Protein AF-A0A1W1VZW9-F1 (afdb_monomer)

Mean predicted aligned error: 7.14 Å

InterPro domains:
  IPR020958 Domain of unknown function DUF3686 [PF12458] (22-460)

Solvent-accessible surface area (backbone atoms only — not comparable to full-atom values): 26982 Å² total; per-residue (Å²): 112,65,75,61,50,54,54,51,49,53,52,50,51,54,50,48,53,53,51,42,53,55,49,50,57,34,51,55,50,43,50,52,54,49,35,68,32,57,43,72,59,70,74,41,81,76,49,71,33,54,48,71,54,95,55,50,23,34,63,28,24,32,40,64,35,56,64,32,31,43,39,34,27,43,47,78,77,72,88,66,91,69,81,52,71,75,52,36,43,47,31,27,40,60,56,94,77,38,58,44,82,52,70,60,72,71,73,56,49,68,68,56,56,53,52,51,44,49,46,53,72,76,26,86,57,56,39,66,46,39,67,46,77,59,89,57,30,38,30,48,32,25,34,45,53,92,48,72,79,36,60,45,24,42,36,25,43,50,56,70,66,45,58,45,80,73,48,66,80,61,43,86,72,72,69,70,56,78,36,47,76,67,70,78,41,72,70,56,78,87,35,51,43,82,60,84,35,47,31,35,42,50,89,86,59,39,28,42,30,47,43,84,28,28,39,32,38,25,76,60,102,53,28,86,50,83,80,48,70,38,74,48,78,44,88,46,46,84,38,46,67,87,58,36,50,47,30,34,35,79,58,89,49,32,40,38,38,41,38,26,56,41,95,51,95,60,70,48,23,32,44,30,33,64,42,64,66,44,58,47,83,39,58,57,58,74,53,11,36,36,70,36,74,94,72,47,28,38,40,37,86,44,33,39,42,32,63,88,70,54,64,50,78,54,96,65,92,79,66,74,38,34,42,59,52,75,48,70,17,84,76,56,36,45,34,38,38,36,28,38,19,68,84,81,30,37,34,41,42,39,42,34,31,54,45,80,69,44,66,54,86,71,45,75,29,23,29,51,28,70,40,55,84,4,40,37,37,36,29,66,61,58,98,60,62,41,39,70,44,62,28,42,31,26,40,34,51,54,34,37,94,83,55,82,65,73,56,45,76,93,37,76,64,51,75,69,32,60,58,60,52,42,51,56,48,20,56,52,39,50,51,50,53,56,73,72,56,64,88,72,36,61,58,52,69,60,52,49,53,49,52,49,48,51,52,47,69,71,43,64,62,28,60,37,71,93,46,53,30,56,45,66,61,64,61,78,81,59,80,81,82,78,85,77,79,81,90,83,134

Structure (mmCIF, N/CA/C/O backbone):
data_AF-A0A1W1VZW9-F1
#
_entry.id   AF-A0A1W1VZW9-F1
#
loop_
_atom_site.group_PDB
_atom_site.id
_atom_site.type_symbol
_atom_site.label_atom_id
_atom_site.label_alt_id
_atom_site.label_comp_id
_atom_site.label_asym_id
_atom_site.label_entity_id
_atom_site.label_seq_id
_atom_site.pdbx_PDB_ins_code
_atom_site.Cartn_x
_atom_site.Cartn_y
_atom_site.Cartn_z
_atom_site.occupancy
_atom_site.B_iso_or_equiv
_atom_site.auth_seq_id
_atom_site.auth_comp_id
_atom_site.auth_asym_id
_atom_site.auth_atom_id
_atom_site.pdbx_PDB_mo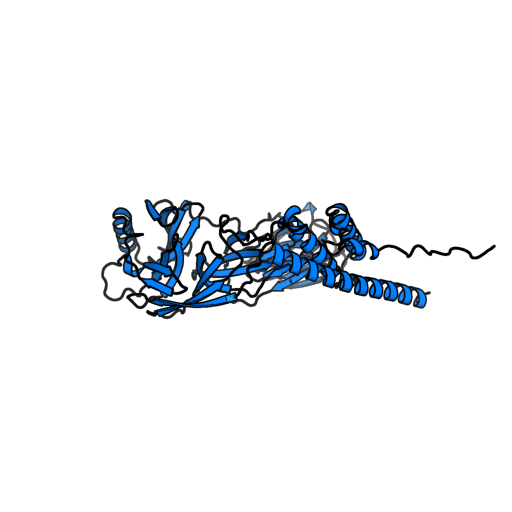del_num
ATOM 1 N N . MET A 1 1 ? 43.759 -1.811 -31.746 1.00 45.62 1 MET A N 1
ATOM 2 C CA . MET A 1 1 ? 42.563 -0.941 -31.722 1.00 45.62 1 MET A CA 1
ATOM 3 C C . MET A 1 1 ? 41.730 -1.220 -30.471 1.00 45.62 1 MET A C 1
ATOM 5 O O . MET A 1 1 ? 41.419 -0.262 -29.784 1.00 45.62 1 MET A O 1
ATOM 9 N N . GLU A 1 2 ? 41.536 -2.487 -30.080 1.00 40.72 2 GLU A N 1
ATOM 10 C CA . GLU A 1 2 ? 40.903 -2.888 -28.801 1.00 40.72 2 GLU A CA 1
ATOM 11 C C . GLU A 1 2 ? 41.492 -2.223 -27.543 1.00 40.72 2 GLU A C 1
ATOM 13 O O . GLU A 1 2 ? 40.742 -1.643 -26.773 1.00 40.72 2 GLU A O 1
ATOM 18 N N . GLN A 1 3 ? 42.821 -2.184 -27.359 1.00 44.22 3 GLN A N 1
ATOM 19 C CA . GLN A 1 3 ? 43.428 -1.548 -26.168 1.00 44.22 3 GLN A CA 1
ATOM 20 C C . GLN A 1 3 ? 43.107 -0.044 -26.009 1.00 44.22 3 GLN A C 1
ATOM 22 O O . GLN A 1 3 ? 43.072 0.465 -24.889 1.00 44.22 3 GLN A O 1
ATOM 27 N N . LEU A 1 4 ? 42.866 0.679 -27.110 1.00 49.75 4 LEU A N 1
ATOM 28 C CA . LEU A 1 4 ? 42.483 2.100 -27.082 1.00 49.75 4 LEU A CA 1
ATOM 29 C C . LEU A 1 4 ? 40.991 2.285 -26.756 1.00 49.75 4 LEU A C 1
ATOM 31 O O . LEU A 1 4 ? 40.619 3.278 -26.122 1.00 49.75 4 LEU A O 1
ATOM 35 N N . GLU A 1 5 ? 40.144 1.333 -27.153 1.00 54.31 5 GLU A N 1
ATOM 36 C CA . GLU A 1 5 ? 38.716 1.330 -26.823 1.00 54.31 5 GLU A CA 1
ATOM 37 C C . GLU A 1 5 ? 38.473 0.939 -25.362 1.00 54.31 5 GLU A C 1
ATOM 39 O O . GLU A 1 5 ? 37.728 1.639 -24.673 1.00 54.31 5 GLU A O 1
ATOM 44 N N . THR A 1 6 ? 39.189 -0.068 -24.845 1.00 58.75 6 THR A N 1
ATOM 45 C CA . THR A 1 6 ? 39.152 -0.449 -23.421 1.00 58.75 6 THR A CA 1
ATOM 46 C C . THR A 1 6 ? 39.551 0.725 -22.521 1.00 58.75 6 THR A C 1
ATOM 48 O O . THR A 1 6 ? 38.825 1.061 -21.587 1.00 58.75 6 THR A O 1
ATOM 51 N N . GLY A 1 7 ? 40.628 1.447 -22.860 1.00 72.19 7 GLY A N 1
ATOM 52 C CA . GLY A 1 7 ? 41.048 2.630 -22.100 1.00 72.19 7 GLY A CA 1
ATOM 53 C C . GLY A 1 7 ? 40.042 3.788 -22.154 1.00 72.19 7 GLY A C 1
ATOM 54 O O . GLY A 1 7 ? 39.858 4.503 -21.171 1.00 72.19 7 GLY A O 1
ATOM 55 N N . THR A 1 8 ? 39.341 3.978 -23.277 1.00 78.00 8 THR A N 1
ATOM 56 C CA . THR A 1 8 ? 38.331 5.044 -23.410 1.00 78.00 8 THR A CA 1
ATOM 57 C C . THR A 1 8 ? 37.072 4.737 -22.597 1.00 78.00 8 THR A C 1
ATOM 59 O O . THR A 1 8 ? 36.526 5.636 -21.947 1.00 78.00 8 THR A O 1
ATOM 62 N N . TYR A 1 9 ? 36.638 3.475 -22.597 1.00 79.56 9 TYR A N 1
ATOM 63 C CA . TYR A 1 9 ? 35.502 3.003 -21.809 1.00 79.56 9 TYR A CA 1
ATOM 64 C C . TYR A 1 9 ? 35.772 3.115 -20.301 1.00 79.56 9 TYR A C 1
ATOM 66 O O . TYR A 1 9 ? 34.968 3.696 -19.571 1.00 79.56 9 TYR A O 1
ATOM 74 N N . GLU A 1 10 ? 36.941 2.673 -19.830 1.00 80.38 10 GLU A N 1
ATOM 75 C CA . GLU A 1 10 ? 37.324 2.788 -18.416 1.00 80.38 10 GLU A CA 1
ATOM 76 C C . GLU A 1 10 ? 37.393 4.246 -17.945 1.00 80.38 10 GLU A C 1
ATOM 78 O O . GLU A 1 10 ? 36.924 4.580 -16.854 1.00 80.38 10 GLU A O 1
ATOM 83 N N . ILE A 1 11 ? 37.910 5.155 -18.781 1.00 85.38 11 ILE A N 1
ATOM 84 C CA . ILE A 1 11 ? 37.924 6.595 -18.480 1.00 85.38 11 ILE A CA 1
ATOM 85 C C . ILE A 1 11 ? 36.497 7.145 -18.358 1.00 85.38 11 ILE A C 1
ATOM 87 O O . ILE A 1 11 ? 36.228 7.954 -17.464 1.00 85.38 11 ILE A O 1
ATOM 91 N N . LEU A 1 12 ? 35.582 6.740 -19.245 1.00 83.19 12 LEU A N 1
ATOM 92 C CA . LEU A 1 12 ? 34.179 7.150 -19.173 1.00 83.19 12 LEU A CA 1
ATOM 93 C C . LEU A 1 12 ? 33.529 6.625 -17.887 1.00 83.19 12 LEU A C 1
ATOM 95 O O . LEU A 1 12 ? 32.944 7.414 -17.145 1.00 83.19 12 LEU A O 1
ATOM 99 N N . ARG A 1 13 ? 33.697 5.337 -17.575 1.00 83.25 13 ARG A N 1
ATOM 100 C CA . ARG A 1 13 ? 33.155 4.713 -16.361 1.00 83.25 13 ARG A CA 1
ATOM 101 C C . ARG A 1 13 ? 33.678 5.393 -15.097 1.00 83.25 13 ARG A C 1
ATOM 103 O O . ARG A 1 13 ? 32.884 5.802 -14.258 1.00 83.25 13 ARG A O 1
ATOM 110 N N . ASN A 1 14 ? 34.983 5.646 -15.007 1.00 86.44 14 ASN A N 1
ATOM 111 C CA . ASN A 1 14 ? 35.584 6.365 -13.877 1.00 86.44 14 ASN A CA 1
ATOM 112 C C . ASN A 1 14 ? 35.021 7.786 -13.711 1.00 86.44 14 ASN A C 1
ATOM 114 O O . ASN A 1 14 ? 34.788 8.247 -12.588 1.00 86.44 14 ASN A O 1
ATOM 118 N N . ARG A 1 15 ? 34.756 8.489 -14.820 1.00 86.75 15 ARG A N 1
ATOM 119 C CA . ARG A 1 15 ? 34.114 9.813 -14.791 1.00 86.75 15 ARG A CA 1
ATOM 120 C C . ARG A 1 15 ? 32.676 9.741 -14.298 1.00 86.75 15 ARG A C 1
ATOM 122 O O . ARG A 1 15 ? 32.300 10.562 -13.462 1.00 86.75 15 ARG A O 1
ATOM 129 N N . LEU A 1 16 ? 31.899 8.777 -14.787 1.00 87.69 16 LEU A N 1
ATOM 130 C CA . LEU A 1 16 ? 30.519 8.554 -14.355 1.00 87.69 16 LEU A CA 1
ATOM 131 C C . LEU A 1 16 ? 30.462 8.234 -12.860 1.00 87.69 16 LEU A C 1
ATOM 133 O O . LEU A 1 16 ? 29.707 8.882 -12.141 1.00 87.69 16 LEU A O 1
ATOM 137 N N . THR A 1 17 ? 31.331 7.347 -12.370 1.00 88.06 17 THR A N 1
ATOM 138 C CA . THR A 1 17 ? 31.449 7.029 -10.939 1.00 88.06 17 THR A CA 1
ATOM 139 C C . THR A 1 17 ? 31.781 8.270 -10.112 1.00 88.06 17 THR A C 1
ATOM 141 O O . THR A 1 17 ? 31.107 8.559 -9.127 1.00 88.06 17 THR A O 1
ATOM 144 N N . THR A 1 18 ? 32.772 9.061 -10.537 1.00 89.75 18 THR A N 1
ATOM 145 C CA . THR A 1 18 ? 33.172 10.293 -9.831 1.00 89.75 18 THR A CA 1
ATOM 146 C C . THR A 1 18 ? 32.029 11.308 -9.772 1.00 89.75 18 THR A C 1
ATOM 148 O O . THR A 1 18 ? 31.750 11.882 -8.720 1.00 89.75 18 THR A O 1
ATOM 151 N N . SER A 1 19 ? 31.345 11.537 -10.895 1.00 89.12 19 SER A N 1
ATOM 152 C CA . SER A 1 19 ? 30.209 12.461 -10.954 1.00 89.12 19 SER A CA 1
ATOM 153 C C . SER A 1 19 ? 28.978 11.928 -10.209 1.00 89.12 19 SER A C 1
ATOM 155 O O . SER A 1 19 ? 28.247 12.723 -9.625 1.00 89.12 19 SER A O 1
ATOM 157 N N . GLY A 1 20 ? 28.780 10.608 -10.146 1.00 92.06 20 GLY A N 1
ATOM 158 C CA . GLY A 1 20 ? 27.762 9.974 -9.306 1.00 92.06 20 GLY A CA 1
ATOM 159 C C . GLY A 1 20 ? 28.020 10.206 -7.816 1.00 92.06 20 GLY A C 1
ATOM 160 O O . GLY A 1 20 ? 27.109 10.588 -7.088 1.00 92.06 20 GLY A O 1
ATOM 161 N N . SER A 1 21 ? 29.268 10.072 -7.364 1.00 92.25 21 SER A N 1
ATOM 162 C CA . SER A 1 21 ? 29.646 10.363 -5.973 1.00 92.25 21 SER A CA 1
ATOM 163 C C . SER A 1 21 ? 29.436 11.837 -5.595 1.00 92.25 21 SER A C 1
ATOM 165 O O . SER A 1 21 ? 28.898 12.118 -4.526 1.00 92.25 21 SER A O 1
ATOM 167 N N . ASP A 1 22 ? 29.798 12.785 -6.472 1.00 92.62 22 ASP A N 1
ATOM 168 C CA . ASP A 1 22 ? 29.531 14.224 -6.263 1.00 92.62 22 ASP A CA 1
ATOM 169 C C . ASP A 1 22 ? 28.023 14.524 -6.215 1.00 92.62 22 ASP A C 1
ATOM 171 O O . ASP A 1 22 ? 27.570 15.278 -5.353 1.00 92.62 22 ASP A O 1
ATOM 175 N N . LEU A 1 23 ? 27.234 13.907 -7.103 1.00 93.38 23 LEU A N 1
ATOM 176 C CA . LEU A 1 23 ? 25.776 14.043 -7.117 1.00 93.38 23 LEU A CA 1
ATOM 177 C C . LEU A 1 23 ? 25.148 13.518 -5.819 1.00 93.38 23 LEU A C 1
ATOM 179 O O . LEU A 1 23 ? 24.335 14.219 -5.221 1.00 93.38 23 LEU A O 1
ATOM 183 N N . ARG A 1 24 ? 25.564 12.335 -5.348 1.00 94.94 24 ARG A N 1
ATOM 184 C CA . ARG A 1 24 ? 25.082 11.743 -4.091 1.00 94.94 24 ARG A CA 1
ATOM 185 C C . ARG A 1 24 ? 25.331 12.664 -2.900 1.00 94.94 24 ARG A C 1
ATOM 187 O O . ARG A 1 24 ? 24.398 12.968 -2.167 1.00 94.94 24 ARG A O 1
ATOM 194 N N . LEU A 1 25 ? 26.553 13.175 -2.758 1.00 94.88 25 LEU A N 1
ATOM 195 C CA . LEU A 1 25 ? 26.920 14.054 -1.644 1.00 94.88 25 LEU A CA 1
ATOM 196 C C . LEU A 1 25 ? 26.100 15.353 -1.627 1.00 94.88 25 LEU A C 1
ATOM 198 O O . LEU A 1 25 ? 25.732 15.852 -0.566 1.00 94.88 25 LEU A O 1
ATOM 202 N N . ARG A 1 26 ? 25.795 15.924 -2.796 1.00 94.81 26 ARG A N 1
ATOM 203 C CA . ARG A 1 26 ? 24.948 17.125 -2.892 1.00 94.81 26 ARG A CA 1
ATOM 204 C C . ARG A 1 26 ? 23.486 16.827 -2.613 1.00 94.81 26 ARG A C 1
ATOM 206 O O . ARG A 1 26 ? 22.827 17.643 -1.978 1.00 94.81 26 ARG A O 1
ATOM 213 N N . LEU A 1 27 ? 22.997 15.679 -3.076 1.00 95.31 27 LEU A N 1
ATOM 214 C CA . LEU A 1 27 ? 21.637 15.225 -2.815 1.00 95.31 27 LEU A CA 1
ATOM 215 C C . LEU A 1 27 ? 21.413 15.008 -1.313 1.00 95.31 27 LEU A C 1
ATOM 217 O O . LEU A 1 27 ? 20.412 15.467 -0.774 1.00 95.31 27 LEU A O 1
ATOM 221 N N . GLU A 1 28 ? 22.375 14.393 -0.622 1.00 95.25 28 GLU A N 1
ATOM 222 C CA . GLU A 1 28 ? 22.356 14.219 0.837 1.00 95.25 28 GLU A CA 1
ATOM 223 C C . GLU A 1 28 ? 22.335 15.565 1.575 1.00 95.25 28 GLU A C 1
ATOM 225 O O . GLU A 1 28 ? 21.513 15.758 2.472 1.00 95.25 28 GLU A O 1
ATOM 230 N N . LYS A 1 29 ? 23.176 16.525 1.161 1.00 95.88 29 LYS A N 1
ATOM 231 C CA . LYS A 1 29 ? 23.178 17.887 1.725 1.00 95.88 29 LYS A CA 1
ATOM 232 C C . LYS A 1 29 ? 21.851 18.606 1.510 1.00 95.88 29 LYS A C 1
ATOM 234 O O . LYS A 1 29 ? 21.306 19.153 2.465 1.00 95.88 29 LYS A O 1
ATOM 239 N N . LEU A 1 30 ? 21.309 18.562 0.290 1.00 95.31 30 LEU A N 1
ATOM 240 C CA . LEU A 1 30 ? 20.009 19.161 -0.005 1.00 95.31 30 LEU A CA 1
ATOM 241 C C . LEU A 1 30 ? 18.908 18.512 0.840 1.00 95.31 30 LEU A C 1
ATOM 243 O O . LEU A 1 30 ? 18.045 19.218 1.351 1.00 95.31 30 LEU A O 1
ATOM 247 N N . ASN A 1 31 ? 18.947 17.189 1.033 1.00 94.81 31 ASN A N 1
ATOM 248 C CA . ASN A 1 31 ? 17.965 16.509 1.874 1.00 94.81 31 ASN A CA 1
ATOM 249 C C . ASN A 1 31 ? 18.029 16.992 3.325 1.00 94.81 31 ASN A C 1
ATOM 251 O O . ASN A 1 31 ? 16.993 17.239 3.933 1.00 94.81 31 ASN A O 1
ATOM 255 N N . ALA A 1 32 ? 19.237 17.139 3.874 1.00 93.94 32 ALA A N 1
ATOM 256 C CA . ALA A 1 32 ? 19.431 17.626 5.235 1.00 93.94 32 ALA A CA 1
ATOM 257 C C . ALA A 1 32 ? 18.901 19.061 5.407 1.00 93.94 32 ALA A C 1
ATOM 259 O O . ALA A 1 32 ? 18.161 19.334 6.350 1.00 93.94 32 ALA A O 1
ATOM 260 N N . GLU A 1 33 ? 19.208 19.957 4.466 1.00 93.81 33 GLU A N 1
ATOM 261 C CA . GLU A 1 33 ? 18.708 21.339 4.467 1.00 93.81 33 GLU A CA 1
ATOM 262 C C . GLU A 1 33 ? 17.184 21.396 4.305 1.00 93.81 33 GLU A C 1
ATOM 264 O O . GLU A 1 33 ? 16.506 22.116 5.037 1.00 93.81 33 GLU A O 1
ATOM 269 N N . ARG A 1 34 ? 16.621 20.586 3.401 1.00 93.38 34 ARG A N 1
ATOM 270 C CA . ARG A 1 34 ? 15.170 20.456 3.208 1.00 93.38 34 ARG A CA 1
ATOM 271 C C . ARG A 1 34 ? 14.482 20.006 4.496 1.00 93.38 34 ARG A C 1
ATOM 273 O O . ARG A 1 34 ? 13.512 20.636 4.909 1.00 93.38 34 ARG A O 1
ATOM 280 N N . LYS A 1 35 ? 14.996 18.961 5.153 1.00 91.62 35 LYS A N 1
ATOM 281 C CA . LYS A 1 35 ? 14.471 18.466 6.436 1.00 91.62 35 LYS A CA 1
ATOM 282 C C . LYS A 1 35 ? 14.527 19.533 7.534 1.00 91.62 35 LYS A C 1
ATOM 284 O O . LYS A 1 35 ? 13.584 19.644 8.309 1.00 91.62 35 LYS A O 1
ATOM 289 N N . ALA A 1 36 ? 15.585 20.344 7.575 1.00 91.00 36 ALA A N 1
ATOM 290 C CA . ALA A 1 36 ? 15.693 21.455 8.523 1.00 91.00 36 ALA A CA 1
ATOM 291 C C . ALA A 1 36 ? 14.663 22.572 8.255 1.00 91.00 36 ALA A C 1
ATOM 293 O O . ALA A 1 36 ? 14.148 23.173 9.193 1.00 91.00 36 ALA A O 1
ATOM 294 N N . VAL A 1 37 ? 14.343 22.841 6.986 1.00 90.94 37 VAL A N 1
ATOM 295 C CA . VAL A 1 37 ? 13.393 23.895 6.590 1.00 90.94 37 VAL A CA 1
ATOM 296 C C . VAL A 1 37 ? 11.938 23.477 6.792 1.00 90.94 37 VAL A C 1
ATOM 298 O O . VAL A 1 37 ? 11.145 24.275 7.289 1.00 90.94 37 VAL A O 1
ATOM 301 N N . PHE A 1 38 ? 11.575 22.257 6.395 1.00 88.81 38 PHE A N 1
ATOM 302 C CA . PHE A 1 38 ? 10.180 21.795 6.378 1.00 88.81 38 PHE A CA 1
ATOM 303 C C . PHE A 1 38 ? 9.774 20.964 7.599 1.00 88.81 38 PHE A C 1
ATOM 305 O O . PHE A 1 38 ? 8.612 20.578 7.712 1.00 88.81 38 PHE A O 1
ATOM 312 N N . GLY A 1 39 ? 10.721 20.689 8.497 1.00 84.31 39 GLY A N 1
ATOM 313 C CA . GLY A 1 39 ? 10.547 19.715 9.560 1.00 84.31 39 GLY A CA 1
ATOM 314 C C . GLY A 1 39 ? 10.645 18.286 9.021 1.00 84.31 39 GLY A C 1
ATOM 315 O O . GLY A 1 39 ? 10.224 17.972 7.906 1.00 84.31 39 GLY A O 1
ATOM 316 N N . ALA A 1 40 ? 11.217 17.398 9.826 1.00 83.56 40 ALA A N 1
ATOM 317 C CA . ALA A 1 40 ? 11.257 15.974 9.539 1.00 83.56 40 ALA A CA 1
ATOM 318 C C . ALA A 1 40 ? 10.732 15.210 10.746 1.00 83.56 40 ALA A C 1
ATOM 320 O O . ALA A 1 40 ? 11.173 15.436 11.872 1.00 83.56 40 ALA A O 1
ATOM 321 N N . ILE A 1 41 ? 9.806 14.291 10.491 1.00 88.06 41 ILE A N 1
ATOM 322 C CA . ILE A 1 41 ? 9.406 13.295 11.471 1.00 88.06 41 ILE A CA 1
ATOM 323 C C . ILE A 1 41 ? 10.000 11.966 11.028 1.00 88.06 41 ILE A C 1
ATOM 325 O O . ILE A 1 41 ? 9.528 11.348 10.075 1.00 88.06 41 ILE A O 1
ATOM 329 N N . ASP A 1 42 ? 11.041 11.526 11.724 1.00 88.38 42 ASP A N 1
ATOM 330 C CA . ASP A 1 42 ? 11.601 10.203 11.491 1.00 88.38 42 ASP A CA 1
ATOM 331 C C . ASP A 1 42 ? 10.741 9.132 12.172 1.00 88.38 42 ASP A C 1
ATOM 333 O O . ASP A 1 42 ? 10.218 9.327 13.274 1.00 88.38 42 ASP A O 1
ATOM 337 N N . THR A 1 43 ? 10.627 7.975 11.518 1.00 93.06 43 THR A N 1
ATOM 338 C CA . THR A 1 43 ? 9.920 6.831 12.096 1.00 93.06 43 THR A CA 1
ATOM 339 C C . THR A 1 43 ? 10.750 6.215 13.217 1.00 93.06 43 THR A C 1
ATOM 341 O O . THR A 1 43 ? 11.846 5.714 12.963 1.00 93.06 43 THR A O 1
ATOM 344 N N . LYS A 1 44 ? 10.241 6.225 14.452 1.00 95.31 44 LYS A N 1
ATOM 345 C CA . LYS A 1 44 ? 10.942 5.654 15.613 1.00 95.31 44 LYS A CA 1
ATOM 346 C C . LYS A 1 44 ? 9.976 5.156 16.683 1.00 95.31 44 LYS A C 1
ATOM 348 O O . LYS A 1 44 ? 8.920 5.750 16.887 1.00 95.31 44 LYS A O 1
ATOM 353 N N . LEU A 1 45 ? 10.365 4.095 17.387 1.00 96.56 45 LEU A N 1
ATOM 354 C CA . LEU A 1 45 ? 9.661 3.633 18.581 1.00 96.56 45 LEU A CA 1
ATOM 355 C C . LEU A 1 45 ? 9.832 4.693 19.675 1.00 96.56 45 LEU A C 1
ATOM 357 O O . LEU A 1 45 ? 10.963 5.014 20.041 1.00 96.56 45 LEU A O 1
ATOM 361 N N . ILE A 1 46 ? 8.724 5.242 20.164 1.00 97.06 46 ILE A N 1
ATOM 362 C CA . ILE A 1 46 ? 8.724 6.255 21.229 1.00 97.06 46 ILE A CA 1
ATOM 363 C C . ILE A 1 46 ? 8.223 5.702 22.560 1.00 97.06 46 ILE A C 1
ATOM 365 O O . ILE A 1 46 ? 8.549 6.261 23.601 1.00 97.06 46 ILE A O 1
ATOM 369 N N . GLY A 1 47 ? 7.504 4.578 22.545 1.00 95.81 47 GLY A N 1
ATOM 370 C CA . GLY A 1 47 ? 7.025 3.954 23.767 1.00 95.81 47 GLY A CA 1
ATOM 371 C C . GLY A 1 47 ? 6.380 2.595 23.549 1.00 95.81 47 GLY A C 1
ATOM 372 O O . GLY A 1 47 ? 6.172 2.127 22.426 1.00 95.81 47 GLY A O 1
ATOM 373 N N . THR A 1 48 ? 6.051 1.962 24.665 1.00 95.25 48 THR A N 1
ATOM 374 C CA . THR A 1 48 ? 5.231 0.756 24.718 1.00 95.25 48 THR A CA 1
ATOM 375 C C . THR A 1 48 ? 4.170 0.959 25.780 1.00 95.25 48 THR A C 1
ATOM 377 O O . THR A 1 48 ? 4.508 1.231 26.930 1.00 95.25 48 THR A O 1
ATOM 380 N N . GLY A 1 49 ? 2.911 0.804 25.399 1.00 92.75 49 GLY A N 1
ATOM 381 C CA . GLY A 1 49 ? 1.784 0.844 26.316 1.00 92.75 49 GLY A CA 1
ATOM 382 C C . GLY A 1 49 ? 1.178 -0.539 26.516 1.00 92.75 49 GLY A C 1
ATOM 383 O O . GLY A 1 49 ? 1.608 -1.543 25.934 1.00 92.75 49 GLY A O 1
ATOM 384 N N . ARG A 1 50 ? 0.147 -0.592 27.354 1.00 94.00 50 ARG A N 1
ATOM 385 C CA . ARG A 1 50 ? -0.591 -1.819 27.637 1.00 94.00 50 ARG A CA 1
ATOM 386 C C . ARG A 1 50 ? -2.078 -1.530 27.714 1.00 94.00 50 ARG A C 1
ATOM 388 O O . ARG A 1 50 ? -2.505 -0.765 28.571 1.00 94.00 50 ARG A O 1
ATOM 395 N N . ILE A 1 51 ? -2.851 -2.208 26.879 1.00 94.31 51 ILE A N 1
ATOM 396 C CA . ILE A 1 51 ? -4.309 -2.225 26.973 1.00 94.31 51 ILE A CA 1
ATOM 397 C C . ILE A 1 51 ? -4.700 -3.365 27.907 1.00 94.31 51 ILE A C 1
ATOM 399 O O . ILE A 1 51 ? -4.182 -4.478 27.793 1.00 94.31 51 ILE A O 1
ATOM 403 N N . THR A 1 52 ? -5.580 -3.079 28.862 1.00 93.06 52 THR A N 1
ATOM 404 C CA . THR A 1 52 ? -6.124 -4.086 29.778 1.00 93.06 52 THR A CA 1
ATOM 405 C C . THR A 1 52 ? -7.623 -4.189 29.563 1.00 93.06 52 THR A C 1
ATOM 407 O O . THR A 1 52 ? -8.330 -3.192 29.703 1.00 93.06 52 THR A O 1
ATOM 410 N N . THR A 1 53 ? -8.091 -5.378 29.208 1.00 92.25 53 THR A N 1
ATOM 411 C CA . THR A 1 53 ? -9.515 -5.706 29.078 1.00 92.25 53 THR A CA 1
ATOM 412 C C . THR A 1 53 ? -10.046 -6.265 30.395 1.00 92.25 53 THR A C 1
ATOM 414 O O . THR A 1 53 ? -9.276 -6.563 31.309 1.00 92.25 53 THR A O 1
ATOM 417 N N . GLU A 1 54 ? -11.364 -6.388 30.548 1.00 87.56 54 GLU A N 1
ATOM 418 C CA . GLU A 1 54 ? -11.960 -6.972 31.758 1.00 87.56 54 GLU A CA 1
ATOM 419 C C . GLU A 1 54 ? -11.723 -8.491 31.828 1.00 87.56 54 GLU A C 1
ATOM 421 O O . GLU A 1 54 ? -11.285 -9.020 32.861 1.00 87.56 54 GLU A O 1
ATOM 426 N N . ASN A 1 55 ? -11.939 -9.156 30.691 1.00 88.31 55 ASN A N 1
ATOM 427 C CA . ASN A 1 55 ? -11.877 -10.601 30.502 1.00 88.31 55 ASN A CA 1
ATOM 428 C C . ASN A 1 55 ? -10.709 -11.000 29.595 1.00 88.31 55 ASN A C 1
ATOM 430 O O . ASN A 1 55 ? -10.250 -10.215 28.768 1.00 88.31 55 ASN A O 1
ATOM 434 N N . ASN A 1 56 ? -10.265 -12.255 29.701 1.00 90.94 56 ASN A N 1
ATOM 435 C CA . ASN A 1 56 ? -9.320 -12.806 28.732 1.00 90.94 56 ASN A CA 1
ATOM 436 C C . ASN A 1 56 ? -9.953 -12.809 27.337 1.00 90.94 56 ASN A C 1
ATOM 438 O O . ASN A 1 56 ? -11.014 -13.404 27.129 1.00 90.94 56 ASN A O 1
ATOM 442 N N . CYS A 1 57 ? -9.281 -12.181 26.380 1.00 92.38 57 CYS A N 1
ATOM 443 C CA . CYS A 1 57 ? -9.767 -12.058 25.016 1.00 92.38 57 CYS A CA 1
ATOM 444 C C . CYS A 1 57 ? -8.638 -12.177 23.998 1.00 92.38 57 CYS A C 1
ATOM 446 O O . CYS A 1 57 ? -7.457 -12.040 24.327 1.00 92.38 57 CYS A O 1
ATOM 448 N N . VAL A 1 58 ? -9.028 -12.411 22.749 1.00 92.75 58 VAL A N 1
ATOM 449 C CA . VAL A 1 58 ? -8.144 -12.315 21.589 1.00 92.75 58 VAL A CA 1
ATOM 450 C C . VAL A 1 58 ? -8.440 -10.985 20.893 1.00 92.75 58 VAL A C 1
ATOM 452 O O . VAL A 1 58 ? -9.574 -10.791 20.442 1.00 92.75 58 VAL A O 1
ATOM 455 N N . PRO A 1 59 ? -7.476 -10.051 20.826 1.00 93.88 59 PRO A N 1
ATOM 456 C CA . PRO A 1 59 ? -7.686 -8.759 20.193 1.00 93.88 59 PRO A CA 1
ATOM 457 C C . PRO A 1 59 ? -7.645 -8.883 18.671 1.00 93.88 59 PRO A C 1
ATOM 459 O O . PRO A 1 59 ? -6.840 -9.636 18.127 1.00 93.88 59 PRO A O 1
ATOM 462 N N . TRP A 1 60 ? -8.522 -8.144 17.996 1.00 93.94 60 TRP A N 1
ATOM 463 C CA . TRP A 1 60 ? -8.724 -8.248 16.549 1.00 93.94 60 TRP A CA 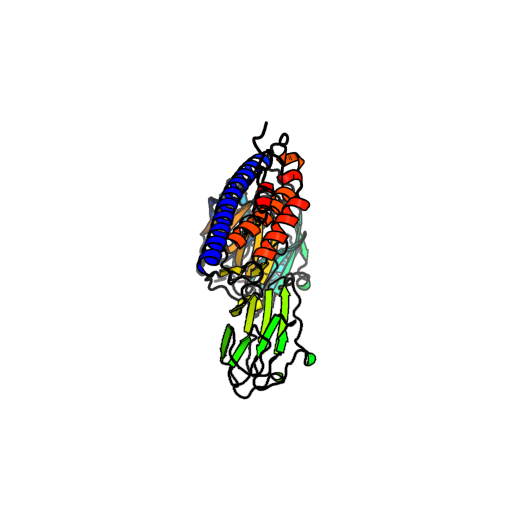1
ATOM 464 C C . TRP A 1 60 ? -8.519 -6.946 15.805 1.00 93.94 60 TRP A C 1
ATOM 466 O O . TRP A 1 60 ? -8.093 -6.997 14.664 1.00 93.94 60 TRP A O 1
ATOM 476 N N . ASP A 1 61 ? -8.828 -5.795 16.402 1.00 96.50 61 ASP A N 1
ATOM 477 C CA . ASP A 1 61 ? -8.546 -4.523 15.746 1.00 96.50 61 ASP A CA 1
ATOM 478 C C . ASP A 1 61 ? -8.582 -3.345 16.721 1.00 96.50 61 ASP A C 1
ATOM 480 O O . ASP A 1 61 ? -9.029 -3.469 17.865 1.00 96.50 61 ASP A O 1
ATOM 484 N N . MET A 1 62 ? -8.142 -2.179 16.259 1.00 96.12 62 MET A N 1
ATOM 485 C CA . MET A 1 62 ? -8.338 -0.917 16.963 1.00 96.12 62 MET A CA 1
ATOM 486 C C . MET A 1 62 ? -8.575 0.235 15.985 1.00 96.12 62 MET A C 1
ATOM 488 O O . MET A 1 62 ? -8.133 0.180 14.842 1.00 96.12 62 MET A O 1
ATOM 492 N N . VAL A 1 63 ? -9.240 1.299 16.430 1.00 95.81 63 VAL A N 1
ATOM 493 C CA . VAL A 1 63 ? -9.450 2.496 15.603 1.00 95.81 63 VAL A CA 1
ATOM 494 C C . VAL A 1 63 ? -9.504 3.762 16.460 1.00 95.81 63 VAL A C 1
ATOM 496 O O . VAL A 1 63 ? -10.196 3.762 17.479 1.00 95.81 63 VAL A O 1
ATOM 499 N N . PRO A 1 64 ? -8.804 4.846 16.080 1.00 94.38 64 PRO A N 1
ATOM 500 C CA . PRO A 1 64 ? -8.902 6.117 16.785 1.00 94.38 64 PRO A CA 1
ATOM 501 C C . PRO A 1 64 ? -10.248 6.800 16.506 1.00 94.38 64 PRO A C 1
ATOM 503 O O . PRO A 1 64 ? -10.785 6.730 15.400 1.00 94.38 64 PRO A O 1
ATOM 506 N N . VAL A 1 65 ? -10.765 7.492 17.517 1.00 93.38 65 VAL A N 1
ATOM 507 C CA . VAL A 1 65 ? -11.974 8.323 17.490 1.00 93.38 65 VAL A CA 1
ATOM 508 C C . VAL A 1 65 ? -11.634 9.620 18.227 1.00 93.38 65 VAL A C 1
ATOM 510 O O . VAL A 1 65 ? -11.813 9.742 19.440 1.00 93.38 65 VAL A O 1
ATOM 513 N N . GLY A 1 66 ? -11.056 10.579 17.504 1.00 86.69 66 GLY A N 1
ATOM 514 C CA . GLY A 1 66 ? -10.483 11.782 18.108 1.00 86.69 66 GLY A CA 1
ATOM 515 C C . GLY A 1 66 ? -9.323 11.441 19.052 1.00 86.69 66 GLY A C 1
ATOM 516 O O . GLY A 1 66 ? -8.359 10.806 18.629 1.00 86.69 66 GLY A O 1
ATOM 517 N N . GLY A 1 67 ? -9.413 11.882 20.312 1.00 82.19 67 GLY A N 1
ATOM 518 C CA . GLY A 1 67 ? -8.449 11.539 21.373 1.00 82.19 67 GLY A CA 1
ATOM 519 C C . GLY A 1 67 ? -8.678 10.163 22.012 1.00 82.19 67 GLY A C 1
ATOM 520 O O . GLY A 1 67 ? -7.763 9.593 22.600 1.00 82.19 67 GLY A O 1
ATOM 521 N N . ASN A 1 68 ? -9.872 9.594 21.836 1.00 90.81 68 ASN A N 1
ATOM 522 C CA . ASN A 1 68 ? -10.184 8.243 22.281 1.00 90.81 68 ASN A CA 1
ATOM 523 C C . ASN A 1 68 ? -9.807 7.232 21.197 1.00 90.81 68 ASN A C 1
ATOM 525 O O . ASN A 1 68 ? -9.557 7.575 20.038 1.00 90.81 68 ASN A O 1
ATOM 529 N N . PHE A 1 69 ? -9.846 5.951 21.532 1.00 92.50 69 PHE A N 1
ATOM 530 C CA . PHE A 1 69 ? -9.865 4.897 20.529 1.00 92.50 69 PHE A CA 1
ATOM 531 C C . PHE A 1 69 ? -10.714 3.712 20.991 1.00 92.50 69 PHE A C 1
ATOM 533 O O . PHE A 1 69 ? -10.924 3.477 22.186 1.00 92.50 69 PHE A O 1
ATOM 540 N N . LEU A 1 70 ? -11.223 2.971 20.012 1.00 96.38 70 LEU A N 1
ATOM 541 C CA . LEU A 1 70 ? -11.934 1.720 20.219 1.00 96.38 70 LEU A CA 1
ATOM 542 C C . LEU A 1 70 ? -10.970 0.554 20.058 1.00 96.38 70 LEU A C 1
ATOM 544 O O . LEU A 1 70 ? -10.195 0.498 19.101 1.00 96.38 70 LEU A O 1
ATOM 548 N N . PHE A 1 71 ? -11.069 -0.400 20.971 1.00 97.06 71 PHE A N 1
ATOM 549 C CA . PHE A 1 71 ? -10.359 -1.666 20.936 1.00 97.06 71 PHE A CA 1
ATOM 550 C C . PHE A 1 71 ? -11.371 -2.791 20.764 1.00 97.06 71 PHE A C 1
ATOM 552 O O . PHE A 1 71 ? -12.302 -2.913 21.558 1.00 97.06 71 PHE A O 1
ATOM 559 N N . GLY A 1 72 ? -11.207 -3.588 19.716 1.00 96.06 72 GLY A N 1
ATOM 560 C CA . GLY A 1 72 ? -12.119 -4.663 19.360 1.00 96.06 72 GLY A CA 1
ATOM 561 C C . GLY A 1 72 ? -11.459 -6.014 19.573 1.00 96.06 72 GLY A C 1
ATOM 562 O O . GLY A 1 72 ? -10.320 -6.247 19.158 1.00 96.06 72 GLY A O 1
ATOM 563 N N . TYR A 1 73 ? -12.169 -6.910 20.238 1.00 94.50 73 TYR A N 1
ATOM 564 C CA . TYR A 1 73 ? -11.668 -8.210 20.650 1.00 94.50 73 TYR A CA 1
ATOM 565 C C . TYR A 1 73 ? -12.795 -9.235 20.686 1.00 94.50 73 TYR A C 1
ATOM 567 O O . TYR A 1 73 ? -13.970 -8.911 20.563 1.00 94.50 73 TYR A O 1
ATOM 575 N N . ASN A 1 74 ? -12.429 -10.503 20.836 1.00 91.75 74 ASN A N 1
ATOM 576 C CA . ASN A 1 74 ? -13.382 -11.584 21.030 1.00 91.75 74 ASN A CA 1
ATOM 577 C C . ASN A 1 74 ? -13.030 -12.329 22.319 1.00 91.75 74 ASN A C 1
ATOM 579 O O . ASN A 1 74 ? -11.898 -12.796 22.487 1.00 91.75 74 ASN A O 1
ATOM 583 N N . VAL A 1 75 ? -13.988 -12.441 23.237 1.00 87.94 75 VAL A N 1
ATOM 584 C CA . VAL A 1 75 ? -13.863 -13.298 24.423 1.00 87.94 75 VAL A CA 1
ATOM 585 C C . VAL A 1 75 ? -14.256 -14.735 24.088 1.00 87.94 75 VAL A C 1
ATOM 587 O O . VAL A 1 75 ? -15.148 -14.985 23.276 1.00 87.94 75 VAL A O 1
ATOM 590 N N . LEU A 1 76 ? -13.626 -15.701 24.754 1.00 73.81 76 LEU A N 1
ATOM 591 C CA . LEU A 1 76 ? -14.144 -17.067 24.787 1.00 73.81 76 LEU A CA 1
ATOM 592 C C . LEU A 1 76 ? -15.410 -17.061 25.649 1.00 73.81 76 LEU A C 1
ATOM 594 O O . LEU A 1 76 ? -15.336 -17.021 26.878 1.00 73.81 76 LEU A O 1
ATOM 598 N N . ILE A 1 77 ? -16.572 -17.051 24.997 1.00 65.62 77 ILE A N 1
ATOM 599 C CA . ILE A 1 77 ? -17.876 -17.062 25.664 1.00 65.62 77 ILE A CA 1
ATOM 600 C C . ILE A 1 77 ? -18.031 -18.424 26.353 1.00 65.62 77 ILE A C 1
ATOM 602 O O . ILE A 1 77 ? -18.371 -19.419 25.722 1.00 65.62 77 ILE A O 1
ATOM 606 N N . GLY A 1 78 ? -17.694 -18.477 27.643 1.00 66.19 78 GLY A N 1
ATOM 607 C CA . GLY A 1 78 ? -17.874 -19.657 28.485 1.00 66.19 78 GLY A CA 1
ATOM 608 C C . GLY A 1 78 ? -19.347 -19.862 28.850 1.00 66.19 78 GLY A C 1
ATOM 609 O O . GLY A 1 78 ? -20.133 -20.368 28.061 1.00 66.19 78 GLY A O 1
ATOM 610 N N . LEU A 1 79 ? -19.727 -19.476 30.071 1.00 55.72 79 LEU A N 1
ATOM 611 C CA . LEU A 1 79 ? -21.067 -19.711 30.638 1.00 55.72 79 LEU A CA 1
ATOM 612 C C . LEU A 1 79 ? -22.074 -18.560 30.414 1.00 55.72 79 LEU A C 1
ATOM 614 O O . LEU A 1 79 ? -23.211 -18.666 30.875 1.00 55.72 79 LEU A O 1
ATOM 618 N N . LYS A 1 80 ? -21.690 -17.451 29.760 1.00 61.62 80 LYS A N 1
ATOM 619 C CA . LYS A 1 80 ? -22.623 -16.341 29.476 1.00 61.62 80 LYS A CA 1
ATOM 620 C C . LYS A 1 80 ? -23.646 -16.770 28.414 1.00 61.62 80 LYS A C 1
ATOM 622 O O . LYS A 1 80 ? -23.274 -17.318 27.381 1.00 61.62 80 LYS A O 1
ATOM 627 N N . ALA A 1 81 ? -24.926 -16.495 28.673 1.00 65.56 81 ALA A N 1
ATOM 628 C CA . ALA A 1 81 ? -26.027 -16.851 27.777 1.00 65.56 81 ALA A CA 1
ATOM 629 C C . ALA A 1 81 ? -26.137 -15.927 26.548 1.00 65.56 81 ALA A C 1
ATOM 631 O O . ALA A 1 81 ? -26.500 -16.394 25.472 1.00 65.56 81 ALA A O 1
ATOM 632 N N . GLU A 1 82 ? -25.810 -14.638 26.696 1.00 74.00 82 GLU A N 1
ATOM 633 C CA . GLU A 1 82 ? -25.803 -13.648 25.611 1.00 74.00 82 GLU A CA 1
ATOM 634 C C . GLU A 1 82 ? -24.570 -12.725 25.756 1.00 74.00 82 GLU A C 1
ATOM 636 O O . GLU A 1 82 ? -24.301 -12.272 26.871 1.00 74.00 82 GLU A O 1
ATOM 641 N N . PRO A 1 83 ? -23.810 -12.449 24.676 1.00 82.75 83 PRO A N 1
ATOM 642 C CA . PRO A 1 83 ? -22.690 -11.504 24.702 1.00 82.75 83 PRO A CA 1
ATOM 643 C C . PRO A 1 83 ? -23.149 -10.058 24.879 1.00 82.75 83 PRO A C 1
ATOM 645 O O . PRO A 1 83 ? -24.124 -9.616 24.266 1.00 82.75 83 PRO A O 1
ATOM 648 N N . GLU A 1 84 ? -22.411 -9.302 25.682 1.00 89.50 84 GLU A N 1
ATOM 649 C CA . GLU A 1 84 ? -22.608 -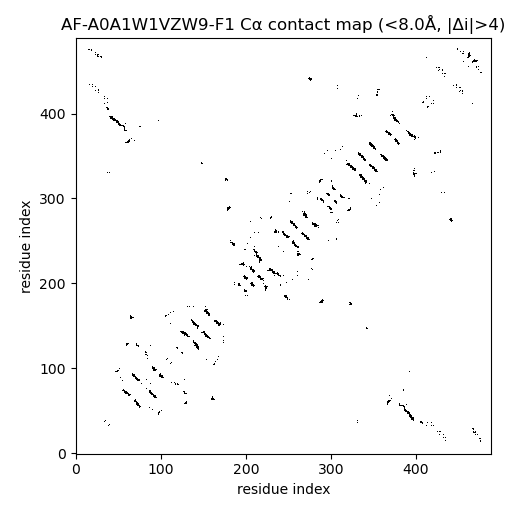7.868 25.872 1.00 89.50 84 GLU A CA 1
ATOM 650 C C . GLU A 1 84 ? -21.643 -7.065 24.993 1.00 89.50 84 GLU A C 1
ATOM 652 O O . GLU A 1 84 ? -20.625 -7.571 24.527 1.00 89.50 84 GLU A O 1
ATOM 657 N N . VAL A 1 85 ? -21.928 -5.778 24.776 1.00 93.81 85 VAL A N 1
ATOM 658 C CA . VAL A 1 85 ? -21.036 -4.894 23.998 1.00 93.81 85 VAL A CA 1
ATOM 659 C C . VAL A 1 85 ? -19.629 -4.851 24.619 1.00 93.81 85 VAL A C 1
ATOM 661 O O . VAL A 1 85 ? -18.638 -4.879 23.894 1.00 93.81 85 VAL A O 1
ATOM 664 N N . ALA A 1 86 ? -19.543 -4.877 25.953 1.00 92.50 86 ALA A N 1
ATOM 665 C CA . ALA A 1 86 ? -18.290 -4.935 26.712 1.00 92.50 86 ALA A CA 1
ATOM 666 C C . ALA A 1 86 ? -17.502 -6.243 26.527 1.00 92.50 86 ALA A C 1
ATOM 668 O O . ALA A 1 86 ? -16.323 -6.294 26.847 1.00 92.50 86 ALA A O 1
ATOM 669 N N . ASP A 1 87 ? -18.125 -7.305 26.007 1.00 90.94 87 ASP A N 1
ATOM 670 C CA . ASP A 1 87 ? -17.435 -8.565 25.712 1.00 90.94 87 ASP A CA 1
ATOM 671 C C . ASP A 1 87 ? -16.703 -8.523 24.355 1.00 90.94 87 ASP A C 1
ATOM 673 O O . ASP A 1 87 ? -15.944 -9.438 24.028 1.00 90.94 87 ASP A O 1
ATOM 677 N N . VAL A 1 88 ? -16.935 -7.476 23.557 1.00 95.12 88 VAL A N 1
ATOM 678 C CA . VAL A 1 88 ? -16.401 -7.328 22.193 1.00 95.12 88 VAL A CA 1
ATOM 679 C C . VAL A 1 88 ? -15.617 -6.031 22.016 1.00 95.12 88 VAL A C 1
ATOM 681 O O . VAL A 1 88 ? -14.694 -5.961 21.205 1.00 95.12 88 VAL A O 1
ATOM 684 N N . PHE A 1 89 ? -15.967 -4.997 22.777 1.00 96.69 89 PHE A N 1
ATOM 685 C CA . PHE A 1 89 ? -15.389 -3.671 22.643 1.00 96.69 89 PHE A CA 1
ATOM 686 C C . PHE A 1 89 ? -14.908 -3.118 23.977 1.00 96.69 89 PHE A C 1
ATOM 688 O O . PHE A 1 89 ? -15.504 -3.333 25.030 1.00 96.69 89 PHE A O 1
ATOM 695 N N . GLY A 1 90 ? -13.827 -2.351 23.915 1.00 96.38 90 GLY A N 1
ATOM 696 C CA . GLY A 1 90 ? -13.381 -1.460 24.975 1.00 96.38 90 GLY A CA 1
ATOM 697 C C . GLY A 1 90 ? -13.140 -0.072 24.398 1.00 96.38 90 GLY A C 1
ATOM 698 O O . GLY A 1 90 ? -12.710 0.061 23.250 1.00 96.38 90 GLY A O 1
ATOM 699 N N . VAL A 1 91 ? -13.427 0.957 25.188 1.00 96.69 91 VAL A N 1
ATOM 700 C CA . VAL A 1 91 ? -13.131 2.350 24.844 1.00 96.69 91 VAL A CA 1
ATOM 701 C C . VAL A 1 91 ? -12.043 2.833 25.782 1.00 96.69 91 VAL A C 1
ATOM 703 O O . VAL A 1 91 ? -12.078 2.554 26.981 1.00 96.69 91 VAL A O 1
ATOM 706 N N . TYR A 1 92 ? -11.069 3.538 25.230 1.00 95.62 92 TYR A N 1
ATOM 707 C CA . TYR A 1 92 ? -9.914 3.996 25.979 1.00 95.62 92 TYR A CA 1
ATOM 708 C C . TYR A 1 92 ? -9.556 5.424 25.570 1.00 95.62 92 TYR A C 1
ATOM 710 O O . TYR A 1 92 ? -9.622 5.765 24.388 1.00 95.62 92 TYR A O 1
ATOM 718 N N . ASP A 1 93 ? -9.143 6.227 26.543 1.00 94.44 93 ASP A N 1
ATOM 719 C CA . ASP A 1 93 ? -8.433 7.480 26.302 1.00 94.44 93 ASP A CA 1
ATOM 720 C C . ASP A 1 93 ? -6.957 7.176 26.027 1.00 94.44 93 ASP A C 1
ATOM 722 O O . ASP A 1 93 ? -6.365 6.289 26.661 1.00 94.44 93 ASP A O 1
ATOM 726 N N . TYR A 1 94 ? -6.367 7.904 25.082 1.00 92.62 94 TYR A N 1
ATOM 727 C CA . TYR A 1 94 ? -4.954 7.796 24.754 1.00 92.62 94 TYR A CA 1
ATOM 728 C C . TYR A 1 94 ? -4.246 9.127 25.002 1.00 92.62 94 TYR A C 1
ATOM 730 O O . TYR A 1 94 ? -4.259 10.034 24.170 1.00 92.62 94 TYR A O 1
ATOM 738 N N . THR A 1 95 ? -3.577 9.210 26.152 1.00 90.62 95 THR A N 1
ATOM 739 C CA . THR A 1 95 ? -2.895 10.422 26.612 1.00 90.62 95 THR A CA 1
ATOM 740 C C . THR A 1 95 ? -1.529 10.056 27.185 1.00 90.62 95 THR A C 1
ATOM 742 O O . THR A 1 95 ? -1.401 9.086 27.926 1.00 90.62 95 THR A O 1
ATOM 745 N N . ASN A 1 96 ? -0.491 10.834 26.855 1.00 88.56 96 ASN A N 1
ATOM 746 C CA . ASN A 1 96 ? 0.886 10.630 27.336 1.00 88.56 96 ASN A CA 1
ATOM 747 C C . ASN A 1 96 ? 1.424 9.205 27.115 1.00 88.56 96 ASN A C 1
ATOM 749 O O . ASN A 1 96 ? 2.114 8.661 27.973 1.00 88.56 96 ASN A O 1
ATOM 753 N N . HIS A 1 97 ? 1.109 8.606 25.962 1.00 91.38 97 HIS A N 1
ATOM 754 C CA . HIS A 1 97 ? 1.540 7.249 25.594 1.00 91.38 97 HIS A CA 1
ATOM 755 C C . HIS A 1 97 ? 0.979 6.138 26.503 1.00 91.38 97 HIS A C 1
ATOM 757 O O . HIS A 1 97 ? 1.473 5.009 26.487 1.00 91.38 97 HIS A O 1
ATOM 763 N N . GLU A 1 98 ? -0.081 6.435 27.257 1.00 91.75 98 GLU A N 1
ATOM 764 C CA . GLU A 1 98 ? -0.798 5.499 28.121 1.00 91.75 98 GLU A CA 1
ATOM 765 C C . GLU A 1 98 ? -2.248 5.315 27.659 1.00 91.75 98 GLU A C 1
ATOM 767 O O . GLU A 1 98 ? -2.830 6.181 27.006 1.00 91.75 98 GLU A O 1
ATOM 772 N N . PHE A 1 99 ? -2.825 4.157 27.995 1.00 92.50 99 PHE A N 1
ATOM 773 C CA . PHE A 1 99 ? -4.177 3.767 27.599 1.00 92.50 99 PHE A CA 1
ATOM 774 C C . PHE A 1 99 ? -5.065 3.627 28.836 1.00 92.50 99 PHE A C 1
ATOM 776 O O . PHE A 1 99 ? -4.906 2.684 29.618 1.00 92.50 99 PHE A O 1
ATOM 783 N N . TRP A 1 100 ? -6.011 4.547 29.004 1.00 94.19 100 TRP A N 1
ATOM 784 C CA . TRP A 1 100 ? -6.897 4.602 30.166 1.00 94.19 100 TRP A CA 1
ATOM 785 C C . TRP A 1 100 ? -8.288 4.107 29.798 1.00 94.19 100 TRP A C 1
ATOM 787 O O . TRP A 1 100 ? -8.916 4.653 28.900 1.00 94.19 100 TRP A O 1
ATOM 797 N N . SER A 1 101 ? -8.776 3.064 30.474 1.00 94.75 101 SER A N 1
ATOM 798 C CA . SER A 1 101 ? -10.109 2.519 30.195 1.00 94.75 101 SER A CA 1
ATOM 799 C C . SER A 1 101 ? -11.188 3.549 30.510 1.00 94.75 101 SER A C 1
ATOM 801 O O . SER A 1 101 ? -11.219 4.105 31.608 1.00 94.75 101 SER A O 1
ATOM 803 N N . LEU A 1 102 ? -12.096 3.740 29.563 1.00 95.06 102 LEU A N 1
ATOM 804 C CA . LEU A 1 102 ? -13.316 4.522 29.710 1.00 95.06 102 LEU A CA 1
ATOM 805 C C . LEU A 1 102 ? -14.534 3.590 29.737 1.00 95.06 102 LEU A C 1
ATOM 807 O O . LEU A 1 102 ? -14.417 2.380 29.518 1.00 95.06 102 LEU A O 1
ATOM 811 N N . GLY A 1 103 ? -15.706 4.157 30.023 1.00 94.69 103 GLY A N 1
ATOM 812 C CA . GLY A 1 103 ? -16.975 3.470 29.814 1.00 94.69 103 GLY A CA 1
ATOM 813 C C . GLY A 1 103 ? -17.338 3.379 28.326 1.00 94.69 103 GLY A C 1
ATOM 814 O O . GLY A 1 103 ? -16.658 3.909 27.446 1.00 94.69 103 GLY A O 1
ATOM 815 N N . LEU A 1 104 ? -18.426 2.669 28.030 1.00 95.38 104 LEU A N 1
ATOM 816 C CA . LEU A 1 104 ? -18.882 2.430 26.657 1.00 95.38 104 LEU A CA 1
ATOM 817 C C . LEU A 1 104 ? -19.799 3.532 26.117 1.00 95.38 104 LEU A C 1
ATOM 819 O O . LEU A 1 104 ? -20.460 3.322 25.100 1.00 95.38 104 LEU A O 1
ATOM 823 N N . GLU A 1 105 ? -19.866 4.696 26.768 1.00 95.06 105 GLU A N 1
ATOM 824 C CA . GLU A 1 105 ? -20.812 5.766 26.434 1.00 95.06 105 GLU A CA 1
ATOM 825 C C . GLU A 1 105 ? -20.716 6.160 24.954 1.00 95.06 105 GLU A C 1
ATOM 827 O O . GLU A 1 105 ? -21.748 6.304 24.295 1.00 95.06 105 GLU A O 1
ATOM 832 N N . LEU A 1 106 ? -19.491 6.203 24.414 1.00 95.12 106 LEU A N 1
ATOM 833 C CA . LEU A 1 106 ? -19.181 6.514 23.013 1.00 95.12 106 LEU A CA 1
ATOM 834 C C . LEU A 1 106 ? -19.913 5.613 22.000 1.00 95.12 106 LEU A C 1
ATOM 836 O O . LEU A 1 106 ? -20.184 6.040 20.881 1.00 95.12 106 LEU A O 1
ATOM 840 N N . ILE A 1 107 ? -20.232 4.374 22.381 1.00 96.44 107 ILE A N 1
ATOM 841 C CA . ILE A 1 107 ? -20.875 3.369 21.521 1.00 96.44 107 ILE A CA 1
ATOM 842 C C . ILE A 1 107 ? -22.141 2.785 22.166 1.00 96.44 107 ILE A C 1
ATOM 844 O O . ILE A 1 107 ? -22.578 1.691 21.825 1.00 96.44 107 ILE A O 1
ATOM 848 N N . SER A 1 108 ? -22.758 3.514 23.099 1.00 95.38 108 SER A N 1
ATOM 849 C CA . SER A 1 108 ? -23.902 3.046 23.900 1.00 95.38 108 SER A CA 1
ATOM 850 C C . SER A 1 108 ? -25.279 3.351 23.291 1.00 95.38 108 SER A C 1
ATOM 852 O O . SER A 1 108 ? -26.297 3.247 23.978 1.00 95.38 108 SER A O 1
ATOM 854 N N . ALA A 1 109 ? -25.336 3.726 22.006 1.00 96.88 109 ALA A N 1
ATOM 855 C CA . ALA A 1 109 ? -26.586 4.069 21.329 1.00 96.88 109 ALA A CA 1
ATOM 856 C C . ALA A 1 109 ? -27.635 2.943 21.506 1.00 96.88 109 ALA A C 1
ATOM 858 O O . ALA A 1 109 ? -27.353 1.800 21.138 1.00 96.88 109 ALA A O 1
ATOM 859 N N . PRO A 1 110 ? -28.849 3.222 22.031 1.00 97.06 110 PRO A N 1
ATOM 860 C CA . PRO A 1 110 ? -29.803 2.169 22.400 1.00 97.06 110 PRO A CA 1
ATOM 861 C C . PRO A 1 110 ? -30.157 1.223 21.249 1.00 97.06 110 PRO A C 1
ATOM 863 O O . PRO A 1 110 ? -30.210 0.009 21.436 1.00 97.06 110 PRO A O 1
ATOM 866 N N . GLN A 1 111 ? -30.328 1.782 20.048 1.00 97.50 111 GLN A N 1
ATOM 867 C CA . GLN A 1 111 ? -30.616 1.008 18.844 1.00 97.50 111 GLN A CA 1
ATOM 868 C C . GLN A 1 111 ? -29.459 0.067 18.478 1.00 97.50 111 GLN A C 1
ATOM 870 O O . GLN A 1 111 ? -29.694 -1.095 18.160 1.00 97.50 111 GLN A O 1
ATOM 875 N N . PHE A 1 112 ? -28.210 0.530 18.582 1.00 98.00 112 PHE A N 1
ATOM 876 C CA . PHE A 1 112 ? -27.042 -0.321 18.362 1.00 98.00 112 PHE A CA 1
ATOM 877 C C . PHE A 1 112 ? -26.999 -1.475 19.364 1.00 98.00 112 PHE A C 1
ATOM 879 O O . PHE A 1 112 ? -26.800 -2.616 18.965 1.00 98.00 112 PHE A O 1
ATOM 886 N N . VAL A 1 113 ? -27.227 -1.205 20.652 1.00 97.06 113 VAL A N 1
ATOM 887 C CA . VAL A 1 113 ? -27.200 -2.241 21.697 1.00 97.06 113 VAL A CA 1
ATOM 888 C C . VAL A 1 113 ? -28.254 -3.323 21.436 1.00 97.06 113 VAL A C 1
ATOM 890 O O . VAL A 1 113 ? -27.976 -4.513 21.596 1.00 97.06 113 VAL A O 1
ATOM 893 N N . GLU A 1 114 ? -29.460 -2.936 21.016 1.00 96.62 114 GLU A N 1
ATOM 894 C CA . GLU A 1 114 ? -30.514 -3.883 20.645 1.00 96.62 114 GLU A CA 1
ATOM 895 C C . GLU A 1 114 ? -30.128 -4.715 19.413 1.00 96.62 114 GLU A C 1
ATOM 897 O O . GLU A 1 114 ? -30.205 -5.947 19.431 1.00 96.62 114 GLU A O 1
ATOM 902 N N . GLU A 1 115 ? -29.671 -4.058 18.349 1.00 96.88 115 GLU A N 1
ATOM 903 C CA . GLU A 1 115 ? -29.301 -4.719 17.098 1.00 96.88 115 GLU A CA 1
ATOM 904 C C . GLU A 1 115 ? -28.051 -5.605 17.246 1.00 96.88 115 GLU A C 1
ATOM 906 O O . GLU A 1 115 ? -27.979 -6.670 16.630 1.00 96.88 115 GLU A O 1
ATOM 911 N N . PHE A 1 116 ? -27.115 -5.234 18.121 1.00 96.81 116 PHE A N 1
ATOM 912 C CA . PHE A 1 116 ? -25.961 -6.039 18.520 1.00 96.81 116 PHE A CA 1
ATOM 913 C C . PHE A 1 116 ? -26.391 -7.340 19.204 1.00 96.81 116 PHE A C 1
ATOM 915 O O . PHE A 1 116 ? -25.956 -8.422 18.804 1.00 96.81 116 PHE A O 1
ATOM 922 N N . ARG A 1 117 ? -27.307 -7.274 20.182 1.00 94.50 117 ARG A N 1
ATOM 923 C CA . ARG A 1 117 ? -27.849 -8.485 20.829 1.00 94.50 117 ARG A CA 1
ATOM 924 C C . ARG A 1 117 ? -28.571 -9.376 19.824 1.00 94.50 117 ARG A C 1
ATOM 926 O O . ARG A 1 117 ? -28.399 -10.594 19.839 1.00 94.50 117 ARG A O 1
ATOM 933 N N . ASN A 1 118 ? -29.345 -8.774 18.922 1.00 94.81 118 ASN A N 1
ATOM 934 C CA . ASN A 1 118 ? -30.023 -9.509 17.858 1.00 94.81 118 ASN A CA 1
ATOM 935 C C . ASN A 1 118 ? -29.020 -10.235 16.946 1.00 94.81 118 ASN A C 1
ATOM 937 O O . ASN A 1 118 ? -29.247 -11.399 16.620 1.00 94.81 118 ASN A O 1
ATOM 941 N N . LEU A 1 119 ? -27.896 -9.607 16.582 1.00 95.00 119 LEU A N 1
ATOM 942 C CA . LEU A 1 119 ? -26.853 -10.244 15.770 1.00 95.00 119 LEU A CA 1
ATOM 943 C C . LEU A 1 119 ? -26.354 -11.546 16.417 1.00 95.00 119 LEU A C 1
ATOM 945 O O . LEU A 1 119 ? -26.422 -12.604 15.794 1.00 95.00 119 LEU A O 1
ATOM 949 N N . TYR A 1 120 ? -25.945 -11.497 17.686 1.00 92.38 120 TYR A N 1
ATOM 950 C CA . TYR A 1 120 ? -25.470 -12.685 18.404 1.00 92.38 120 TYR A CA 1
ATOM 951 C C . TYR A 1 120 ? -26.567 -13.731 18.649 1.00 92.38 120 TYR A C 1
ATOM 953 O O . TYR A 1 120 ? -26.283 -14.930 18.654 1.00 92.38 120 TYR A O 1
ATOM 961 N N . ARG A 1 121 ? -27.829 -13.309 18.794 1.00 91.81 121 ARG A N 1
ATOM 962 C CA . ARG A 1 121 ? -28.973 -14.223 18.936 1.00 91.81 121 ARG A CA 1
ATOM 963 C C . ARG A 1 121 ? -29.252 -15.014 17.658 1.00 91.81 121 ARG A C 1
ATOM 965 O O . ARG A 1 121 ? -29.545 -16.206 17.730 1.00 91.81 121 ARG A O 1
ATOM 972 N N . TYR A 1 122 ? -29.188 -14.363 16.497 1.00 92.06 122 TYR A N 1
ATOM 973 C CA . TYR A 1 122 ? -29.524 -14.993 15.216 1.00 92.06 122 TYR A CA 1
ATOM 974 C C . TYR A 1 122 ? -28.338 -15.719 14.569 1.00 92.06 122 TYR A C 1
ATOM 976 O O . TYR A 1 122 ? -28.548 -16.707 13.862 1.00 92.06 122 TYR A O 1
ATOM 984 N N . TYR A 1 123 ? -27.102 -15.287 14.830 1.00 91.50 123 TYR A N 1
ATOM 985 C CA . TYR A 1 123 ? -25.899 -15.834 14.203 1.00 91.50 123 TYR A CA 1
ATOM 986 C C . TYR A 1 123 ? -24.933 -16.397 15.253 1.00 91.50 123 TYR A C 1
ATOM 988 O O . TYR A 1 123 ? -24.190 -15.671 15.910 1.00 91.50 123 TYR A O 1
ATOM 996 N N . LYS A 1 124 ? -24.902 -17.729 15.380 1.00 84.88 124 LYS A N 1
ATOM 997 C CA . LYS A 1 124 ? -24.114 -18.428 16.416 1.00 84.88 124 LYS A CA 1
ATOM 998 C C . LYS A 1 124 ? -22.597 -18.258 16.295 1.00 84.88 124 LYS A C 1
ATOM 1000 O O . LYS A 1 124 ? -21.907 -18.337 17.300 1.00 84.88 124 LYS A O 1
ATOM 1005 N N . ASN A 1 125 ? -22.090 -18.036 15.084 1.00 86.12 125 ASN A N 1
ATOM 1006 C CA . ASN A 1 125 ? -20.657 -17.887 14.812 1.00 86.12 125 ASN A CA 1
ATOM 1007 C C . ASN A 1 125 ? -20.267 -16.413 14.625 1.00 86.12 125 ASN A C 1
ATOM 1009 O O . ASN A 1 125 ? -19.387 -16.107 13.825 1.00 86.12 125 ASN A O 1
ATOM 1013 N N . THR A 1 126 ? -20.968 -15.500 15.304 1.00 92.44 126 THR A N 1
ATOM 1014 C CA . THR A 1 126 ? -20.679 -14.066 15.222 1.00 92.44 126 THR A CA 1
ATOM 1015 C C . THR A 1 126 ? -19.332 -13.762 15.859 1.00 92.44 126 THR A C 1
ATOM 1017 O O . THR A 1 126 ? -19.105 -14.068 17.029 1.00 92.44 126 THR A O 1
ATOM 1020 N N . GLN A 1 127 ? -18.459 -13.119 15.094 1.00 93.25 127 GLN A N 1
ATOM 1021 C CA . GLN A 1 127 ? -17.134 -12.707 15.530 1.00 93.25 127 GLN A CA 1
ATOM 1022 C C . GLN A 1 127 ? -16.856 -11.288 15.045 1.00 93.25 127 GLN A C 1
ATOM 1024 O O . GLN A 1 127 ? -17.057 -10.993 13.866 1.00 93.25 127 GLN A O 1
ATOM 1029 N N . PHE A 1 128 ? -16.369 -10.413 15.924 1.00 95.75 128 PHE A N 1
ATOM 1030 C CA . PHE A 1 128 ? -15.847 -9.117 15.496 1.00 95.75 128 PHE A CA 1
ATOM 1031 C C . PHE A 1 128 ? -14.533 -9.315 14.738 1.00 95.75 128 PHE A C 1
ATOM 1033 O O . PHE A 1 128 ? -13.674 -10.068 15.200 1.00 95.75 128 PHE A O 1
ATOM 1040 N N . VAL A 1 129 ? -14.369 -8.642 13.595 1.00 95.25 129 VAL A N 1
ATOM 1041 C CA . VAL A 1 129 ? -13.183 -8.834 12.743 1.00 95.25 129 VAL A CA 1
ATOM 1042 C C . VAL A 1 129 ? -12.426 -7.564 12.379 1.00 95.25 129 VAL A C 1
ATOM 1044 O O . VAL A 1 129 ? -11.230 -7.656 12.110 1.00 95.25 129 VAL A O 1
ATOM 1047 N N . LYS A 1 130 ? -13.081 -6.399 12.304 1.00 96.38 130 LYS A N 1
ATOM 1048 C CA . LYS A 1 130 ? -12.420 -5.179 11.819 1.00 96.38 130 LYS A CA 1
ATOM 1049 C C . LYS A 1 130 ? -13.192 -3.908 12.143 1.00 96.38 130 LYS A C 1
ATOM 1051 O O . LYS A 1 130 ? -14.420 -3.871 12.047 1.00 96.38 130 LYS A O 1
ATOM 1056 N N . PHE A 1 131 ? -12.451 -2.837 12.397 1.00 97.62 131 PHE A N 1
ATOM 1057 C CA . PHE A 1 131 ? -12.928 -1.469 12.238 1.00 97.62 131 PHE A CA 1
ATOM 1058 C C . PHE A 1 131 ? -12.510 -0.936 10.864 1.00 97.62 131 PHE A C 1
ATOM 1060 O O . PHE A 1 131 ? -11.330 -0.915 10.515 1.00 97.62 131 PHE A O 1
ATOM 1067 N N . ALA A 1 132 ? -13.469 -0.496 10.051 1.00 96.75 132 ALA A N 1
ATOM 1068 C CA . ALA A 1 132 ? -13.192 0.059 8.729 1.00 96.75 132 ALA A CA 1
ATOM 1069 C C . ALA A 1 132 ? -13.673 1.507 8.639 1.00 96.75 132 ALA A C 1
ATOM 1071 O O . ALA A 1 132 ? -14.868 1.773 8.720 1.00 96.75 132 ALA A O 1
ATOM 1072 N N . VAL A 1 133 ? -12.740 2.441 8.452 1.00 95.31 133 VAL A N 1
ATOM 1073 C CA . VAL A 1 133 ? -13.058 3.861 8.245 1.00 95.31 133 VAL A CA 1
ATOM 1074 C C . VAL A 1 133 ? -13.072 4.157 6.750 1.00 95.31 133 VAL A C 1
ATOM 1076 O O . VAL A 1 133 ? -12.031 4.088 6.095 1.00 95.31 133 VAL A O 1
ATOM 1079 N N . LEU A 1 134 ? -14.248 4.490 6.217 1.00 95.19 134 LEU A N 1
ATOM 1080 C CA . LEU A 1 134 ? -14.473 4.843 4.815 1.00 95.19 134 LEU A CA 1
ATOM 1081 C C . LEU A 1 134 ? -15.116 6.234 4.745 1.00 95.19 134 LEU A C 1
ATOM 1083 O O . LEU A 1 134 ? -16.299 6.418 5.042 1.00 95.19 134 LEU A O 1
ATOM 1087 N N . GLY A 1 135 ? -14.322 7.238 4.366 1.00 92.62 135 GLY A N 1
ATOM 1088 C CA . GLY A 1 135 ? -14.751 8.636 4.413 1.00 92.62 135 GLY A CA 1
ATOM 1089 C C . GLY A 1 135 ? -15.077 9.067 5.846 1.00 92.62 135 GLY A C 1
ATOM 1090 O O . GLY A 1 135 ? -14.247 8.916 6.735 1.00 92.62 135 GLY A O 1
ATOM 1091 N N . ALA A 1 136 ? -16.286 9.587 6.063 1.00 94.94 136 ALA A N 1
ATOM 1092 C CA . ALA A 1 136 ? -16.778 9.997 7.382 1.00 94.94 136 ALA A CA 1
ATOM 1093 C C . ALA A 1 136 ? -17.468 8.862 8.164 1.00 94.94 136 ALA A C 1
ATOM 1095 O O . ALA A 1 136 ? -18.078 9.120 9.197 1.00 94.94 136 ALA A O 1
ATOM 1096 N N . HIS A 1 137 ? -17.431 7.621 7.672 1.00 97.62 137 HIS A N 1
ATOM 1097 C CA . HIS A 1 137 ? -18.126 6.504 8.304 1.00 97.62 137 HIS A CA 1
ATOM 1098 C C . HIS A 1 137 ? -17.150 5.502 8.902 1.00 97.62 137 HIS A C 1
ATOM 1100 O O . HIS A 1 137 ? -16.161 5.126 8.271 1.00 97.62 137 HIS A O 1
ATOM 1106 N N . LEU A 1 138 ? -17.477 5.033 10.101 1.00 97.88 138 LEU A N 1
ATOM 1107 C CA . LEU A 1 138 ? -16.851 3.890 10.743 1.00 97.88 138 LEU A CA 1
ATOM 1108 C C . LEU A 1 138 ? -17.795 2.689 10.642 1.00 97.88 138 LEU A C 1
ATOM 1110 O O . LEU A 1 138 ? -18.936 2.739 11.097 1.00 97.88 138 LEU A O 1
ATOM 1114 N N . PHE A 1 139 ? -17.301 1.590 10.089 1.00 98.31 139 PHE A N 1
ATOM 1115 C CA . PHE A 1 139 ? -17.979 0.303 10.073 1.00 98.31 139 PHE A CA 1
ATOM 1116 C C . PHE A 1 139 ? -17.345 -0.613 11.116 1.00 98.31 139 PHE A C 1
ATOM 1118 O O . PHE A 1 139 ? -16.138 -0.859 11.081 1.00 98.31 139 PHE A O 1
ATOM 1125 N N . MET A 1 140 ? -18.161 -1.147 12.021 1.00 98.38 140 MET A N 1
ATOM 1126 C CA . MET A 1 140 ? -17.777 -2.275 12.869 1.00 98.38 140 MET A CA 1
ATOM 1127 C C . MET A 1 140 ? -18.188 -3.554 12.149 1.00 98.38 140 MET A C 1
ATOM 1129 O O . MET A 1 140 ? -19.382 -3.819 11.990 1.00 98.38 140 MET A O 1
ATOM 1133 N N . VAL A 1 141 ? -17.207 -4.307 11.662 1.00 98.00 141 VAL A N 1
ATOM 1134 C CA . VAL A 1 141 ? -17.419 -5.466 10.792 1.00 98.00 141 VAL A CA 1
ATOM 1135 C C . VAL A 1 141 ? -17.409 -6.742 11.623 1.00 98.00 141 VAL A C 1
ATOM 1137 O O . VAL A 1 141 ? -16.484 -6.995 12.397 1.00 98.00 141 VAL A O 1
ATOM 1140 N N . PHE A 1 142 ? -18.435 -7.561 11.420 1.00 97.38 142 PHE A N 1
ATOM 1141 C CA . PHE A 1 142 ? -18.619 -8.858 12.050 1.00 97.38 142 PHE A CA 1
ATOM 1142 C C . PHE A 1 142 ? -18.685 -9.946 10.990 1.00 97.38 142 PHE A C 1
ATOM 1144 O O . PHE A 1 142 ? -19.422 -9.816 10.014 1.00 97.38 142 PHE A O 1
ATOM 1151 N N . ARG A 1 143 ? -17.968 -11.048 11.200 1.00 96.06 143 ARG A N 1
ATOM 1152 C CA . ARG A 1 143 ? -18.164 -12.287 10.445 1.00 96.06 143 ARG A CA 1
ATOM 1153 C C . ARG A 1 143 ? -19.291 -13.077 11.102 1.00 96.06 143 ARG A C 1
ATOM 1155 O O . ARG A 1 143 ? -19.286 -13.243 12.316 1.00 96.06 143 ARG A O 1
ATOM 1162 N N . VAL A 1 144 ? -20.246 -13.554 10.309 1.00 95.06 144 VAL A N 1
ATOM 1163 C CA . VAL A 1 144 ? -21.415 -14.321 10.792 1.00 95.06 144 VAL A CA 1
ATOM 1164 C C . VAL A 1 144 ? -21.508 -15.729 10.200 1.00 95.06 144 VAL A C 1
ATOM 1166 O O . VAL A 1 144 ? -22.281 -16.559 10.685 1.00 95.06 144 VAL A O 1
ATOM 1169 N N . GLY A 1 145 ? -20.731 -16.006 9.151 1.00 91.31 145 GLY A N 1
ATOM 1170 C CA . GLY A 1 145 ? -20.694 -17.288 8.452 1.00 91.31 145 GLY A CA 1
ATOM 1171 C C . GLY A 1 145 ? -19.320 -17.954 8.476 1.00 91.31 145 GLY A C 1
ATOM 1172 O O . GLY A 1 145 ? -18.445 -17.612 9.270 1.00 91.31 145 GLY A O 1
ATOM 1173 N N . LYS A 1 146 ? -19.144 -18.952 7.603 1.00 88.38 146 LYS A N 1
ATOM 1174 C CA . LYS A 1 146 ? -17.871 -19.682 7.470 1.00 88.38 146 LYS A CA 1
ATOM 1175 C C . LYS A 1 146 ? -16.887 -18.944 6.569 1.00 88.38 146 LYS A C 1
ATOM 1177 O O . LYS A 1 146 ? -15.684 -19.065 6.773 1.00 88.38 146 LYS A O 1
ATOM 1182 N N . SER A 1 147 ? -17.391 -18.224 5.566 1.00 91.81 147 SER A N 1
ATOM 1183 C CA . SER A 1 147 ? -16.558 -17.441 4.659 1.00 91.81 147 SER A CA 1
ATOM 1184 C C . SER A 1 147 ? -16.186 -16.113 5.304 1.00 91.81 147 SER A C 1
ATOM 1186 O O . SER A 1 147 ? -17.014 -15.474 5.952 1.00 91.81 147 SER A O 1
ATOM 1188 N N . ALA A 1 148 ? -14.969 -15.632 5.049 1.00 89.94 148 ALA A N 1
ATOM 1189 C CA . ALA A 1 148 ? -14.561 -14.286 5.444 1.00 89.94 148 ALA A CA 1
ATOM 1190 C C . ALA A 1 148 ? -15.349 -13.171 4.725 1.00 89.94 148 ALA A C 1
ATOM 1192 O O . ALA A 1 148 ? -15.248 -12.005 5.099 1.00 89.94 148 ALA A O 1
ATOM 1193 N N . SER A 1 149 ? -16.140 -13.522 3.704 1.00 90.06 149 SER A N 1
ATOM 1194 C CA . SER A 1 149 ? -17.064 -12.602 3.026 1.00 90.06 149 SER A CA 1
ATOM 1195 C C . SER A 1 149 ? -18.478 -12.608 3.621 1.00 90.06 149 SER A C 1
ATOM 1197 O O . SER A 1 149 ? -19.261 -11.718 3.301 1.00 90.06 149 SER A O 1
ATOM 1199 N N . ASP A 1 150 ? -18.811 -13.569 4.490 1.00 94.06 150 ASP A N 1
ATOM 1200 C CA . ASP A 1 150 ? -20.115 -13.640 5.159 1.00 94.06 150 ASP A CA 1
ATOM 1201 C C . ASP A 1 150 ? -20.131 -12.660 6.337 1.00 94.06 150 ASP A C 1
ATOM 1203 O O . ASP A 1 150 ? -19.874 -13.037 7.488 1.00 94.06 150 ASP A O 1
ATOM 1207 N N . ILE A 1 151 ? -20.391 -11.388 6.039 1.00 96.19 151 ILE A N 1
ATOM 1208 C CA . ILE A 1 151 ? -20.269 -10.301 7.009 1.00 96.19 151 ILE A CA 1
ATOM 1209 C C . ILE A 1 151 ? -21.590 -9.590 7.306 1.00 96.19 151 ILE A C 1
ATOM 1211 O O . ILE A 1 151 ? -22.530 -9.575 6.509 1.00 96.19 151 ILE A O 1
ATOM 1215 N N . LYS A 1 152 ? -21.621 -8.944 8.469 1.00 97.62 152 LYS A N 1
ATOM 1216 C CA . LYS A 1 152 ? -22.564 -7.890 8.836 1.00 97.62 152 LYS A CA 1
ATOM 1217 C C . LYS A 1 152 ? -21.800 -6.698 9.382 1.00 97.62 152 LYS A C 1
ATOM 1219 O O . LYS A 1 152 ? -20.718 -6.853 9.942 1.00 97.62 152 LYS A O 1
ATOM 1224 N N . THR A 1 153 ? -22.351 -5.505 9.206 1.00 98.06 153 THR A N 1
ATOM 1225 C CA . THR A 1 153 ? -21.684 -4.270 9.621 1.00 98.06 153 THR A CA 1
ATOM 1226 C C . THR A 1 153 ? -22.623 -3.387 10.411 1.00 98.06 153 THR A C 1
ATOM 1228 O O . THR A 1 153 ? -23.763 -3.203 9.997 1.00 98.06 153 THR A O 1
ATOM 1231 N N . PHE A 1 154 ? -22.115 -2.773 11.472 1.00 98.56 154 PHE A N 1
ATOM 1232 C CA . PHE A 1 154 ? -22.752 -1.629 12.119 1.00 98.56 154 PHE A CA 1
ATOM 1233 C C . PHE A 1 154 ? -22.091 -0.354 11.614 1.00 98.56 154 PHE A C 1
ATOM 1235 O O . PHE A 1 154 ? -20.872 -0.206 11.738 1.00 98.56 154 PHE A O 1
ATOM 1242 N N . LYS A 1 155 ? -22.876 0.543 11.024 1.00 98.44 155 LYS A N 1
ATOM 1243 C CA . LYS A 1 155 ? -22.400 1.793 10.437 1.00 98.44 155 LYS A CA 1
ATOM 1244 C C . LYS A 1 155 ? -22.590 2.941 11.422 1.00 98.44 155 LYS A C 1
ATOM 1246 O O . LYS A 1 155 ? -23.675 3.151 11.962 1.00 98.44 155 LYS A O 1
ATOM 1251 N N . TRP A 1 156 ? -21.525 3.705 11.606 1.00 98.56 156 TRP A N 1
ATOM 1252 C CA . TRP A 1 156 ? -21.463 4.874 12.471 1.00 98.56 156 TRP A CA 1
ATOM 1253 C C . TRP A 1 156 ? -20.968 6.072 11.672 1.00 98.56 156 TRP A C 1
ATOM 1255 O O . TRP A 1 156 ? -20.083 5.942 10.826 1.00 98.56 156 TRP A O 1
ATOM 1265 N N . LEU A 1 157 ? -21.511 7.249 11.954 1.00 98.06 157 LEU A N 1
ATOM 1266 C CA . LEU A 1 157 ? -20.949 8.517 11.513 1.00 98.06 157 LEU A CA 1
ATOM 1267 C C . LEU A 1 157 ? -19.836 8.924 12.485 1.00 98.06 157 LEU A C 1
ATOM 1269 O O . LEU A 1 157 ? -20.086 9.040 13.684 1.00 98.06 157 LEU A O 1
ATOM 1273 N N . LEU A 1 158 ? -18.631 9.139 11.961 1.00 96.12 158 LEU A N 1
ATOM 1274 C CA . LEU A 1 158 ? -17.450 9.584 12.695 1.00 96.12 158 LEU A CA 1
ATOM 1275 C C . LEU A 1 158 ? -17.244 11.087 12.478 1.00 96.12 158 LEU A C 1
ATOM 1277 O O . LEU A 1 158 ? -16.963 11.530 11.362 1.00 96.12 158 LEU A O 1
ATOM 1281 N N . GLN A 1 159 ? -17.374 11.870 13.549 1.00 92.88 159 GLN A N 1
ATOM 1282 C CA . GLN A 1 159 ? -17.203 13.325 13.538 1.00 92.88 159 GLN A CA 1
ATOM 1283 C C . GLN A 1 159 ? -16.293 13.751 14.688 1.00 92.88 159 GLN A C 1
ATOM 1285 O O . GLN A 1 159 ? -16.738 13.904 15.825 1.00 92.88 159 GLN A O 1
ATOM 1290 N N . GLY A 1 160 ? -15.008 13.938 14.380 1.00 87.62 160 GLY A N 1
ATOM 1291 C CA . GLY A 1 160 ? -13.999 14.273 15.382 1.00 87.62 160 GLY A CA 1
ATOM 1292 C C . GLY A 1 160 ? -13.861 13.159 16.419 1.00 87.62 160 GLY A C 1
ATOM 1293 O O . GLY A 1 160 ? -13.403 12.064 16.100 1.00 87.62 160 GLY A O 1
ATOM 1294 N N . ASP A 1 161 ? -14.267 13.456 17.647 1.00 89.69 161 ASP A N 1
ATOM 1295 C CA . ASP A 1 161 ? -14.256 12.586 18.824 1.00 89.69 161 ASP A CA 1
ATOM 1296 C C . ASP A 1 161 ? -15.606 11.902 19.106 1.00 89.69 161 ASP A C 1
ATOM 1298 O O . ASP A 1 161 ? -15.735 11.167 20.085 1.00 89.69 161 ASP A O 1
ATOM 1302 N N . THR A 1 162 ? -16.609 12.103 18.245 1.00 94.19 162 THR A N 1
ATOM 1303 C CA . THR A 1 162 ? -17.957 11.549 18.427 1.00 94.19 162 THR A CA 1
ATOM 1304 C C . THR A 1 162 ? -18.303 10.472 17.401 1.00 94.19 162 THR A C 1
ATOM 1306 O O . THR A 1 162 ? -17.892 10.523 16.236 1.00 94.19 162 THR A O 1
ATOM 1309 N N . LEU A 1 163 ? -19.109 9.502 17.846 1.00 97.31 163 LEU A N 1
ATOM 1310 C CA . LEU A 1 163 ? -19.725 8.477 17.009 1.00 97.31 163 LEU A CA 1
ATOM 1311 C C . LEU A 1 163 ? -21.246 8.553 17.123 1.00 97.31 163 LEU A C 1
ATOM 1313 O O . LEU A 1 163 ? -21.802 8.49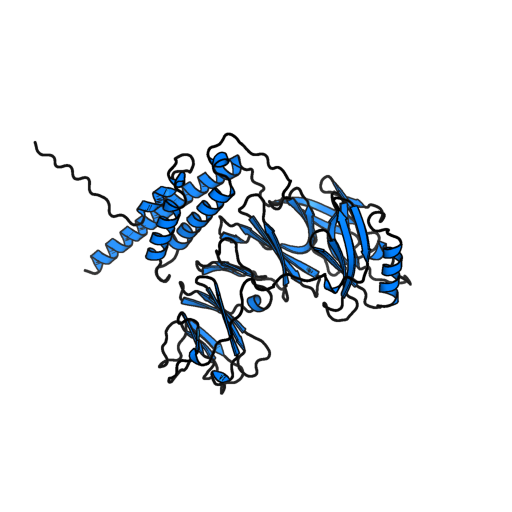1 18.217 1.00 97.31 163 LEU A O 1
ATOM 1317 N N . THR A 1 164 ? -21.926 8.641 15.982 1.00 97.94 164 THR A N 1
ATOM 1318 C CA . THR A 1 164 ? -23.393 8.554 15.913 1.00 97.94 164 THR A CA 1
ATOM 1319 C C . THR A 1 164 ? -23.793 7.286 15.180 1.00 97.94 164 THR A C 1
ATOM 1321 O O . THR A 1 164 ? -23.390 7.081 14.035 1.00 97.94 164 THR A O 1
ATOM 1324 N N . TYR A 1 165 ? -24.575 6.425 15.830 1.00 98.50 165 TYR A N 1
ATOM 1325 C CA . TYR A 1 165 ? -25.061 5.198 15.206 1.00 98.50 165 TYR A CA 1
ATOM 1326 C C . TYR A 1 165 ? -26.034 5.508 14.065 1.00 98.50 165 TYR A C 1
ATOM 1328 O O . TYR A 1 165 ? -26.908 6.360 14.228 1.00 98.50 165 TYR A O 1
ATOM 1336 N N . LEU A 1 166 ? -25.887 4.819 12.931 1.00 98.25 166 LEU A N 1
ATOM 1337 C CA . LEU A 1 166 ? -26.760 4.986 11.769 1.00 98.25 166 LEU A CA 1
ATOM 1338 C C . LEU A 1 166 ? -27.655 3.758 11.553 1.00 98.25 166 LEU A C 1
ATOM 1340 O O . LEU A 1 166 ? -28.872 3.865 11.684 1.00 98.25 166 LEU A O 1
ATOM 1344 N N . ASP A 1 167 ? -27.071 2.603 11.218 1.00 97.75 167 ASP A N 1
ATOM 1345 C CA . ASP A 1 167 ? -27.809 1.374 10.893 1.00 97.75 167 ASP A CA 1
ATOM 1346 C C . ASP A 1 167 ? -26.905 0.123 10.846 1.00 97.75 167 ASP A C 1
ATOM 1348 O O . ASP A 1 167 ? -25.678 0.216 10.936 1.00 97.75 167 ASP A O 1
ATOM 1352 N N . ASN A 1 168 ? -27.518 -1.053 10.649 1.00 96.94 168 ASN A N 1
ATOM 1353 C CA . ASN A 1 168 ? -26.842 -2.339 10.442 1.00 96.94 168 ASN A CA 1
ATOM 1354 C C . ASN A 1 168 ? -27.099 -2.993 9.064 1.00 96.94 168 ASN A C 1
ATOM 1356 O O . ASN A 1 168 ? -26.976 -4.214 8.914 1.00 96.94 168 ASN A O 1
ATOM 1360 N N . ARG A 1 169 ? -27.519 -2.209 8.063 1.00 95.25 169 ARG A N 1
ATOM 1361 C CA . ARG A 1 169 ? -27.967 -2.691 6.734 1.00 95.25 169 ARG A CA 1
ATOM 1362 C C . ARG A 1 169 ? -27.065 -2.231 5.589 1.00 95.25 169 ARG A C 1
ATOM 1364 O O . ARG A 1 169 ? -27.331 -2.524 4.424 1.00 95.25 169 ARG A O 1
ATOM 1371 N N . SER A 1 170 ? -25.996 -1.522 5.926 1.00 96.25 170 SER A N 1
ATOM 1372 C CA . SER A 1 170 ? -25.048 -0.934 4.984 1.00 96.25 170 SER A CA 1
ATOM 1373 C C . SER A 1 170 ? -23.840 -1.835 4.687 1.00 96.25 170 SER A C 1
ATOM 1375 O O . SER A 1 170 ? -22.775 -1.335 4.335 1.00 96.25 170 SER A O 1
ATOM 1377 N N . ASP A 1 171 ? -23.975 -3.162 4.805 1.00 94.12 171 ASP A N 1
ATOM 1378 C CA . ASP A 1 171 ? -22.853 -4.094 4.593 1.00 94.12 171 ASP A CA 1
ATOM 1379 C C . ASP A 1 171 ? -22.276 -4.042 3.168 1.00 94.12 171 ASP A C 1
ATOM 1381 O O . ASP A 1 171 ? -21.069 -4.175 2.984 1.00 94.12 171 ASP A O 1
ATOM 1385 N N . HIS A 1 172 ? -23.112 -3.732 2.176 1.00 95.19 172 HIS A N 1
ATOM 1386 C CA . HIS A 1 172 ? -22.706 -3.531 0.784 1.00 95.19 172 HIS A CA 1
ATOM 1387 C C . HIS A 1 172 ? -21.820 -2.290 0.554 1.00 95.19 172 HIS A C 1
ATOM 1389 O O . HIS A 1 172 ? -21.160 -2.206 -0.481 1.00 95.19 172 HIS A O 1
ATOM 1395 N N . GLU A 1 173 ? -21.798 -1.324 1.481 1.00 96.25 173 GLU A N 1
ATOM 1396 C CA . GLU A 1 173 ? -20.917 -0.151 1.392 1.00 96.25 173 GLU A CA 1
ATOM 1397 C C . GLU A 1 173 ? -19.483 -0.467 1.839 1.00 96.25 173 GLU A C 1
ATOM 1399 O O . GLU A 1 173 ? -18.534 0.190 1.399 1.00 96.25 173 GLU A O 1
ATOM 1404 N N . TYR A 1 174 ? -19.302 -1.490 2.682 1.00 95.50 174 TYR A N 1
ATOM 1405 C CA . TYR A 1 174 ? -17.980 -1.950 3.086 1.00 95.50 174 TYR A CA 1
ATOM 1406 C C . TYR A 1 174 ? -17.315 -2.708 1.934 1.00 95.50 174 TYR A C 1
ATOM 1408 O O . TYR A 1 174 ? -17.518 -3.901 1.703 1.00 95.50 174 TYR A O 1
ATOM 1416 N N . THR A 1 175 ? -16.489 -1.977 1.196 1.00 94.56 175 THR A N 1
ATOM 1417 C CA . THR A 1 175 ? -15.776 -2.472 0.021 1.00 94.56 175 THR A CA 1
ATOM 1418 C C . THR A 1 175 ? -14.292 -2.148 0.125 1.00 94.56 175 THR A C 1
ATOM 1420 O O . THR A 1 175 ? -13.879 -1.209 0.805 1.00 94.56 175 THR A O 1
ATOM 1423 N N . PHE A 1 176 ? -13.472 -2.961 -0.537 1.00 94.56 176 PHE A N 1
ATOM 1424 C CA . PHE A 1 176 ? -12.044 -2.693 -0.687 1.00 94.56 176 PHE A CA 1
ATOM 1425 C C . PHE A 1 176 ? -11.814 -1.924 -1.991 1.00 94.56 176 PHE A C 1
ATOM 1427 O O . PHE A 1 176 ? -12.581 -2.108 -2.943 1.00 94.56 176 PHE A O 1
ATOM 1434 N N . PRO A 1 177 ? -10.761 -1.093 -2.075 1.00 96.00 177 PRO A N 1
ATOM 1435 C CA . PRO A 1 177 ? -10.384 -0.464 -3.334 1.00 96.00 177 PRO A CA 1
ATOM 1436 C C . PRO A 1 177 ? -9.995 -1.509 -4.391 1.00 96.00 177 PRO A C 1
ATOM 1438 O O . PRO A 1 177 ? -9.880 -2.708 -4.118 1.00 96.00 177 PRO A O 1
ATOM 1441 N N . ALA A 1 178 ? -9.746 -1.045 -5.617 1.00 96.44 178 ALA A N 1
ATOM 1442 C CA . ALA A 1 178 ? -9.178 -1.894 -6.656 1.00 96.44 178 ALA A CA 1
ATOM 1443 C C . ALA A 1 178 ? -7.856 -2.514 -6.170 1.00 96.44 178 ALA A C 1
ATOM 1445 O O . ALA A 1 178 ? -6.956 -1.809 -5.716 1.00 96.44 178 ALA A O 1
ATOM 1446 N N . GLN A 1 179 ? -7.752 -3.840 -6.264 1.00 97.25 179 GLN A N 1
ATOM 1447 C CA . GLN A 1 179 ? -6.568 -4.586 -5.821 1.00 97.25 179 GLN A CA 1
ATOM 1448 C C . GLN A 1 179 ? -5.395 -4.452 -6.797 1.00 97.25 179 GLN A C 1
ATOM 1450 O O . GLN A 1 179 ? -4.241 -4.658 -6.427 1.00 97.25 179 GLN A O 1
ATOM 1455 N N . HIS A 1 180 ? -5.690 -4.035 -8.029 1.00 97.69 180 HIS A N 1
ATOM 1456 C CA . HIS A 1 180 ? -4.716 -3.719 -9.059 1.00 97.69 180 HIS A CA 1
ATOM 1457 C C . HIS A 1 180 ? -4.974 -2.310 -9.582 1.00 97.69 180 HIS A C 1
ATOM 1459 O O . HIS A 1 180 ? -6.075 -2.008 -10.038 1.00 97.69 180 HIS A O 1
ATOM 1465 N N . GLU A 1 181 ? -3.954 -1.452 -9.559 1.00 96.75 181 GLU A N 1
ATOM 1466 C CA . GLU A 1 181 ? -4.011 -0.103 -10.160 1.00 96.75 181 GLU A CA 1
ATOM 1467 C C . GLU A 1 181 ? -3.670 -0.128 -11.674 1.00 96.75 181 GLU A C 1
ATOM 1469 O O . GLU A 1 181 ? -3.325 0.886 -12.277 1.00 96.75 181 GLU A O 1
ATOM 1474 N N . PHE A 1 182 ? -3.769 -1.300 -12.308 1.00 95.75 182 PHE A N 1
ATOM 1475 C CA . PHE A 1 182 ? -3.596 -1.525 -13.744 1.00 95.75 182 PHE A CA 1
ATOM 1476 C C . PHE A 1 182 ? -4.602 -2.569 -14.242 1.00 95.75 182 PHE A C 1
ATOM 1478 O O . PHE A 1 182 ? -5.162 -3.344 -13.468 1.00 95.75 182 PHE A O 1
ATOM 1485 N N . THR A 1 183 ? -4.831 -2.609 -15.554 1.00 95.50 183 THR A N 1
ATOM 1486 C CA . THR A 1 183 ? -5.817 -3.509 -16.167 1.00 95.50 183 THR A CA 1
ATOM 1487 C C . THR A 1 183 ? -5.141 -4.660 -16.898 1.00 95.50 183 THR A C 1
ATOM 1489 O O . THR A 1 183 ? -4.296 -4.442 -17.766 1.00 95.50 183 THR A O 1
ATOM 1492 N N . TRP A 1 184 ? -5.561 -5.885 -16.583 1.00 97.00 184 TRP A N 1
ATOM 1493 C CA . TRP A 1 184 ? -5.158 -7.088 -17.304 1.00 97.00 184 TRP A CA 1
ATOM 1494 C C . TRP A 1 184 ? -5.802 -7.134 -18.692 1.00 97.00 184 TRP A C 1
ATOM 1496 O O . TRP A 1 184 ? -7.026 -7.145 -18.823 1.00 97.00 184 TRP A O 1
ATOM 1506 N N . LYS A 1 185 ? -4.974 -7.204 -19.732 1.00 97.88 185 LYS A N 1
ATOM 1507 C CA . LYS A 1 185 ? -5.382 -7.415 -21.123 1.00 97.88 185 LYS A CA 1
ATOM 1508 C C . LYS A 1 185 ? -5.198 -8.881 -21.483 1.00 97.88 185 LYS A C 1
ATOM 1510 O O . LYS A 1 185 ? -4.158 -9.453 -21.179 1.00 97.88 185 LYS A O 1
ATOM 1515 N N . ARG A 1 186 ? -6.192 -9.497 -22.120 1.00 97.62 186 ARG A N 1
ATOM 1516 C CA . ARG A 1 186 ? -6.064 -10.872 -22.620 1.00 97.62 186 ARG A CA 1
ATOM 1517 C C . ARG A 1 186 ? -5.213 -10.872 -23.889 1.00 97.62 186 ARG A C 1
ATOM 1519 O O . ARG A 1 186 ? -5.450 -10.043 -24.764 1.00 97.62 186 ARG A O 1
ATOM 1526 N N . ALA A 1 187 ? -4.264 -11.796 -23.990 1.00 97.00 187 ALA A N 1
ATOM 1527 C CA . ALA A 1 187 ? -3.536 -12.028 -25.226 1.00 97.00 187 ALA A CA 1
ATOM 1528 C C . ALA A 1 187 ? -4.468 -12.610 -26.297 1.00 97.00 187 ALA A C 1
ATOM 1530 O O . ALA A 1 187 ? -5.339 -13.437 -26.011 1.00 97.00 187 ALA A O 1
ATOM 1531 N N . THR A 1 188 ? -4.288 -12.162 -27.531 1.00 94.75 188 THR A N 1
ATOM 1532 C CA . THR A 1 188 ? -5.144 -12.500 -28.668 1.00 94.75 188 THR A CA 1
ATOM 1533 C C . THR A 1 188 ? -4.377 -13.306 -29.714 1.00 94.75 188 THR A C 1
ATOM 1535 O O . THR A 1 188 ? -3.151 -13.413 -29.688 1.00 94.75 188 THR A O 1
ATOM 1538 N N . ARG A 1 189 ? -5.102 -13.927 -30.648 1.00 92.38 189 ARG A N 1
ATOM 1539 C CA . ARG A 1 189 ? -4.514 -14.854 -31.627 1.00 92.38 189 ARG A CA 1
ATOM 1540 C C . ARG A 1 189 ? -3.551 -14.176 -32.609 1.00 92.38 189 ARG A C 1
ATOM 1542 O O . ARG A 1 189 ? -2.585 -14.792 -33.036 1.00 92.38 189 ARG A O 1
ATOM 1549 N N . ASP A 1 190 ? -3.771 -12.908 -32.937 1.00 94.50 190 ASP A N 1
ATOM 1550 C CA . ASP A 1 190 ? -2.890 -12.078 -33.776 1.00 94.50 190 ASP A CA 1
ATOM 1551 C C . ASP A 1 190 ? -1.514 -11.804 -33.140 1.00 94.50 190 ASP A C 1
ATOM 1553 O O . ASP A 1 190 ? -0.541 -11.492 -33.834 1.00 94.50 190 ASP A O 1
ATOM 1557 N N . MET A 1 191 ? -1.398 -11.990 -31.825 1.00 96.19 191 MET A N 1
ATOM 1558 C CA . MET A 1 191 ? -0.129 -11.895 -31.105 1.00 96.19 191 MET A CA 1
ATOM 1559 C C . MET A 1 191 ? 0.727 -13.159 -31.270 1.00 96.19 191 MET A C 1
ATOM 1561 O O . MET A 1 191 ? 1.912 -13.137 -30.944 1.00 96.19 191 MET A O 1
ATOM 1565 N N . GLN A 1 192 ? 0.176 -14.259 -31.793 1.00 95.50 192 GLN A N 1
ATOM 1566 C CA . GLN A 1 192 ? 0.934 -15.490 -32.005 1.00 95.50 192 GLN A CA 1
ATOM 1567 C C . GLN A 1 192 ? 1.944 -15.344 -33.148 1.00 95.50 192 GLN A C 1
ATOM 1569 O O . GLN A 1 192 ? 1.713 -14.675 -34.161 1.00 95.50 192 GLN A O 1
ATOM 1574 N N . ARG A 1 193 ? 3.087 -16.003 -32.983 1.00 95.56 193 ARG A N 1
ATOM 1575 C CA . ARG A 1 193 ? 4.126 -16.163 -33.998 1.00 95.56 193 ARG A CA 1
ATOM 1576 C C . ARG A 1 193 ? 4.280 -17.651 -34.274 1.00 95.56 193 ARG A C 1
ATOM 1578 O O . ARG A 1 193 ? 4.569 -18.429 -33.369 1.00 95.56 193 ARG A O 1
ATOM 1585 N N . ALA A 1 194 ? 4.043 -18.043 -35.522 1.00 92.19 194 ALA A N 1
ATOM 1586 C CA . ALA A 1 194 ? 4.166 -19.427 -35.957 1.00 92.19 194 ALA A CA 1
ATOM 1587 C C . ALA A 1 194 ? 5.639 -19.817 -36.174 1.00 92.19 194 ALA A C 1
ATOM 1589 O O . ALA A 1 194 ? 6.483 -18.977 -36.488 1.00 92.19 194 ALA A O 1
ATOM 1590 N N . GLY A 1 195 ? 5.943 -21.106 -36.044 1.00 90.50 195 GLY A N 1
ATOM 1591 C CA . GLY A 1 195 ? 7.269 -21.665 -36.294 1.00 90.50 195 GLY A CA 1
ATOM 1592 C C . GLY A 1 195 ? 7.446 -23.003 -35.588 1.00 90.50 195 GLY A C 1
ATOM 1593 O O . GLY A 1 195 ? 6.458 -23.645 -35.239 1.00 90.50 195 GLY A O 1
ATOM 1594 N N . LYS A 1 196 ? 8.698 -23.423 -35.379 1.00 88.81 196 LYS A N 1
ATOM 1595 C CA . LYS A 1 196 ? 9.020 -24.677 -34.677 1.00 88.81 196 LYS A CA 1
ATOM 1596 C C . LYS A 1 196 ? 8.729 -24.577 -33.177 1.00 88.81 196 LYS A C 1
ATOM 1598 O O . LYS A 1 196 ? 8.229 -25.530 -32.597 1.00 88.81 196 LYS A O 1
ATOM 1603 N N . TYR A 1 197 ? 9.015 -23.416 -32.596 1.00 89.81 197 TYR A N 1
ATOM 1604 C CA . TYR A 1 197 ? 8.709 -23.039 -31.219 1.00 89.81 197 TYR A CA 1
ATOM 1605 C C . TYR A 1 197 ? 7.786 -21.814 -31.246 1.00 89.81 197 TYR A C 1
ATOM 1607 O O . TYR A 1 197 ? 8.261 -20.676 -31.108 1.00 89.81 197 TYR A O 1
ATOM 1615 N N . PRO A 1 198 ? 6.494 -22.011 -31.580 1.00 93.94 198 PRO A N 1
ATOM 1616 C CA . PRO A 1 198 ? 5.550 -20.912 -31.654 1.00 93.94 198 PRO A CA 1
ATOM 1617 C C . PRO A 1 198 ? 5.367 -20.278 -30.273 1.00 93.94 198 PRO A C 1
ATOM 1619 O O . PRO A 1 198 ? 5.362 -20.962 -29.255 1.00 93.94 198 PRO A O 1
ATOM 1622 N N . HIS A 1 199 ? 5.160 -18.965 -30.241 1.00 95.75 199 HIS A N 1
ATOM 1623 C CA . HIS A 1 199 ? 4.987 -18.216 -28.997 1.00 95.75 199 HIS A CA 1
ATOM 1624 C C . HIS A 1 199 ? 4.016 -17.043 -29.179 1.00 95.75 199 HIS A C 1
ATOM 1626 O O . HIS A 1 199 ? 3.712 -16.634 -30.301 1.00 95.75 199 HIS A O 1
ATOM 1632 N N . ILE A 1 200 ? 3.547 -16.472 -28.072 1.00 96.56 200 ILE A N 1
ATOM 1633 C CA . ILE A 1 200 ? 2.751 -15.243 -28.036 1.00 96.56 200 ILE A CA 1
ATOM 1634 C C . ILE A 1 200 ? 3.683 -14.044 -27.830 1.00 96.56 200 ILE A C 1
ATOM 1636 O O . ILE A 1 200 ? 4.403 -13.992 -26.836 1.00 96.56 200 ILE A O 1
ATOM 1640 N N . SER A 1 201 ? 3.656 -13.077 -28.750 1.00 97.12 201 SER A N 1
ATOM 1641 C CA . SER A 1 201 ? 4.360 -11.793 -28.643 1.00 97.12 201 SER A CA 1
ATOM 1642 C C . SER A 1 201 ? 3.547 -10.798 -27.820 1.00 97.12 201 SER A C 1
ATOM 1644 O O . SER A 1 201 ? 2.527 -10.291 -28.281 1.00 97.12 201 SER A O 1
ATOM 1646 N N . ILE A 1 202 ? 3.997 -10.487 -26.608 1.00 97.44 202 ILE A N 1
ATOM 1647 C CA . ILE A 1 202 ? 3.383 -9.469 -25.757 1.00 97.44 202 ILE A CA 1
ATOM 1648 C C . ILE A 1 202 ? 4.017 -8.114 -26.075 1.00 97.44 202 ILE A C 1
ATOM 1650 O O . ILE A 1 202 ? 5.140 -7.827 -25.652 1.00 97.44 202 ILE A O 1
ATOM 1654 N N . GLU A 1 203 ? 3.279 -7.288 -26.823 1.00 95.19 203 GLU A N 1
ATOM 1655 C CA . GLU A 1 203 ? 3.661 -5.915 -27.210 1.00 95.19 203 GLU A CA 1
ATOM 1656 C C . GLU A 1 203 ? 5.030 -5.838 -27.917 1.00 95.19 203 GLU A C 1
ATOM 1658 O O . GLU A 1 203 ? 5.717 -4.824 -27.834 1.00 95.19 203 GLU A O 1
ATOM 1663 N N . ASP A 1 204 ? 5.459 -6.935 -28.557 1.00 93.69 204 ASP A N 1
ATOM 1664 C CA . ASP A 1 204 ? 6.793 -7.118 -29.151 1.00 93.69 204 ASP A CA 1
ATOM 1665 C C . ASP A 1 204 ? 7.966 -6.869 -28.174 1.00 93.69 204 ASP A C 1
ATOM 1667 O O . ASP A 1 204 ? 9.101 -6.626 -28.586 1.00 93.69 204 ASP A O 1
ATOM 1671 N N . LYS A 1 205 ? 7.699 -6.975 -26.863 1.00 94.00 205 LYS A N 1
ATOM 1672 C CA . LYS A 1 205 ? 8.675 -6.795 -25.774 1.00 94.00 205 LYS A CA 1
ATOM 1673 C C . LYS A 1 205 ? 9.125 -8.108 -25.148 1.00 94.00 205 LYS A C 1
ATOM 1675 O O . LYS A 1 205 ? 10.292 -8.258 -24.794 1.00 94.00 205 LYS A O 1
ATOM 1680 N N . VAL A 1 206 ? 8.187 -9.031 -24.951 1.00 96.81 206 VAL A N 1
ATOM 1681 C CA . VAL A 1 206 ? 8.420 -10.327 -24.305 1.00 96.81 206 VAL A CA 1
ATOM 1682 C C . VAL A 1 206 ? 7.589 -11.395 -24.990 1.00 96.81 206 VAL A C 1
ATOM 1684 O O . VAL A 1 206 ? 6.459 -11.145 -25.404 1.00 96.81 206 VAL A O 1
ATOM 1687 N N . PHE A 1 207 ? 8.152 -12.590 -25.110 1.00 97.00 207 PHE A N 1
ATOM 1688 C CA . PHE A 1 207 ? 7.546 -13.690 -25.845 1.00 97.00 207 PHE A CA 1
ATOM 1689 C C . PHE A 1 207 ? 7.302 -14.853 -24.895 1.00 97.00 207 PHE A C 1
ATOM 1691 O O . PHE A 1 207 ? 8.195 -15.231 -24.139 1.00 97.00 207 PHE A O 1
ATOM 1698 N N . VAL A 1 208 ? 6.091 -15.400 -24.905 1.00 97.06 208 VAL A N 1
ATOM 1699 C CA . VAL A 1 208 ? 5.671 -16.451 -23.972 1.00 97.06 208 VAL A CA 1
ATOM 1700 C C . VAL A 1 208 ? 5.250 -17.678 -24.756 1.00 97.06 208 VAL A C 1
ATOM 1702 O O . VAL A 1 208 ? 4.415 -17.583 -25.654 1.00 97.06 208 VAL A O 1
ATOM 1705 N N . GLU A 1 209 ? 5.793 -18.832 -24.399 1.00 94.69 209 GLU A N 1
ATOM 1706 C CA . GLU A 1 209 ? 5.322 -20.121 -24.892 1.00 94.69 209 GLU A CA 1
ATOM 1707 C C . GLU A 1 209 ? 4.986 -21.054 -23.733 1.00 94.69 209 GLU A C 1
ATOM 1709 O O . GLU A 1 209 ? 5.535 -20.944 -22.640 1.00 94.69 209 GLU A O 1
ATOM 1714 N N . THR A 1 210 ? 4.049 -21.955 -23.986 1.00 94.00 210 THR A N 1
ATOM 1715 C CA . THR A 1 210 ? 3.522 -22.939 -23.036 1.00 94.00 210 THR A CA 1
ATOM 1716 C C . THR A 1 210 ? 3.516 -24.317 -23.695 1.00 94.00 210 THR A C 1
ATOM 1718 O O . THR A 1 210 ? 2.599 -25.095 -23.517 1.00 94.00 210 THR A O 1
ATOM 1721 N N . ILE A 1 211 ? 4.503 -24.625 -24.530 1.00 92.88 211 ILE A N 1
ATOM 1722 C CA . ILE A 1 211 ? 4.522 -25.828 -25.374 1.00 92.88 211 ILE A CA 1
ATOM 1723 C C . ILE A 1 211 ? 5.646 -26.774 -24.953 1.00 92.88 211 ILE A C 1
ATOM 1725 O O . ILE A 1 211 ? 6.551 -26.398 -24.215 1.00 92.88 211 ILE A O 1
ATOM 1729 N N . HIS A 1 212 ? 5.625 -28.005 -25.466 1.00 89.56 212 HIS A N 1
ATOM 1730 C CA . HIS A 1 212 ? 6.693 -28.993 -25.251 1.00 89.56 212 HIS A CA 1
ATOM 1731 C C . HIS A 1 212 ? 6.976 -29.324 -23.772 1.00 89.56 212 HIS A C 1
ATOM 1733 O O . HIS A 1 212 ? 8.074 -29.765 -23.435 1.00 89.56 212 HIS A O 1
ATOM 1739 N N . GLY A 1 213 ? 5.979 -29.168 -22.898 1.00 91.75 213 GLY A N 1
ATOM 1740 C CA . GLY A 1 213 ? 6.091 -29.503 -21.478 1.00 91.75 213 GLY A CA 1
ATOM 1741 C C . GLY A 1 213 ? 6.563 -28.388 -20.557 1.00 91.75 213 GLY A C 1
ATOM 1742 O O . GLY A 1 213 ? 6.508 -28.595 -19.345 1.00 91.75 213 GLY A O 1
ATOM 1743 N N . ASP A 1 214 ? 6.906 -27.214 -21.091 1.00 94.75 214 ASP A N 1
ATOM 1744 C CA . ASP A 1 214 ? 7.364 -26.070 -20.305 1.00 94.75 214 ASP A CA 1
ATOM 1745 C C . ASP A 1 214 ? 6.556 -24.794 -20.601 1.00 94.75 214 ASP A C 1
ATOM 1747 O O . ASP A 1 214 ? 5.990 -24.600 -21.677 1.00 94.75 214 ASP A O 1
ATOM 1751 N N . LEU A 1 215 ? 6.526 -23.897 -19.616 1.00 96.25 215 LEU A N 1
ATOM 1752 C CA . LEU A 1 215 ? 6.231 -22.481 -19.779 1.00 96.25 215 LEU A CA 1
ATOM 1753 C C . LEU A 1 215 ? 7.569 -21.758 -19.876 1.00 96.25 215 LEU A C 1
ATOM 1755 O O . LEU A 1 215 ? 8.329 -21.729 -18.907 1.00 96.25 215 LEU A O 1
ATOM 1759 N N . THR A 1 216 ? 7.838 -21.134 -21.018 1.00 96.56 216 THR A N 1
ATOM 1760 C CA . THR A 1 216 ? 9.096 -20.438 -21.289 1.00 96.56 216 THR A CA 1
ATOM 1761 C C . THR A 1 216 ? 8.844 -18.972 -21.636 1.00 96.56 216 THR A C 1
ATOM 1763 O O . THR A 1 216 ? 7.965 -18.635 -22.431 1.00 96.56 216 THR A O 1
ATOM 1766 N N . ILE A 1 217 ? 9.643 -18.079 -21.044 1.00 97.12 217 ILE A N 1
ATOM 1767 C CA . ILE A 1 217 ? 9.633 -16.637 -21.324 1.00 97.12 217 ILE A CA 1
ATOM 1768 C C . ILE A 1 217 ? 10.919 -16.276 -22.069 1.00 97.12 217 ILE A C 1
ATOM 1770 O O . ILE A 1 217 ? 12.021 -16.559 -21.594 1.00 97.12 217 ILE A O 1
ATOM 1774 N N . LYS A 1 218 ? 10.790 -15.621 -23.224 1.00 95.38 218 LYS A N 1
ATOM 1775 C CA . LYS A 1 218 ? 11.890 -15.222 -24.114 1.00 95.38 218 LYS A CA 1
ATOM 1776 C C . LYS A 1 218 ? 11.910 -13.709 -24.324 1.00 95.38 218 LYS A C 1
ATOM 1778 O O . LYS A 1 218 ? 10.910 -13.018 -24.138 1.00 95.38 218 LYS A O 1
ATOM 1783 N N . VAL A 1 219 ? 13.064 -13.208 -24.759 1.00 93.31 219 VAL A N 1
ATOM 1784 C CA . VAL A 1 219 ? 13.306 -11.778 -25.045 1.00 93.31 219 VAL A CA 1
ATOM 1785 C C . VAL A 1 219 ? 13.576 -11.492 -26.517 1.00 93.31 219 VAL A C 1
ATOM 1787 O O . VAL A 1 219 ? 13.754 -10.340 -26.900 1.00 93.31 219 VAL A O 1
ATOM 1790 N N . GLU A 1 220 ? 13.612 -12.536 -27.338 1.00 90.06 220 GLU A N 1
ATOM 1791 C CA . GLU A 1 220 ? 13.815 -12.449 -28.777 1.00 90.06 220 GLU A CA 1
ATOM 1792 C C . GLU A 1 220 ? 12.661 -13.144 -29.489 1.00 90.06 220 GLU A C 1
ATOM 1794 O O . GLU A 1 220 ? 12.201 -14.206 -29.059 1.00 90.06 220 GLU A O 1
ATOM 1799 N N . ASN A 1 221 ? 12.227 -12.556 -30.602 1.00 90.62 221 ASN A N 1
ATOM 1800 C CA . ASN A 1 221 ? 11.261 -13.166 -31.505 1.00 90.62 221 ASN A CA 1
ATOM 1801 C C . ASN A 1 221 ? 11.964 -14.244 -32.343 1.00 90.62 221 ASN A C 1
ATOM 1803 O O . ASN A 1 221 ? 12.238 -14.052 -33.527 1.00 90.62 221 ASN A O 1
ATOM 1807 N N . ASN A 1 222 ? 12.325 -15.350 -31.697 1.00 88.31 222 ASN A N 1
ATOM 1808 C CA . ASN A 1 222 ? 12.944 -16.498 -32.339 1.00 88.31 222 ASN A CA 1
ATOM 1809 C C . ASN A 1 222 ? 12.027 -17.716 -32.190 1.00 88.31 222 ASN A C 1
ATOM 1811 O O . ASN A 1 222 ? 11.773 -18.190 -31.082 1.00 88.31 222 ASN A O 1
ATOM 1815 N N . THR A 1 223 ? 11.514 -18.208 -33.318 1.00 88.69 223 THR A N 1
ATOM 1816 C CA . THR A 1 223 ? 10.664 -19.406 -33.383 1.00 88.69 223 THR A CA 1
ATOM 1817 C C . THR A 1 223 ? 11.435 -20.657 -33.823 1.00 88.69 223 THR A C 1
ATOM 1819 O O . THR A 1 223 ? 10.835 -21.721 -33.984 1.00 88.69 223 THR A O 1
ATOM 1822 N N . GLU A 1 224 ? 12.756 -20.568 -34.004 1.00 85.19 224 GLU A N 1
ATOM 1823 C CA . GLU A 1 224 ? 13.638 -21.692 -34.348 1.00 85.19 224 GLU A CA 1
ATOM 1824 C C . GLU A 1 224 ? 14.152 -22.438 -33.110 1.00 85.19 224 GLU A C 1
ATOM 1826 O O . GLU A 1 224 ? 14.430 -23.639 -33.196 1.00 85.19 224 GLU A O 1
ATOM 1831 N N . THR A 1 225 ? 14.244 -21.757 -31.959 1.00 82.25 225 THR A N 1
ATOM 1832 C CA . THR A 1 225 ? 14.705 -22.326 -30.682 1.00 82.25 225 THR A CA 1
ATOM 1833 C C . THR A 1 225 ? 13.709 -22.098 -29.535 1.00 82.25 225 THR A C 1
ATOM 1835 O O . THR A 1 225 ? 12.973 -21.110 -29.485 1.00 82.25 225 THR A O 1
ATOM 1838 N N . GLY A 1 226 ? 13.694 -23.037 -28.586 1.00 74.00 226 GLY A N 1
ATOM 1839 C CA . GLY A 1 226 ? 12.889 -22.977 -27.357 1.00 74.00 226 GLY A CA 1
ATOM 1840 C C . GLY A 1 226 ? 13.619 -22.361 -26.160 1.00 74.00 226 GLY A C 1
ATOM 1841 O O . GLY A 1 226 ? 13.156 -22.476 -25.036 1.00 74.00 226 GLY A O 1
ATOM 1842 N N . GLN A 1 227 ? 14.804 -21.771 -26.349 1.00 81.75 227 GLN A N 1
ATOM 1843 C CA . GLN A 1 227 ? 15.559 -21.216 -25.223 1.00 81.75 227 GLN A CA 1
ATOM 1844 C C . GLN A 1 227 ? 14.996 -19.853 -24.817 1.00 81.75 227 GLN A C 1
ATOM 1846 O O . GLN A 1 227 ? 14.763 -18.982 -25.655 1.00 81.75 227 GLN A O 1
ATOM 1851 N N . GLY A 1 228 ? 14.792 -19.676 -23.515 1.00 89.00 228 GLY A N 1
ATOM 1852 C CA . GLY A 1 228 ? 14.307 -18.440 -22.918 1.00 89.00 228 GLY A CA 1
ATOM 1853 C C . GLY A 1 228 ? 15.161 -17.996 -21.738 1.00 89.00 228 GLY A C 1
ATOM 1854 O O . GLY A 1 228 ? 16.110 -18.664 -21.334 1.00 89.00 228 GLY A O 1
ATOM 1855 N N . ILE A 1 229 ? 14.795 -16.852 -21.171 1.00 93.81 229 ILE A N 1
ATOM 1856 C CA . ILE A 1 229 ? 15.397 -16.301 -19.948 1.00 93.81 229 ILE A CA 1
ATOM 1857 C C . ILE A 1 229 ? 14.795 -16.911 -18.675 1.00 93.81 229 ILE A C 1
ATOM 1859 O O . ILE A 1 229 ? 15.314 -16.704 -17.581 1.00 93.81 229 ILE A O 1
ATOM 1863 N N . TYR A 1 230 ? 13.685 -17.636 -18.814 1.00 96.50 230 TYR A N 1
ATOM 1864 C CA . TYR A 1 230 ? 12.995 -18.335 -17.742 1.00 96.50 230 TYR A CA 1
ATOM 1865 C C . TYR A 1 230 ? 12.258 -19.543 -18.326 1.00 96.50 230 TYR A C 1
ATOM 1867 O O . TYR A 1 230 ? 11.660 -19.419 -19.396 1.00 96.50 230 TYR A O 1
ATOM 1875 N N . SER A 1 231 ? 12.291 -20.680 -17.629 1.00 95.62 231 SER A N 1
ATOM 1876 C CA . SER A 1 231 ? 11.509 -21.869 -17.974 1.00 95.62 231 SER A CA 1
ATOM 1877 C C . SER A 1 231 ? 11.093 -22.619 -16.712 1.00 95.62 231 SER A C 1
ATOM 1879 O O . SER A 1 231 ? 11.901 -22.767 -15.792 1.00 95.62 231 SER A O 1
ATOM 1881 N N . GLU A 1 232 ? 9.857 -23.106 -16.670 1.00 95.81 232 GLU A N 1
ATOM 1882 C CA . GLU A 1 232 ? 9.378 -24.033 -15.642 1.00 95.81 232 GLU A CA 1
ATOM 1883 C C . GLU A 1 232 ? 8.364 -25.027 -16.238 1.00 95.81 232 GLU A C 1
ATOM 1885 O O . GLU A 1 232 ? 7.659 -24.677 -17.186 1.00 95.81 232 GLU A O 1
ATOM 1890 N N . PRO A 1 233 ? 8.243 -26.250 -15.693 1.00 96.31 233 PRO A N 1
ATOM 1891 C CA . PRO A 1 233 ? 7.367 -27.266 -16.266 1.00 96.31 233 PRO A CA 1
ATOM 1892 C C . PRO A 1 233 ? 5.880 -26.904 -16.145 1.00 96.31 233 PRO A C 1
ATOM 1894 O O . PRO A 1 233 ? 5.445 -26.227 -15.202 1.00 96.31 233 PRO A O 1
ATOM 1897 N N . VAL A 1 234 ? 5.082 -27.417 -17.078 1.00 96.56 234 VAL A N 1
ATOM 1898 C CA . VAL A 1 234 ? 3.610 -27.352 -17.064 1.00 96.56 234 VAL A CA 1
ATOM 1899 C C . VAL A 1 234 ? 2.997 -28.716 -16.751 1.00 96.56 234 VAL A C 1
ATOM 1901 O O . VAL A 1 234 ? 3.641 -29.754 -16.918 1.00 96.56 234 VAL A O 1
ATOM 1904 N N . ALA A 1 235 ? 1.755 -28.721 -16.266 1.00 94.25 235 ALA A N 1
ATOM 1905 C CA . ALA A 1 235 ? 1.067 -29.959 -15.899 1.00 94.25 235 ALA A CA 1
ATOM 1906 C C . ALA A 1 235 ? 0.787 -30.875 -17.105 1.00 94.25 235 ALA A C 1
ATOM 1908 O O . ALA A 1 235 ? 1.032 -32.081 -17.029 1.00 94.25 235 ALA A O 1
ATOM 1909 N N . ASP A 1 236 ? 0.286 -30.316 -18.210 1.00 93.69 236 ASP A N 1
ATOM 1910 C CA . ASP A 1 236 ? 0.002 -31.055 -19.442 1.00 93.69 236 ASP A CA 1
ATOM 1911 C C . ASP A 1 236 ? 1.082 -30.773 -20.494 1.00 93.69 236 ASP A C 1
ATOM 1913 O O . ASP A 1 236 ? 1.238 -29.646 -20.964 1.00 93.69 236 ASP A O 1
ATOM 1917 N N . LYS A 1 237 ? 1.849 -31.806 -20.854 1.00 93.94 237 LYS A N 1
ATOM 1918 C CA . LYS A 1 237 ? 2.992 -31.667 -21.765 1.00 93.94 237 LYS A CA 1
ATOM 1919 C C . LYS A 1 237 ? 2.602 -31.550 -23.232 1.00 93.94 237 LYS A C 1
ATOM 1921 O O . LYS A 1 237 ? 3.413 -31.070 -24.025 1.00 93.94 237 LYS A O 1
ATOM 1926 N N . ASP A 1 238 ? 1.385 -31.966 -23.561 1.00 92.31 238 ASP A N 1
ATOM 1927 C CA . ASP A 1 238 ? 0.870 -31.993 -24.926 1.00 92.31 238 ASP A CA 1
ATOM 1928 C C . ASP A 1 238 ? 0.039 -30.740 -25.248 1.00 92.31 238 ASP A C 1
ATOM 1930 O O . ASP A 1 238 ? -0.514 -30.630 -26.343 1.00 92.31 238 ASP A O 1
ATOM 1934 N N . GLN A 1 239 ? -0.039 -29.781 -24.313 1.00 94.44 239 GLN A N 1
ATOM 1935 C CA . GLN A 1 239 ? -0.763 -28.531 -24.516 1.00 94.44 239 GLN A CA 1
ATOM 1936 C C . GLN A 1 239 ? -0.158 -27.701 -25.662 1.00 94.44 239 GLN A C 1
ATOM 1938 O O . GLN A 1 239 ? 1.057 -27.658 -25.889 1.00 94.44 239 GLN A O 1
ATOM 1943 N N . THR A 1 240 ? -1.032 -26.993 -26.363 1.00 92.19 240 THR A N 1
ATOM 1944 C CA . THR A 1 240 ? -0.703 -26.015 -27.397 1.00 92.19 240 THR A CA 1
ATOM 1945 C C . THR A 1 240 ? -0.863 -24.591 -26.859 1.00 92.19 240 THR A C 1
ATOM 1947 O O . THR A 1 240 ? -1.397 -24.372 -25.772 1.00 92.19 240 THR A O 1
ATOM 1950 N N . LEU A 1 241 ? -0.428 -23.585 -27.626 1.00 91.19 241 LEU A N 1
ATOM 1951 C CA . LEU A 1 241 ? -0.580 -22.182 -27.215 1.00 91.19 241 LEU A CA 1
ATOM 1952 C C . LEU A 1 241 ? -2.040 -21.785 -26.964 1.00 91.19 241 LEU A C 1
ATOM 1954 O O . LEU A 1 241 ? -2.306 -21.011 -26.044 1.00 91.19 241 LEU A O 1
ATOM 1958 N N . ASP A 1 242 ? -2.964 -22.316 -27.770 1.00 92.00 242 ASP A N 1
ATOM 1959 C CA . ASP A 1 242 ? -4.394 -21.999 -27.702 1.00 92.00 242 ASP A CA 1
ATOM 1960 C C . ASP A 1 242 ? -5.066 -22.578 -26.442 1.00 92.00 242 ASP A C 1
ATOM 1962 O O . ASP A 1 242 ? -6.124 -22.093 -26.038 1.00 92.00 242 ASP A O 1
ATOM 1966 N N . ASP A 1 243 ? -4.442 -23.569 -25.796 1.00 93.81 243 ASP A N 1
ATOM 1967 C CA . ASP A 1 243 ? -4.958 -24.203 -24.577 1.00 93.81 243 ASP A CA 1
ATOM 1968 C C . ASP A 1 243 ? -4.662 -23.387 -23.308 1.00 93.81 243 ASP A C 1
ATOM 1970 O O . ASP A 1 243 ? -5.300 -23.589 -22.272 1.00 93.81 243 ASP A O 1
ATOM 1974 N N . SER A 1 244 ? -3.693 -22.467 -23.375 1.00 93.69 244 SER A N 1
ATOM 1975 C CA . SER A 1 244 ? -3.283 -21.632 -22.244 1.00 93.69 244 SER A CA 1
ATOM 1976 C C . SER A 1 244 ? -3.978 -20.271 -22.239 1.00 93.69 244 SER A C 1
ATOM 1978 O O . SER A 1 244 ? -4.170 -19.632 -23.274 1.00 93.69 244 SER A O 1
ATOM 1980 N N . GLU A 1 245 ? -4.322 -19.776 -21.052 1.00 96.38 245 GLU A N 1
ATOM 1981 C CA . GLU A 1 245 ? -4.863 -18.427 -20.899 1.00 96.38 245 GLU A CA 1
ATOM 1982 C C . GLU A 1 245 ? -3.765 -17.460 -20.475 1.00 96.38 245 GLU A C 1
ATOM 1984 O O . GLU A 1 245 ? -3.213 -17.571 -19.379 1.00 96.38 245 GLU A O 1
ATOM 1989 N N . ILE A 1 246 ? -3.471 -16.480 -21.328 1.00 97.62 246 ILE A N 1
ATOM 1990 C CA . ILE A 1 246 ? -2.432 -15.482 -21.075 1.00 97.62 246 ILE A CA 1
ATOM 1991 C C . ILE A 1 246 ? -3.067 -14.096 -20.999 1.00 97.62 246 ILE A C 1
ATOM 1993 O O . ILE A 1 246 ? -3.764 -13.649 -21.911 1.00 97.62 246 ILE A O 1
ATOM 1997 N N . TYR A 1 247 ? -2.800 -13.410 -19.895 1.00 98.31 247 TYR A N 1
ATOM 1998 C CA . TYR A 1 247 ? -3.126 -12.013 -19.661 1.00 98.31 247 TYR A CA 1
ATOM 1999 C C . TYR A 1 247 ? -1.848 -11.235 -19.366 1.00 98.31 247 TYR A C 1
ATOM 2001 O O . TYR A 1 247 ? -0.890 -11.778 -18.813 1.00 98.31 247 TYR A O 1
ATOM 2009 N N . TYR A 1 248 ? -1.835 -9.951 -19.698 1.00 98.31 248 TYR A N 1
ATOM 2010 C CA . TYR A 1 248 ? -0.688 -9.088 -19.467 1.00 98.31 248 TYR A CA 1
ATOM 2011 C C . TYR A 1 248 ? -1.091 -7.663 -19.085 1.00 98.31 248 TYR A C 1
ATOM 2013 O O . TYR A 1 248 ? -2.203 -7.215 -19.367 1.00 98.31 248 TYR A O 1
ATOM 2021 N N . ALA A 1 249 ? -0.176 -6.938 -18.452 1.00 98.00 249 ALA A N 1
ATOM 2022 C CA . ALA A 1 249 ? -0.285 -5.504 -18.214 1.00 98.00 249 ALA A CA 1
ATOM 2023 C C . ALA A 1 249 ? 1.092 -4.851 -18.375 1.00 98.00 249 ALA A C 1
ATOM 2025 O O . ALA A 1 249 ? 2.096 -5.393 -17.918 1.00 98.00 249 ALA A O 1
ATOM 2026 N N . VAL A 1 250 ? 1.147 -3.685 -19.021 1.00 97.56 250 VAL A N 1
ATOM 2027 C CA . VAL A 1 250 ? 2.393 -2.925 -19.205 1.00 97.56 250 VAL A CA 1
ATOM 2028 C C . VAL A 1 250 ? 2.389 -1.724 -18.272 1.00 97.56 250 VAL A C 1
ATOM 2030 O O . VAL A 1 250 ? 1.501 -0.877 -18.352 1.00 97.56 250 VAL A O 1
ATOM 2033 N N . VAL A 1 251 ? 3.398 -1.642 -17.409 1.00 96.25 251 VAL A N 1
ATOM 2034 C CA . VAL A 1 251 ? 3.613 -0.547 -16.459 1.00 96.25 251 VAL A CA 1
ATOM 2035 C C . VAL A 1 251 ? 5.025 -0.011 -16.672 1.00 96.25 251 VAL A C 1
ATOM 2037 O O . VAL A 1 251 ? 5.990 -0.507 -16.092 1.00 96.25 251 VAL A O 1
ATOM 2040 N N . GLY A 1 252 ? 5.167 0.995 -17.536 1.00 94.75 252 GLY A N 1
ATOM 2041 C CA . GLY A 1 252 ? 6.477 1.520 -17.933 1.00 94.75 252 GLY A CA 1
ATOM 2042 C C . GLY A 1 252 ? 7.333 0.455 -18.633 1.00 94.75 252 GLY A C 1
ATOM 2043 O O . GLY A 1 252 ? 6.934 -0.087 -19.664 1.00 94.75 252 GLY A O 1
ATOM 2044 N N . ASN A 1 253 ? 8.498 0.157 -18.059 1.00 94.75 253 ASN A N 1
ATOM 2045 C CA . ASN A 1 253 ? 9.433 -0.887 -18.492 1.00 94.75 253 ASN A CA 1
ATOM 2046 C C . ASN A 1 253 ? 9.072 -2.285 -17.952 1.00 94.75 253 ASN A C 1
ATOM 2048 O O . ASN A 1 253 ? 9.774 -3.256 -18.243 1.00 94.75 253 ASN A O 1
ATOM 2052 N N . LEU A 1 254 ? 8.040 -2.394 -17.111 1.00 97.31 254 LEU A N 1
ATOM 2053 C CA . LEU A 1 254 ? 7.606 -3.655 -16.519 1.00 97.31 254 LEU A CA 1
ATOM 2054 C C . LEU A 1 254 ? 6.462 -4.243 -17.342 1.00 97.31 254 LEU A C 1
ATOM 2056 O O . LEU A 1 254 ? 5.478 -3.559 -17.627 1.00 97.31 254 LEU A O 1
ATOM 2060 N N . VAL A 1 255 ? 6.570 -5.524 -17.682 1.00 98.00 255 VAL A N 1
ATOM 2061 C CA . VAL A 1 255 ? 5.471 -6.311 -18.243 1.00 98.00 255 VAL A CA 1
ATOM 2062 C C . VAL A 1 255 ? 5.079 -7.357 -17.213 1.00 98.00 255 VAL A C 1
ATOM 2064 O O . VAL A 1 255 ? 5.871 -8.225 -16.849 1.00 98.00 255 VAL A O 1
ATOM 2067 N N . LEU A 1 256 ? 3.856 -7.248 -16.713 1.00 98.19 256 LEU A N 1
ATOM 2068 C CA . LEU A 1 256 ? 3.262 -8.221 -15.810 1.00 98.19 256 LEU A CA 1
ATOM 2069 C C . LEU A 1 256 ? 2.534 -9.260 -16.644 1.00 98.19 256 LEU A C 1
ATOM 2071 O O . LEU A 1 256 ? 1.812 -8.901 -17.573 1.00 98.19 256 LEU A O 1
ATOM 2075 N N . LEU A 1 257 ? 2.717 -10.530 -16.308 1.00 98.31 257 LEU A N 1
ATOM 2076 C CA . LEU A 1 257 ? 2.092 -11.656 -16.990 1.00 98.31 257 LEU A CA 1
ATOM 2077 C C . LEU A 1 257 ? 1.272 -12.452 -15.980 1.00 98.31 257 LEU A C 1
ATOM 2079 O O . LEU A 1 257 ? 1.722 -12.699 -14.864 1.00 98.31 257 LEU A O 1
ATOM 2083 N N . LYS A 1 258 ? 0.081 -12.867 -16.393 1.00 97.81 258 LYS A N 1
ATOM 2084 C CA . LYS A 1 258 ? -0.813 -13.768 -15.670 1.00 97.81 258 LYS A CA 1
ATOM 2085 C C . LYS A 1 258 ? -1.149 -14.910 -16.621 1.00 97.81 258 LYS A C 1
ATOM 2087 O O . LYS A 1 258 ? -1.843 -14.701 -17.613 1.00 97.81 258 LYS A O 1
ATOM 2092 N N . ILE A 1 259 ? -0.615 -16.094 -16.343 1.00 98.00 259 ILE A N 1
ATOM 2093 C CA . ILE A 1 259 ? -0.622 -17.237 -17.259 1.00 98.00 259 ILE A CA 1
ATOM 2094 C C . ILE A 1 259 ? -1.242 -18.432 -16.549 1.00 98.00 259 ILE A C 1
ATOM 2096 O O . ILE A 1 259 ? -0.780 -18.823 -15.481 1.00 98.00 259 ILE A O 1
ATOM 2100 N N . ARG A 1 260 ? -2.264 -19.036 -17.145 1.00 97.38 260 ARG A N 1
ATOM 2101 C CA . ARG A 1 260 ? -2.803 -20.326 -16.716 1.00 97.38 260 ARG A CA 1
ATOM 2102 C C . ARG A 1 260 ? -2.513 -21.362 -17.796 1.00 97.38 260 ARG A C 1
ATOM 2104 O O . ARG A 1 260 ? -3.169 -21.328 -18.840 1.00 97.38 260 ARG A O 1
ATOM 2111 N N . PRO A 1 261 ? -1.531 -22.249 -17.573 1.00 96.56 261 PRO A N 1
ATOM 2112 C CA . PRO A 1 261 ? -1.348 -23.417 -18.419 1.00 96.56 261 PRO A CA 1
ATOM 2113 C C . PRO A 1 261 ? -2.584 -24.326 -18.388 1.00 96.56 261 PRO A C 1
ATOM 2115 O O . PRO A 1 261 ? -3.411 -24.276 -17.472 1.00 96.56 261 PRO A O 1
ATOM 2118 N N . TYR A 1 262 ? -2.709 -25.166 -19.403 1.00 95.81 262 TYR A N 1
ATOM 2119 C CA . TYR A 1 262 ? -3.810 -26.096 -19.571 1.00 95.81 262 TYR A CA 1
ATOM 2120 C C . TYR A 1 262 ? -3.933 -27.054 -18.379 1.00 95.81 262 TYR A C 1
ATOM 2122 O O . TYR A 1 262 ? -2.943 -27.563 -17.854 1.00 95.81 262 TYR A O 1
ATOM 2130 N N . LYS A 1 263 ? -5.179 -27.298 -17.951 1.00 92.69 263 LYS A N 1
ATOM 2131 C CA . LYS A 1 263 ? -5.551 -28.146 -16.799 1.00 92.69 263 LYS A CA 1
ATOM 2132 C C . LYS A 1 263 ? -4.943 -27.747 -15.448 1.00 92.69 263 LYS A C 1
ATOM 2134 O O . LYS A 1 263 ? -5.101 -28.489 -14.480 1.00 92.69 263 LYS A O 1
ATOM 2139 N N . GLU A 1 264 ? -4.322 -26.579 -15.330 1.00 94.75 264 GLU A N 1
ATOM 2140 C CA . GLU A 1 264 ? -3.874 -26.080 -14.033 1.00 94.75 264 GLU A CA 1
ATOM 2141 C C . GLU A 1 264 ? -5.009 -25.357 -13.295 1.00 94.75 264 GLU A C 1
ATOM 2143 O O . GLU A 1 264 ? -5.822 -24.659 -13.916 1.00 94.75 264 GLU A O 1
ATOM 2148 N N . PRO A 1 265 ? -5.125 -25.531 -11.967 1.00 93.75 265 PRO A N 1
ATOM 2149 C CA . PRO A 1 265 ? -6.181 -24.886 -11.192 1.00 93.75 265 PRO A CA 1
ATOM 2150 C C . PRO A 1 265 ? -5.961 -23.374 -11.074 1.00 93.75 265 PRO A C 1
ATOM 2152 O O . PRO A 1 265 ? -6.930 -22.618 -11.129 1.00 93.75 265 PRO A O 1
ATOM 2155 N N . ASP A 1 266 ? -4.699 -22.946 -10.997 1.00 94.06 266 ASP A N 1
ATOM 2156 C CA . ASP A 1 266 ? -4.308 -21.592 -10.617 1.00 94.06 266 ASP A CA 1
ATOM 2157 C C . ASP A 1 266 ? -3.561 -20.860 -11.739 1.00 94.06 266 ASP A C 1
ATOM 2159 O O . ASP A 1 266 ? -2.892 -21.464 -12.578 1.00 94.06 266 ASP A O 1
ATOM 2163 N N . TYR A 1 267 ? -3.652 -19.527 -11.734 1.00 96.56 267 TYR A N 1
ATOM 2164 C CA . TYR A 1 267 ? -2.807 -18.684 -12.579 1.00 96.56 267 TYR A CA 1
ATOM 2165 C C . TYR A 1 267 ? -1.439 -18.489 -11.929 1.00 96.56 267 TYR A C 1
ATOM 2167 O O . TYR A 1 267 ? -1.336 -18.127 -10.756 1.00 96.56 267 TYR A O 1
ATOM 2175 N N . ARG A 1 268 ? -0.396 -18.611 -12.740 1.00 96.81 268 ARG A N 1
ATOM 2176 C CA . ARG A 1 268 ? 0.979 -18.241 -12.415 1.00 96.81 268 ARG A CA 1
ATOM 2177 C C . ARG A 1 268 ? 1.211 -16.788 -12.807 1.00 96.81 268 ARG A C 1
ATOM 2179 O O . ARG A 1 268 ? 0.749 -16.354 -13.867 1.00 96.81 268 ARG A O 1
ATOM 2186 N N . HIS A 1 269 ? 1.910 -16.029 -11.971 1.00 96.81 269 HIS A N 1
ATOM 2187 C CA . HIS A 1 269 ? 2.169 -14.615 -12.243 1.00 96.81 269 HIS A CA 1
ATOM 2188 C C . HIS A 1 269 ? 3.659 -14.349 -12.388 1.00 96.81 269 HIS A C 1
ATOM 2190 O O . HIS A 1 269 ? 4.477 -14.889 -11.647 1.00 96.81 269 HIS A O 1
ATOM 2196 N N . PHE A 1 270 ? 4.015 -13.484 -13.334 1.00 97.38 270 PHE A N 1
ATOM 2197 C CA . PHE A 1 270 ? 5.401 -13.134 -13.615 1.00 97.38 270 PHE A CA 1
ATOM 2198 C C . PHE A 1 270 ? 5.567 -11.634 -13.766 1.00 97.38 270 PHE A C 1
ATOM 2200 O O . PHE A 1 270 ? 4.670 -10.923 -14.224 1.00 97.38 270 PHE A O 1
ATOM 2207 N N . LEU A 1 271 ? 6.762 -11.175 -13.420 1.00 97.12 271 LEU A N 1
ATOM 2208 C CA . LEU A 1 271 ? 7.232 -9.835 -13.709 1.00 97.12 271 LEU A CA 1
ATOM 2209 C C . LEU A 1 271 ? 8.414 -9.946 -14.664 1.00 97.12 271 LEU A C 1
ATOM 2211 O O . LEU A 1 271 ? 9.430 -10.559 -14.331 1.00 97.12 271 LEU A O 1
ATOM 2215 N N . PHE A 1 272 ? 8.281 -9.326 -15.830 1.00 97.75 272 PHE A N 1
ATOM 2216 C CA . PHE A 1 272 ? 9.355 -9.132 -16.793 1.00 97.75 272 PHE A CA 1
ATOM 2217 C C . PHE A 1 272 ? 9.815 -7.672 -16.779 1.00 97.75 272 PHE A C 1
ATOM 2219 O O . PHE A 1 272 ? 8.995 -6.755 -16.828 1.00 97.75 272 PHE A O 1
ATOM 2226 N N . ASN A 1 273 ? 11.127 -7.450 -16.724 1.00 96.88 273 ASN A N 1
ATOM 2227 C CA . ASN A 1 273 ? 11.734 -6.131 -16.863 1.00 96.88 273 ASN A CA 1
ATOM 2228 C C . ASN A 1 273 ? 12.391 -6.012 -18.242 1.00 96.88 273 ASN A C 1
ATOM 2230 O O . ASN A 1 273 ? 13.409 -6.649 -18.505 1.00 96.88 273 ASN A O 1
ATOM 2234 N N . GLU A 1 274 ? 11.843 -5.146 -19.093 1.00 95.44 274 GLU A N 1
ATOM 2235 C CA . GLU A 1 274 ? 12.307 -4.929 -20.469 1.00 95.44 274 GLU A CA 1
ATOM 2236 C C . GLU A 1 274 ? 13.760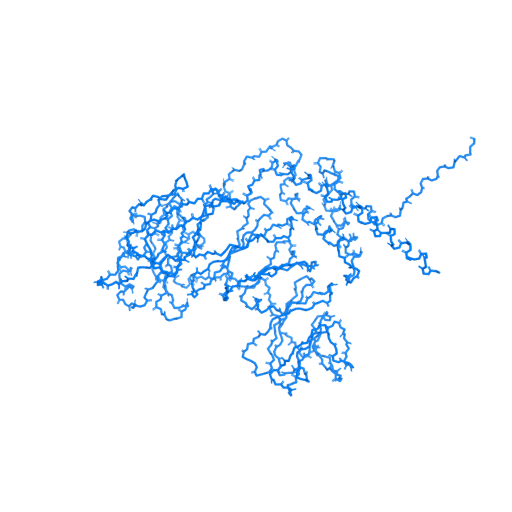 -4.441 -20.536 1.00 95.44 274 GLU A C 1
ATOM 2238 O O . GLU A 1 274 ? 14.523 -4.839 -21.416 1.00 95.44 274 GLU A O 1
ATOM 2243 N N . LYS A 1 275 ? 14.170 -3.605 -19.578 1.00 94.12 275 LYS A N 1
ATOM 2244 C CA . LYS A 1 275 ? 15.505 -3.000 -19.548 1.00 94.12 275 LYS A CA 1
ATOM 2245 C C . LYS A 1 275 ? 16.575 -3.983 -19.110 1.00 94.12 275 LYS A C 1
ATOM 2247 O O . LYS A 1 275 ? 17.670 -3.972 -19.659 1.00 94.12 275 LYS A O 1
ATOM 2252 N N . LEU A 1 276 ? 16.261 -4.824 -18.128 1.00 93.75 276 LEU A N 1
ATOM 2253 C CA . LEU A 1 276 ? 17.178 -5.853 -17.637 1.00 93.75 276 LEU A CA 1
ATOM 2254 C C . LEU A 1 276 ? 17.083 -7.163 -18.420 1.00 93.75 276 LEU A C 1
ATOM 2256 O O . LEU A 1 276 ? 17.957 -8.010 -18.265 1.00 93.75 276 LEU A O 1
ATOM 2260 N N . LYS A 1 277 ? 16.036 -7.337 -19.236 1.00 94.19 277 LYS A N 1
ATOM 2261 C CA . LYS A 1 277 ? 15.721 -8.595 -19.923 1.00 94.19 277 LYS A CA 1
ATOM 2262 C C . LYS A 1 277 ? 15.652 -9.781 -18.956 1.00 94.19 277 LYS A C 1
ATOM 2264 O O . LYS A 1 277 ? 16.105 -10.878 -19.268 1.00 94.19 277 LYS A O 1
ATOM 2269 N N . THR A 1 278 ? 15.086 -9.558 -17.773 1.00 94.50 278 THR A N 1
ATOM 2270 C CA . THR A 1 278 ? 14.907 -10.587 -16.744 1.00 94.50 278 THR A CA 1
ATOM 2271 C C . THR A 1 278 ? 13.432 -10.824 -16.474 1.00 94.50 278 THR A C 1
ATOM 2273 O O . THR A 1 278 ? 12.626 -9.894 -16.491 1.00 94.50 278 THR A O 1
ATOM 2276 N N . ALA A 1 279 ? 13.082 -12.080 -16.216 1.00 95.94 279 ALA A N 1
ATOM 2277 C CA . ALA A 1 279 ? 11.754 -12.507 -15.816 1.00 95.94 279 ALA A CA 1
ATOM 2278 C C . ALA A 1 279 ? 11.866 -13.266 -14.497 1.00 95.94 279 ALA A C 1
ATOM 2280 O O . ALA A 1 279 ? 12.817 -14.018 -14.282 1.00 95.94 279 ALA A O 1
ATOM 2281 N N . GLN A 1 280 ? 10.893 -13.068 -13.618 1.00 94.44 280 GLN A N 1
ATOM 2282 C CA . GLN A 1 280 ? 10.783 -13.815 -12.373 1.00 94.44 280 GLN A CA 1
ATOM 2283 C C . GLN A 1 280 ? 9.326 -14.156 -12.095 1.00 94.44 280 GLN A C 1
ATOM 2285 O O . GLN A 1 280 ? 8.426 -13.359 -12.377 1.00 94.44 280 GLN A O 1
ATOM 2290 N N . ARG A 1 281 ? 9.109 -15.331 -11.507 1.00 94.69 281 ARG A N 1
ATOM 2291 C CA . ARG A 1 281 ? 7.809 -15.726 -10.978 1.00 94.69 281 ARG A CA 1
ATOM 2292 C C . ARG A 1 281 ? 7.514 -14.946 -9.703 1.00 94.69 281 ARG A C 1
ATOM 2294 O O . ARG A 1 281 ? 8.365 -14.841 -8.822 1.00 94.69 281 ARG A O 1
ATOM 2301 N N . LEU A 1 282 ? 6.316 -14.384 -9.627 1.00 92.94 282 LEU A N 1
ATOM 2302 C CA . LEU A 1 282 ? 5.868 -13.532 -8.537 1.00 92.94 282 LEU A CA 1
ATOM 2303 C C . LEU A 1 282 ? 4.356 -13.682 -8.336 1.00 92.94 282 LEU A C 1
ATOM 2305 O O . LEU A 1 282 ? 3.572 -12.793 -8.662 1.00 92.94 282 LEU A O 1
ATOM 2309 N N . ASP A 1 283 ? 3.948 -14.816 -7.766 1.00 91.56 283 ASP A N 1
ATOM 2310 C CA . ASP A 1 283 ? 2.531 -15.156 -7.555 1.00 91.56 283 ASP A CA 1
ATOM 2311 C C . ASP A 1 283 ? 1.807 -14.195 -6.597 1.00 91.56 283 ASP A C 1
ATOM 2313 O O . ASP A 1 283 ? 0.596 -14.027 -6.687 1.00 91.56 283 ASP A O 1
ATOM 2317 N N . ALA A 1 284 ? 2.557 -13.467 -5.766 1.00 87.75 284 ALA A N 1
ATOM 2318 C CA . ALA A 1 284 ? 2.071 -12.357 -4.945 1.00 87.75 284 ALA A CA 1
ATOM 2319 C C . ALA A 1 284 ? 1.276 -11.295 -5.730 1.00 87.75 284 ALA A C 1
ATOM 2321 O O . ALA A 1 284 ? 0.412 -10.624 -5.167 1.00 87.75 284 ALA A O 1
ATOM 2322 N N . LEU A 1 285 ? 1.556 -11.138 -7.030 1.00 91.50 285 LEU A N 1
ATOM 2323 C CA . LEU A 1 285 ? 0.834 -10.213 -7.905 1.00 91.50 285 LEU A CA 1
ATOM 2324 C C . LEU A 1 285 ? -0.639 -10.593 -8.087 1.00 91.50 285 LEU A C 1
ATOM 2326 O O . LEU A 1 285 ? -1.417 -9.737 -8.499 1.00 91.50 285 LEU A O 1
ATOM 2330 N N . ALA A 1 286 ? -1.022 -11.843 -7.814 1.00 91.88 286 ALA A N 1
ATOM 2331 C CA . ALA A 1 286 ? -2.398 -12.312 -7.939 1.00 91.88 286 ALA A CA 1
ATOM 2332 C C . ALA A 1 286 ? -3.347 -11.579 -6.984 1.00 91.88 286 ALA A C 1
ATOM 2334 O O . ALA A 1 286 ? -4.482 -11.279 -7.350 1.00 91.88 286 ALA A O 1
ATOM 2335 N N . GLU A 1 287 ? -2.874 -11.310 -5.766 1.00 88.81 287 GLU A N 1
ATOM 2336 C CA . GLU A 1 287 ? -3.705 -10.850 -4.655 1.00 88.81 287 GLU A CA 1
ATOM 2337 C C . GLU A 1 287 ? -3.929 -9.343 -4.722 1.00 88.81 287 GLU A C 1
ATOM 2339 O O . GLU A 1 287 ? -5.064 -8.891 -4.856 1.00 88.81 287 GLU A O 1
ATOM 2344 N N . ALA A 1 288 ? -2.839 -8.577 -4.682 1.00 95.12 288 ALA A N 1
ATOM 2345 C CA . ALA A 1 288 ? -2.862 -7.128 -4.781 1.00 95.12 288 ALA A CA 1
ATOM 2346 C C . ALA A 1 288 ? -1.526 -6.599 -5.313 1.00 95.12 288 ALA A C 1
ATOM 2348 O O . ALA A 1 288 ? -0.454 -7.013 -4.869 1.00 95.12 288 ALA A O 1
ATOM 2349 N N . CYS A 1 289 ? -1.579 -5.652 -6.245 1.00 96.69 289 CYS A N 1
ATOM 2350 C CA . CYS A 1 289 ? -0.402 -4.959 -6.757 1.00 96.69 289 CYS A CA 1
ATOM 2351 C C . CYS A 1 289 ? -0.774 -3.548 -7.216 1.00 96.69 289 CYS A C 1
ATOM 2353 O O . CYS A 1 289 ? -1.533 -3.363 -8.169 1.00 96.69 289 CYS A O 1
ATOM 2355 N N . VAL A 1 290 ? -0.218 -2.545 -6.546 1.00 97.75 290 VAL A N 1
ATOM 2356 C CA . VAL A 1 290 ? -0.539 -1.132 -6.774 1.00 97.75 290 VAL A CA 1
ATOM 2357 C C . VAL A 1 290 ? 0.703 -0.349 -7.190 1.00 97.75 290 VAL A C 1
ATOM 2359 O O . VAL A 1 290 ? 1.835 -0.824 -7.043 1.00 97.75 290 VAL A O 1
ATOM 2362 N N . LEU A 1 291 ? 0.505 0.836 -7.762 1.00 97.69 291 LEU A N 1
ATOM 2363 C CA . LEU A 1 291 ? 1.588 1.650 -8.296 1.00 97.69 291 LEU A CA 1
ATOM 2364 C C . LEU A 1 291 ? 2.277 2.431 -7.176 1.00 97.69 291 LEU A C 1
ATOM 2366 O O . LEU A 1 291 ? 1.641 3.023 -6.298 1.00 97.69 291 LEU A O 1
ATOM 2370 N N . LEU A 1 292 ? 3.603 2.479 -7.254 1.00 97.69 292 LEU A N 1
ATOM 2371 C CA . LEU A 1 292 ? 4.399 3.439 -6.502 1.00 97.69 292 LEU A CA 1
ATOM 2372 C C . LEU A 1 292 ? 4.204 4.854 -7.081 1.00 97.69 292 LEU A C 1
ATOM 2374 O O . LEU A 1 292 ? 3.922 4.997 -8.277 1.00 97.69 292 LEU A O 1
ATOM 2378 N N . PRO A 1 293 ? 4.359 5.909 -6.256 1.00 96.00 293 PRO A N 1
ATOM 2379 C CA . PRO A 1 293 ? 4.226 7.295 -6.701 1.00 96.00 293 PRO A CA 1
ATOM 2380 C C . PRO A 1 293 ? 5.156 7.618 -7.876 1.00 96.00 293 PRO A C 1
ATOM 2382 O O . PRO A 1 293 ? 6.209 7.001 -8.048 1.00 96.00 293 PRO A O 1
ATOM 2385 N N . ASP A 1 294 ? 4.739 8.589 -8.689 1.00 93.00 294 ASP A N 1
ATOM 2386 C CA . ASP A 1 294 ? 5.471 9.090 -9.859 1.00 93.00 294 ASP A CA 1
ATOM 2387 C C . ASP A 1 294 ? 5.903 7.987 -10.853 1.00 93.00 294 ASP A C 1
ATOM 2389 O O . ASP A 1 294 ? 6.878 8.128 -11.585 1.00 93.00 294 ASP A O 1
ATOM 2393 N N . GLY A 1 295 ? 5.172 6.865 -10.889 1.00 93.19 295 GLY A N 1
ATOM 2394 C CA . GLY A 1 295 ? 5.435 5.758 -11.813 1.00 93.19 295 GLY A CA 1
ATOM 2395 C C . GLY A 1 295 ? 6.720 4.979 -11.519 1.00 93.19 295 GLY A C 1
ATOM 2396 O O . GLY A 1 295 ? 7.178 4.222 -12.376 1.00 93.19 295 GLY A O 1
ATOM 2397 N N . GLN A 1 296 ? 7.297 5.123 -10.319 1.00 95.44 296 GLN A N 1
ATOM 2398 C CA . GLN A 1 296 ? 8.593 4.530 -9.966 1.00 95.44 296 GLN A CA 1
ATOM 2399 C C . GLN A 1 296 ? 8.602 2.998 -9.971 1.00 95.44 296 GLN A C 1
ATOM 2401 O O . GLN A 1 296 ? 9.667 2.389 -10.089 1.00 95.44 296 GLN A O 1
ATOM 2406 N N . GLY A 1 297 ? 7.438 2.358 -9.863 1.00 96.56 297 GLY A N 1
ATOM 2407 C CA . GLY A 1 297 ? 7.329 0.908 -9.858 1.00 96.56 297 GLY A CA 1
ATOM 2408 C C . GLY A 1 297 ? 6.032 0.401 -9.249 1.00 96.56 297 GLY A C 1
ATOM 2409 O O . GLY A 1 297 ? 4.987 1.042 -9.347 1.00 96.56 297 GLY A O 1
ATOM 2410 N N . LEU A 1 298 ? 6.128 -0.761 -8.617 1.00 97.44 298 LEU A N 1
ATOM 2411 C CA . LEU A 1 298 ? 5.024 -1.528 -8.060 1.00 97.44 298 LEU A CA 1
ATOM 2412 C C . LEU A 1 298 ? 5.284 -1.856 -6.595 1.00 97.44 298 LEU A C 1
ATOM 2414 O O . LEU A 1 298 ? 6.430 -2.093 -6.204 1.00 97.44 298 LEU A O 1
ATOM 2418 N N . ILE A 1 299 ? 4.214 -1.943 -5.815 1.00 97.56 299 ILE A N 1
ATOM 2419 C CA . ILE A 1 299 ? 4.232 -2.454 -4.448 1.00 97.56 299 ILE A CA 1
ATOM 2420 C C . ILE A 1 299 ? 3.086 -3.440 -4.240 1.00 97.56 299 ILE A C 1
ATOM 2422 O O . ILE A 1 299 ? 1.967 -3.248 -4.716 1.00 97.56 299 ILE A O 1
ATOM 2426 N N . PHE A 1 300 ? 3.394 -4.527 -3.550 1.00 95.69 300 PHE A N 1
ATOM 2427 C CA . PHE A 1 300 ? 2.516 -5.667 -3.320 1.00 95.69 300 PHE A CA 1
ATOM 2428 C C . PHE A 1 300 ? 2.837 -6.264 -1.936 1.00 95.69 300 PHE A C 1
ATOM 2430 O O . PHE A 1 300 ? 3.882 -5.945 -1.360 1.00 95.69 300 PHE A O 1
ATOM 2437 N N . P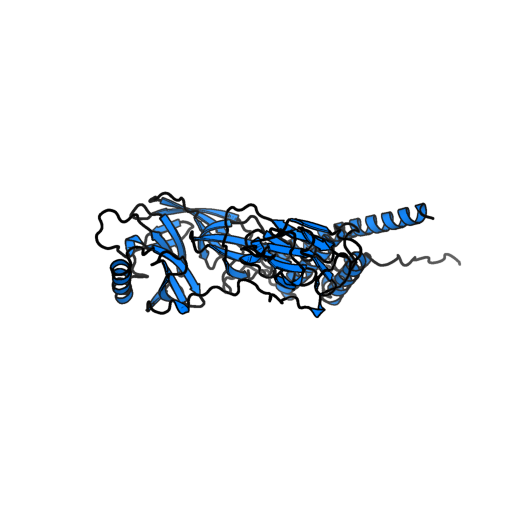RO A 1 301 ? 1.986 -7.134 -1.366 1.00 92.56 301 PRO A N 1
ATOM 2438 C CA . PRO A 1 301 ? 2.156 -7.621 0.009 1.00 92.56 301 PRO A CA 1
ATOM 2439 C C . PRO A 1 301 ? 3.525 -8.251 0.308 1.00 92.56 301 PRO A C 1
ATOM 2441 O O . PRO A 1 301 ? 4.035 -8.189 1.422 1.00 92.56 301 PRO A O 1
ATOM 2444 N N . HIS A 1 302 ? 4.154 -8.842 -0.700 1.00 90.25 302 HIS A N 1
ATOM 2445 C CA . HIS A 1 302 ? 5.436 -9.522 -0.557 1.00 90.25 302 HIS A CA 1
ATOM 2446 C C . HIS A 1 302 ? 6.639 -8.674 -0.968 1.00 90.25 302 HIS A C 1
ATOM 2448 O O . HIS A 1 302 ? 7.746 -9.201 -1.013 1.00 90.25 302 HIS A O 1
ATOM 2454 N N . GLY A 1 303 ? 6.480 -7.392 -1.299 1.00 94.06 303 GLY A N 1
ATOM 2455 C CA . GLY A 1 303 ? 7.620 -6.606 -1.753 1.00 94.06 303 GLY A CA 1
ATOM 2456 C C . GLY A 1 303 ? 7.293 -5.391 -2.596 1.00 94.06 303 GLY A C 1
ATOM 2457 O O . GLY A 1 303 ? 6.159 -4.941 -2.721 1.00 94.06 303 GLY A O 1
ATOM 2458 N N . PHE A 1 304 ? 8.344 -4.857 -3.198 1.00 96.38 304 PHE A N 1
ATOM 2459 C CA . PHE A 1 304 ? 8.241 -3.802 -4.193 1.00 96.38 304 PHE A CA 1
ATOM 2460 C C . PHE A 1 304 ? 9.255 -4.034 -5.308 1.00 96.38 304 PHE A C 1
ATOM 2462 O O . PHE A 1 304 ? 10.288 -4.684 -5.107 1.00 96.38 304 PHE A O 1
ATOM 2469 N N . TYR A 1 305 ? 8.965 -3.478 -6.478 1.00 96.69 305 TYR A N 1
ATOM 2470 C CA . TYR A 1 305 ? 9.819 -3.587 -7.652 1.00 96.69 305 TYR A CA 1
ATOM 2471 C C . TYR A 1 305 ? 9.798 -2.285 -8.453 1.00 96.69 305 TYR A C 1
ATOM 2473 O O . TYR A 1 305 ? 8.737 -1.824 -8.866 1.00 96.69 305 TYR A O 1
ATOM 2481 N N . LEU A 1 306 ? 10.967 -1.689 -8.675 1.00 96.12 306 LEU A N 1
ATOM 2482 C CA . LEU A 1 306 ? 11.129 -0.425 -9.389 1.00 96.12 306 LEU A CA 1
ATOM 2483 C C . LEU A 1 306 ? 11.314 -0.630 -10.894 1.00 96.12 306 LEU A C 1
ATOM 2485 O O . LEU A 1 306 ? 11.814 -1.659 -11.347 1.00 96.12 306 LEU A O 1
ATOM 2489 N N . GLN A 1 307 ? 11.031 0.415 -11.669 1.00 94.69 307 GLN A N 1
ATOM 2490 C CA . GLN A 1 307 ? 11.310 0.486 -13.110 1.00 94.69 307 GLN A CA 1
ATOM 2491 C C . GLN A 1 307 ? 12.788 0.222 -13.447 1.00 94.69 307 GLN A C 1
ATOM 2493 O O . GLN A 1 307 ? 13.113 -0.355 -14.484 1.00 94.69 307 GLN A O 1
ATOM 2498 N N . THR A 1 308 ? 13.699 0.604 -12.547 1.00 92.12 308 THR A N 1
ATOM 2499 C CA . THR A 1 308 ? 15.15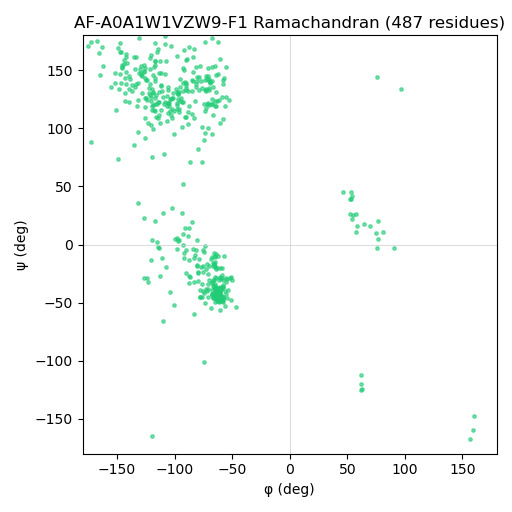1 0.369 -12.659 1.00 92.12 308 THR A CA 1
ATOM 2500 C C . THR A 1 308 ? 15.554 -1.085 -12.375 1.00 92.12 308 THR A C 1
ATOM 2502 O O . THR A 1 308 ? 16.732 -1.445 -12.472 1.00 92.12 308 THR A O 1
ATOM 2505 N N . GLY A 1 309 ? 14.595 -1.921 -11.971 1.00 91.88 309 GLY A N 1
ATOM 2506 C CA . GLY A 1 309 ? 14.775 -3.312 -11.574 1.00 91.88 309 GLY A CA 1
ATOM 2507 C C . GLY A 1 309 ? 15.373 -3.518 -10.186 1.00 91.88 309 GLY A C 1
ATOM 2508 O O . GLY A 1 309 ? 15.657 -4.650 -9.805 1.00 91.88 309 GLY A O 1
ATOM 2509 N N . ALA A 1 310 ? 15.596 -2.445 -9.421 1.00 90.12 310 ALA A N 1
ATOM 2510 C CA . ALA A 1 310 ? 15.821 -2.575 -7.986 1.00 90.12 310 ALA A CA 1
ATOM 2511 C C . ALA A 1 310 ? 14.503 -2.946 -7.291 1.00 90.12 310 ALA A C 1
ATOM 2513 O O . ALA A 1 310 ? 13.438 -2.467 -7.663 1.00 90.12 310 ALA A O 1
ATOM 2514 N N . GLY A 1 311 ? 14.568 -3.796 -6.279 1.00 90.75 311 GLY A N 1
ATOM 2515 C CA . GLY A 1 311 ? 13.395 -4.251 -5.548 1.00 90.75 311 GLY A CA 1
ATOM 2516 C C . GLY A 1 311 ? 13.809 -5.117 -4.374 1.00 90.75 311 GLY A C 1
ATOM 2517 O O . GLY A 1 311 ? 14.981 -5.477 -4.235 1.00 90.75 311 GLY A O 1
ATOM 2518 N N . LYS A 1 312 ? 12.847 -5.437 -3.517 1.00 92.56 312 LYS A N 1
ATOM 2519 C CA . LYS A 1 312 ? 13.049 -6.356 -2.399 1.00 92.56 312 LYS A CA 1
ATOM 2520 C C . LYS A 1 312 ? 11.791 -7.183 -2.217 1.00 92.56 312 LYS A C 1
ATOM 2522 O O . LYS A 1 312 ? 10.700 -6.621 -2.144 1.00 92.56 312 LYS A O 1
ATOM 2527 N N . LEU A 1 313 ? 11.979 -8.494 -2.127 1.00 90.62 313 LEU A N 1
ATOM 2528 C CA . LEU A 1 313 ? 10.954 -9.418 -1.671 1.00 90.62 313 LEU A CA 1
ATOM 2529 C C . LEU A 1 313 ? 11.112 -9.618 -0.163 1.00 90.62 313 LEU A C 1
ATOM 2531 O O . LEU A 1 313 ? 12.231 -9.691 0.353 1.00 90.62 313 LEU A O 1
ATOM 2535 N N . PHE A 1 314 ? 9.993 -9.651 0.543 1.00 87.06 314 PHE A N 1
ATOM 2536 C CA . PHE A 1 314 ? 9.921 -9.904 1.969 1.00 87.06 314 PHE A CA 1
ATOM 2537 C C . PHE A 1 314 ? 9.490 -11.347 2.191 1.00 87.06 314 PHE A C 1
ATOM 2539 O O . PHE A 1 314 ? 8.483 -11.798 1.647 1.00 87.06 314 PHE A O 1
ATOM 2546 N N . GLU A 1 315 ? 10.234 -12.054 3.031 1.00 76.19 315 GLU A N 1
ATOM 2547 C CA . GLU A 1 315 ? 9.792 -13.336 3.557 1.00 76.19 315 GLU A CA 1
ATOM 2548 C C . GLU A 1 315 ? 8.743 -13.062 4.638 1.00 76.19 315 GLU A C 1
ATOM 2550 O O . GLU A 1 315 ? 9.064 -12.660 5.756 1.00 76.19 315 GLU A O 1
ATOM 2555 N N . ASN A 1 316 ? 7.469 -13.219 4.292 1.00 71.44 316 ASN A N 1
ATOM 2556 C CA . ASN A 1 316 ? 6.384 -13.266 5.261 1.00 71.44 316 ASN A CA 1
ATOM 2557 C C . ASN A 1 316 ? 5.503 -14.490 4.967 1.00 71.44 316 ASN A C 1
ATOM 2559 O O . ASN A 1 316 ? 5.378 -14.944 3.831 1.00 71.44 316 ASN A O 1
ATOM 2563 N N . SER A 1 317 ? 4.931 -15.070 6.019 1.00 75.38 317 SER A N 1
ATOM 2564 C CA . SER A 1 317 ? 3.996 -16.197 5.916 1.00 75.38 317 SER A CA 1
ATOM 2565 C C . SER A 1 317 ? 2.572 -15.750 5.567 1.00 75.38 317 SER A C 1
ATOM 2567 O O . SER A 1 317 ? 1.694 -16.591 5.378 1.00 75.38 317 SER A O 1
ATOM 2569 N N . LEU A 1 318 ? 2.343 -14.436 5.495 1.00 82.06 318 LEU A N 1
ATOM 2570 C CA . LEU A 1 318 ? 1.046 -13.836 5.225 1.00 82.06 318 LEU A CA 1
ATOM 2571 C C . LEU A 1 318 ? 0.705 -14.001 3.745 1.00 82.06 318 LEU A C 1
ATOM 2573 O O . LEU A 1 318 ? 1.437 -13.532 2.885 1.00 82.06 318 LEU A O 1
ATOM 2577 N N . ARG A 1 319 ? -0.414 -14.664 3.468 1.00 83.62 319 ARG A N 1
ATOM 2578 C CA . ARG A 1 319 ? -1.002 -14.815 2.130 1.00 83.62 319 ARG A CA 1
ATOM 2579 C C . ARG A 1 319 ? -2.368 -14.140 2.105 1.00 83.62 319 ARG A C 1
ATOM 2581 O O . ARG A 1 319 ? -2.852 -13.732 3.157 1.00 83.62 319 ARG A O 1
ATOM 2588 N N . HIS A 1 320 ? -3.001 -14.058 0.947 1.00 89.12 320 HIS A N 1
ATOM 2589 C CA . HIS A 1 320 ? -4.343 -13.496 0.748 1.00 89.12 320 HIS A CA 1
ATOM 2590 C C . HIS A 1 320 ? -4.498 -12.071 1.303 1.00 89.12 320 HIS A C 1
ATOM 2592 O O . HIS A 1 320 ? -5.500 -11.716 1.927 1.00 89.12 320 HIS A O 1
ATOM 2598 N N . MET A 1 321 ? -3.470 -11.255 1.086 1.00 93.69 321 MET A N 1
ATOM 2599 C CA . MET A 1 321 ? -3.372 -9.885 1.567 1.00 93.69 321 MET A CA 1
ATOM 2600 C C . MET A 1 321 ? -3.998 -8.930 0.549 1.00 93.69 321 MET A C 1
ATOM 2602 O O . MET A 1 321 ? -3.480 -8.727 -0.549 1.00 93.69 321 MET A O 1
ATOM 2606 N N . LEU A 1 322 ? -5.100 -8.298 0.936 1.00 96.06 322 LEU A N 1
ATOM 2607 C CA . LEU A 1 322 ? -5.805 -7.324 0.113 1.00 96.06 322 LEU A CA 1
ATOM 2608 C C . LEU A 1 322 ? -5.275 -5.920 0.374 1.00 96.06 322 LEU A C 1
ATOM 2610 O O . LEU A 1 322 ? -5.086 -5.528 1.520 1.00 96.06 322 LEU A O 1
ATOM 2614 N N . PHE A 1 323 ? -5.085 -5.133 -0.675 1.00 98.00 323 PHE A N 1
ATOM 2615 C CA . PHE A 1 323 ? -4.843 -3.705 -0.556 1.00 98.00 323 PHE A CA 1
ATOM 2616 C C . PHE A 1 323 ? -6.064 -3.012 0.059 1.00 98.00 323 PHE A C 1
ATOM 2618 O O . PHE A 1 323 ? -7.180 -3.110 -0.459 1.00 98.00 323 PHE A O 1
ATOM 2625 N N . GLU A 1 324 ? -5.841 -2.308 1.168 1.00 97.06 324 GLU A N 1
ATOM 2626 C CA . GLU A 1 324 ? -6.878 -1.579 1.899 1.00 97.06 324 GLU A CA 1
ATOM 2627 C C . GLU A 1 324 ? -6.841 -0.086 1.592 1.00 97.06 324 GLU A C 1
ATOM 2629 O O . GLU A 1 324 ? -7.872 0.498 1.267 1.00 97.06 324 GLU A O 1
ATOM 2634 N N . LYS A 1 325 ? -5.671 0.549 1.725 1.00 97.00 325 LYS A N 1
ATOM 2635 C CA . LYS A 1 325 ? -5.504 1.985 1.472 1.00 97.00 325 LYS A CA 1
ATOM 2636 C C . LYS A 1 325 ? -4.040 2.396 1.360 1.00 97.00 325 LYS A C 1
ATOM 2638 O O . LYS A 1 325 ? -3.130 1.693 1.803 1.00 97.00 325 LYS A O 1
ATOM 2643 N N . ARG A 1 326 ? -3.842 3.600 0.822 1.00 97.75 326 ARG A N 1
ATOM 2644 C CA . ARG A 1 326 ? -2.574 4.336 0.802 1.00 97.75 326 ARG A CA 1
ATOM 2645 C C . ARG A 1 326 ? -2.727 5.618 1.619 1.00 97.75 326 ARG A C 1
ATOM 2647 O O . ARG A 1 326 ? -3.662 6.377 1.376 1.00 97.75 326 ARG A O 1
ATOM 2654 N N . ILE A 1 327 ? -1.813 5.867 2.554 1.00 96.69 327 ILE A N 1
ATOM 2655 C CA . ILE A 1 327 ? -1.731 7.117 3.320 1.00 96.69 327 ILE A CA 1
ATOM 2656 C C . ILE A 1 327 ? -0.501 7.883 2.843 1.00 96.69 327 ILE A C 1
ATOM 2658 O O . ILE A 1 327 ? 0.619 7.382 2.912 1.00 96.69 327 ILE A O 1
ATOM 2662 N N . THR A 1 328 ? -0.713 9.100 2.354 1.00 95.31 328 THR A N 1
ATOM 2663 C CA . THR A 1 328 ? 0.362 9.985 1.894 1.00 95.31 328 THR A CA 1
ATOM 2664 C C . THR A 1 328 ? 0.726 10.954 3.007 1.00 95.31 328 THR A C 1
ATOM 2666 O O . THR A 1 328 ? -0.146 11.671 3.497 1.00 95.31 328 THR A O 1
ATOM 2669 N N . SER A 1 329 ? 2.002 11.014 3.386 1.00 93.88 329 SER A N 1
ATOM 2670 C CA . SER A 1 329 ? 2.470 12.014 4.343 1.00 93.88 329 SER A CA 1
ATOM 2671 C C . SER A 1 329 ? 2.449 13.425 3.727 1.00 93.88 329 SER A C 1
ATOM 2673 O O . SER A 1 329 ? 2.823 13.605 2.560 1.00 93.88 329 SER A O 1
ATOM 2675 N N . PRO A 1 330 ? 2.092 14.467 4.502 1.00 90.00 330 PRO A N 1
ATOM 2676 C CA . PRO A 1 330 ? 2.230 15.862 4.079 1.00 90.00 330 PRO A CA 1
ATOM 2677 C C . PRO A 1 330 ? 3.664 16.278 3.718 1.00 90.00 330 PRO A C 1
ATOM 2679 O O . PRO A 1 330 ? 3.847 17.242 2.972 1.00 90.00 330 PRO A O 1
ATOM 2682 N N . ASN A 1 331 ? 4.682 15.540 4.182 1.00 88.19 331 ASN A N 1
ATOM 2683 C CA . ASN A 1 331 ? 6.083 15.791 3.834 1.00 88.19 331 ASN A CA 1
ATOM 2684 C C . ASN A 1 331 ? 6.406 15.523 2.348 1.00 88.19 331 ASN A C 1
ATOM 2686 O O . ASN A 1 331 ? 7.485 15.887 1.883 1.00 88.19 331 ASN A O 1
ATOM 2690 N N . GLY A 1 332 ? 5.482 14.905 1.606 1.00 88.69 332 GLY A N 1
ATOM 2691 C CA . GLY A 1 332 ? 5.587 14.649 0.173 1.00 88.69 332 GLY A CA 1
ATOM 2692 C C . GLY A 1 332 ? 6.529 13.514 -0.226 1.00 88.69 332 GLY A C 1
ATOM 2693 O O . GLY A 1 332 ? 6.601 13.225 -1.416 1.00 88.69 332 GLY A O 1
ATOM 2694 N N . GLU A 1 333 ? 7.227 12.877 0.717 1.00 93.12 333 GLU A N 1
ATOM 2695 C CA . GLU A 1 333 ? 8.190 11.804 0.436 1.00 93.12 333 GLU A CA 1
ATOM 2696 C C . GLU A 1 333 ? 7.758 10.430 0.954 1.00 93.12 333 GLU A C 1
ATOM 2698 O O . GLU A 1 333 ? 8.152 9.434 0.353 1.00 93.12 333 GLU A O 1
ATOM 2703 N N . ASP A 1 334 ? 6.945 10.348 2.011 1.00 95.88 334 ASP A N 1
ATOM 2704 C CA . ASP A 1 334 ? 6.572 9.068 2.625 1.00 95.88 334 ASP A CA 1
ATOM 2705 C C . ASP A 1 334 ? 5.137 8.641 2.295 1.00 95.88 334 ASP A C 1
ATOM 2707 O O . ASP A 1 334 ? 4.181 9.419 2.378 1.00 95.88 334 ASP A O 1
ATOM 2711 N N . PHE A 1 335 ? 4.986 7.361 1.956 1.00 97.81 335 PHE A N 1
ATOM 2712 C CA . PHE A 1 335 ? 3.725 6.729 1.578 1.00 97.81 335 PHE A CA 1
ATOM 2713 C C . PHE A 1 335 ? 3.559 5.406 2.333 1.00 97.81 335 PHE A C 1
ATOM 2715 O O . PHE A 1 335 ? 4.355 4.484 2.149 1.00 97.81 335 PHE A O 1
ATOM 2722 N N . LEU A 1 336 ? 2.506 5.284 3.141 1.00 98.25 336 LEU A N 1
ATOM 2723 C CA . LEU A 1 336 ? 2.151 4.040 3.821 1.00 98.25 336 LEU A CA 1
ATOM 2724 C C . LEU A 1 336 ? 1.151 3.261 2.976 1.00 98.25 336 LEU A C 1
ATOM 2726 O O . LEU A 1 336 ? 0.060 3.755 2.696 1.00 98.25 336 LEU A O 1
ATOM 2730 N N . TYR A 1 337 ? 1.493 2.032 2.621 1.00 98.31 337 TYR A N 1
ATOM 2731 C CA . TYR A 1 337 ? 0.581 1.085 1.991 1.00 98.31 337 TYR A CA 1
ATOM 2732 C C . TYR A 1 337 ? 0.104 0.092 3.041 1.00 98.31 337 TYR A C 1
ATOM 2734 O O . TYR A 1 337 ? 0.920 -0.521 3.732 1.00 98.31 337 TYR A O 1
ATOM 2742 N N . VAL A 1 338 ? -1.213 -0.043 3.165 1.00 98.00 338 VAL A N 1
ATOM 2743 C CA . VAL A 1 338 ? -1.856 -0.943 4.123 1.00 98.00 338 VAL A CA 1
ATOM 2744 C C . VAL A 1 338 ? -2.464 -2.104 3.358 1.00 98.00 338 VAL A C 1
ATOM 2746 O O . VAL A 1 338 ? -3.309 -1.897 2.483 1.00 98.00 338 VAL A O 1
ATOM 2749 N N . PHE A 1 339 ? -2.050 -3.315 3.716 1.00 97.25 339 PHE A N 1
ATOM 2750 C CA . PHE A 1 339 ? -2.671 -4.551 3.263 1.00 97.25 339 PHE A CA 1
ATOM 2751 C C . PHE A 1 339 ? -3.330 -5.269 4.442 1.00 97.25 339 PHE A C 1
ATOM 2753 O O . PHE A 1 339 ? -2.817 -5.207 5.559 1.00 97.25 339 PHE A O 1
ATOM 2760 N N . TYR A 1 340 ? -4.433 -5.967 4.189 1.00 96.38 340 TYR A N 1
ATOM 2761 C CA . TYR A 1 340 ? -5.246 -6.650 5.190 1.00 96.38 340 TYR A CA 1
ATOM 2762 C C . TYR A 1 340 ? -5.626 -8.060 4.733 1.00 96.38 340 TYR A C 1
ATOM 2764 O O . TYR A 1 340 ? -6.059 -8.258 3.597 1.00 96.38 340 TYR A O 1
ATOM 2772 N N . ASN A 1 341 ? -5.503 -9.035 5.627 1.00 94.56 341 ASN A N 1
ATOM 2773 C CA . ASN A 1 341 ? -5.978 -10.397 5.424 1.00 94.56 341 ASN A CA 1
ATOM 2774 C C . ASN A 1 341 ? -7.342 -10.574 6.105 1.00 94.56 341 ASN A C 1
ATOM 2776 O O . ASN A 1 341 ? -7.479 -10.438 7.321 1.00 94.56 341 ASN A O 1
ATOM 2780 N N . LYS A 1 342 ? -8.358 -10.919 5.309 1.00 92.25 342 LYS A N 1
ATOM 2781 C CA . LYS A 1 342 ? -9.736 -11.089 5.791 1.00 92.25 342 LYS A CA 1
ATOM 2782 C C . LYS A 1 342 ? -9.943 -12.324 6.661 1.00 92.25 342 LYS A C 1
ATOM 2784 O O . LYS A 1 342 ? -10.900 -12.343 7.432 1.00 92.25 342 LYS A O 1
ATOM 2789 N N . ASP A 1 343 ? -9.115 -13.350 6.510 1.00 90.06 343 ASP A N 1
ATOM 2790 C CA . ASP A 1 343 ? -9.266 -14.640 7.179 1.00 90.06 343 ASP A CA 1
ATOM 2791 C C . ASP A 1 343 ? -8.794 -14.575 8.632 1.00 90.06 343 ASP A C 1
ATOM 2793 O O . ASP A 1 343 ? -9.521 -15.034 9.518 1.00 90.06 343 ASP A O 1
ATOM 2797 N N . ASN A 1 344 ? -7.631 -13.964 8.878 1.00 89.25 344 ASN A N 1
ATOM 2798 C CA . ASN A 1 344 ? -6.993 -13.898 10.199 1.00 89.25 344 ASN A CA 1
ATOM 2799 C C . ASN A 1 344 ? -6.909 -12.487 10.809 1.00 89.25 344 ASN A C 1
ATOM 2801 O O . ASN A 1 344 ? -6.430 -12.349 11.929 1.00 89.25 344 ASN A O 1
ATOM 2805 N N . GLY A 1 345 ? -7.352 -11.445 10.100 1.00 91.31 345 GLY A N 1
ATOM 2806 C CA . GLY A 1 345 ? -7.329 -10.071 10.606 1.00 91.31 345 GLY A CA 1
ATOM 2807 C C . GLY A 1 345 ? -5.941 -9.423 10.626 1.00 91.31 345 GLY A C 1
ATOM 2808 O O . GLY A 1 345 ? -5.777 -8.346 11.193 1.00 91.31 345 GLY A O 1
ATOM 2809 N N . ALA A 1 346 ? -4.927 -10.048 10.022 1.00 93.94 346 ALA A N 1
ATOM 2810 C CA . ALA A 1 346 ? -3.580 -9.499 9.998 1.00 93.94 346 ALA A CA 1
ATOM 2811 C C . ALA A 1 346 ? -3.469 -8.304 9.043 1.00 93.94 346 ALA A C 1
ATOM 2813 O O . ALA A 1 346 ? -3.982 -8.308 7.922 1.00 93.94 346 ALA A O 1
ATOM 2814 N N . TYR A 1 347 ? -2.702 -7.311 9.469 1.00 96.44 347 TYR A N 1
ATOM 2815 C CA . TYR A 1 347 ? -2.294 -6.160 8.686 1.00 96.44 347 TYR A CA 1
ATOM 2816 C C . TYR A 1 347 ? -0.815 -6.241 8.336 1.00 96.44 347 TYR A C 1
ATOM 2818 O O . TYR A 1 347 ? 0.017 -6.692 9.130 1.00 96.44 347 TYR A O 1
ATOM 2826 N N . LEU A 1 348 ? -0.484 -5.717 7.161 1.00 96.19 348 LEU A N 1
ATOM 2827 C CA . LEU A 1 348 ? 0.881 -5.453 6.739 1.00 96.19 348 LEU A CA 1
ATOM 2828 C C . LEU A 1 348 ? 1.003 -3.995 6.311 1.00 96.19 348 LEU A C 1
ATOM 2830 O O . LEU A 1 348 ? 0.353 -3.561 5.358 1.00 96.19 348 LEU A O 1
ATOM 2834 N N . LEU A 1 349 ? 1.857 -3.251 7.009 1.00 97.38 349 LEU A N 1
ATOM 2835 C CA . LEU A 1 349 ? 2.122 -1.845 6.729 1.00 97.38 349 LEU A CA 1
ATOM 2836 C C . LEU A 1 349 ? 3.489 -1.712 6.053 1.00 97.38 349 LEU A C 1
ATOM 2838 O O . LEU A 1 349 ? 4.521 -2.070 6.631 1.00 97.38 349 LEU A O 1
ATOM 2842 N N . LEU A 1 350 ? 3.495 -1.186 4.828 1.00 97.31 350 LEU A N 1
ATOM 2843 C CA . LEU A 1 350 ? 4.695 -0.965 4.024 1.00 97.31 350 LEU A CA 1
ATOM 2844 C C . LEU A 1 350 ? 4.915 0.534 3.813 1.00 97.31 350 LEU A C 1
ATOM 2846 O O . LEU A 1 350 ? 4.179 1.187 3.078 1.00 97.31 350 LEU A O 1
ATOM 2850 N N . SER A 1 351 ? 5.942 1.079 4.462 1.00 97.12 351 SER A N 1
ATOM 2851 C CA . SER A 1 351 ? 6.322 2.491 4.357 1.00 97.12 351 SER A CA 1
ATOM 2852 C C . SER A 1 351 ? 7.325 2.678 3.222 1.00 97.12 351 SER A C 1
ATOM 2854 O O . SER A 1 351 ? 8.474 2.255 3.352 1.00 97.12 351 SER A O 1
ATOM 2856 N N . TYR A 1 352 ? 6.907 3.315 2.133 1.00 97.75 352 TYR A N 1
ATOM 2857 C CA . TYR A 1 352 ? 7.743 3.654 0.984 1.00 97.75 352 TYR A CA 1
ATOM 2858 C C . TYR A 1 352 ? 8.224 5.103 1.052 1.00 97.75 352 TYR A C 1
A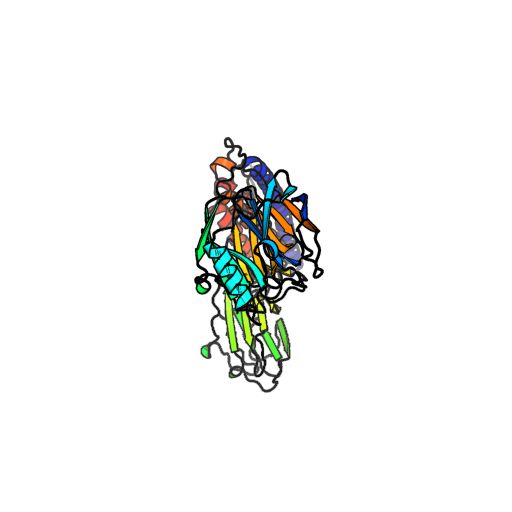TOM 2860 O O . TYR A 1 352 ? 7.408 6.006 1.223 1.00 97.75 352 TYR A O 1
ATOM 2868 N N . ASN A 1 353 ? 9.523 5.323 0.851 1.00 96.69 353 ASN A N 1
ATOM 2869 C CA . ASN A 1 353 ? 10.096 6.658 0.711 1.00 96.69 353 ASN A CA 1
ATOM 2870 C C . ASN A 1 353 ? 10.454 6.943 -0.758 1.00 96.69 353 ASN A C 1
ATOM 2872 O O . ASN A 1 353 ? 11.259 6.230 -1.363 1.00 96.69 353 ASN A O 1
ATOM 2876 N N . LEU A 1 354 ? 9.869 8.006 -1.307 1.00 96.38 354 LEU A N 1
ATOM 2877 C CA . LEU A 1 354 ? 9.967 8.431 -2.705 1.00 96.38 354 LEU A CA 1
ATOM 2878 C C . LEU A 1 354 ? 11.386 8.853 -3.105 1.00 96.38 354 LEU A C 1
ATOM 2880 O O . LEU A 1 354 ? 11.821 8.535 -4.212 1.00 96.38 354 LEU A O 1
ATOM 2884 N N . ILE A 1 355 ? 12.115 9.538 -2.213 1.00 94.88 355 ILE A N 1
ATOM 2885 C CA . ILE A 1 355 ? 13.492 9.982 -2.479 1.00 94.88 355 ILE A CA 1
ATOM 2886 C C . ILE A 1 355 ? 14.442 8.795 -2.424 1.00 94.88 355 ILE A C 1
ATOM 2888 O O . ILE A 1 355 ? 15.225 8.606 -3.341 1.00 94.88 355 ILE A O 1
ATOM 2892 N N . ALA A 1 356 ? 14.389 7.993 -1.360 1.00 94.19 356 ALA A N 1
ATOM 2893 C CA . ALA A 1 356 ? 15.273 6.845 -1.173 1.00 94.19 356 ALA A CA 1
ATOM 2894 C C . ALA A 1 356 ? 14.940 5.674 -2.110 1.00 94.19 356 ALA A C 1
ATOM 2896 O O . ALA A 1 356 ? 15.772 4.778 -2.268 1.00 94.19 356 ALA A O 1
ATOM 2897 N N . GLN A 1 357 ? 13.741 5.680 -2.704 1.00 95.56 357 GLN A N 1
ATOM 2898 C CA . GLN A 1 357 ? 13.181 4.630 -3.555 1.00 95.56 357 GLN A CA 1
ATOM 2899 C C . GLN A 1 357 ? 13.209 3.253 -2.882 1.00 95.56 357 GLN A C 1
ATOM 2901 O O . GLN A 1 357 ? 13.646 2.246 -3.446 1.00 95.56 357 GLN A O 1
ATOM 2906 N N . ARG A 1 358 ? 12.810 3.215 -1.609 1.00 95.00 358 ARG A N 1
ATOM 2907 C CA . ARG A 1 358 ? 12.888 2.018 -0.767 1.00 95.00 358 ARG A CA 1
ATOM 2908 C C . ARG A 1 358 ? 11.681 1.903 0.140 1.00 95.00 358 ARG A C 1
ATOM 2910 O O . ARG A 1 358 ? 11.149 2.901 0.618 1.00 95.00 358 ARG A O 1
ATOM 2917 N N . VAL A 1 359 ? 11.312 0.657 0.414 1.00 96.00 359 VAL A N 1
ATOM 2918 C CA . VAL A 1 359 ? 10.379 0.303 1.482 1.00 96.00 359 VAL A CA 1
ATOM 2919 C C . VAL A 1 359 ? 11.176 -0.001 2.754 1.00 96.00 359 VAL A C 1
ATOM 2921 O O . VAL A 1 359 ? 12.160 -0.747 2.708 1.00 96.00 359 VAL A O 1
ATOM 2924 N N . ASN A 1 360 ? 10.760 0.586 3.878 1.00 93.12 360 ASN A N 1
ATOM 2925 C CA . ASN A 1 360 ? 11.305 0.294 5.207 1.00 93.12 360 ASN A CA 1
ATOM 2926 C C . ASN A 1 360 ? 10.957 -1.139 5.648 1.00 93.12 360 ASN A C 1
ATOM 2928 O O . ASN A 1 360 ? 10.274 -1.880 4.944 1.00 93.12 360 ASN A O 1
ATOM 2932 N N . ASN A 1 361 ? 11.430 -1.559 6.822 1.00 91.62 361 ASN A N 1
ATOM 2933 C CA . ASN A 1 361 ? 11.069 -2.875 7.347 1.00 91.62 361 ASN A CA 1
ATOM 2934 C C . ASN A 1 361 ? 9.537 -2.993 7.496 1.00 91.62 361 ASN A C 1
ATOM 2936 O O . ASN A 1 361 ? 8.941 -2.122 8.136 1.00 91.62 361 ASN A O 1
ATOM 2940 N N . PRO A 1 362 ? 8.908 -4.038 6.924 1.00 94.31 362 PRO A N 1
ATOM 2941 C CA . PRO A 1 362 ? 7.470 -4.243 7.037 1.00 94.31 362 PRO A CA 1
ATOM 2942 C C . PRO A 1 362 ? 7.009 -4.354 8.490 1.00 94.31 362 PRO A C 1
ATOM 2944 O O . PRO A 1 362 ? 7.669 -4.999 9.310 1.00 94.31 362 PRO A O 1
ATOM 2947 N N . ILE A 1 363 ? 5.850 -3.771 8.796 1.00 94.81 363 ILE A N 1
ATOM 2948 C CA . ILE A 1 363 ? 5.186 -3.944 10.091 1.00 94.81 363 ILE A CA 1
ATOM 2949 C C . ILE A 1 363 ? 4.025 -4.915 9.901 1.00 94.81 363 ILE A C 1
ATOM 2951 O O . ILE A 1 363 ? 3.039 -4.573 9.254 1.00 94.81 363 ILE A O 1
ATOM 2955 N N . SER A 1 364 ? 4.143 -6.106 10.487 1.00 94.75 364 SER A N 1
ATOM 2956 C CA . SER A 1 364 ? 3.030 -7.049 10.625 1.00 94.75 364 SER A CA 1
ATOM 2957 C C . SER A 1 364 ? 2.366 -6.873 11.992 1.00 94.75 364 SER A C 1
ATOM 2959 O O . SER A 1 364 ? 3.046 -6.929 13.027 1.00 94.75 364 SER A O 1
ATOM 2961 N N . CYS A 1 365 ? 1.054 -6.656 12.005 1.00 94.94 365 CYS A N 1
ATOM 2962 C CA . CYS A 1 365 ? 0.246 -6.441 13.210 1.00 94.94 365 CYS A CA 1
ATOM 2963 C C . CYS A 1 365 ? -1.173 -7.008 13.034 1.00 94.94 365 CYS A C 1
ATOM 2965 O O . CYS A 1 365 ? -1.508 -7.481 11.957 1.00 94.94 365 CYS A O 1
ATOM 2967 N N . HIS A 1 366 ? -1.988 -7.006 14.091 1.00 91.62 366 HIS A N 1
ATOM 2968 C CA . HIS A 1 366 ? -3.398 -7.440 14.025 1.00 91.62 366 HIS A CA 1
ATOM 2969 C C . HIS A 1 366 ? -4.380 -6.278 14.206 1.00 91.62 366 HIS A C 1
ATOM 2971 O O . HIS A 1 366 ? -5.547 -6.408 13.903 1.00 91.62 366 HIS A O 1
ATOM 2977 N N . GLY A 1 367 ? -3.904 -5.110 14.622 1.00 94.12 367 GLY A N 1
ATOM 2978 C CA . GLY A 1 367 ? -4.676 -3.876 14.629 1.00 94.12 367 GLY A CA 1
ATOM 2979 C C . GLY A 1 367 ? -3.725 -2.698 14.726 1.00 94.12 367 GLY A C 1
ATOM 2980 O O . GLY A 1 367 ? -2.610 -2.841 15.250 1.00 94.12 367 GLY A O 1
ATOM 2981 N N . TYR A 1 368 ? -4.141 -1.544 14.215 1.00 96.31 368 TYR A N 1
ATOM 2982 C CA . TYR A 1 368 ? -3.381 -0.305 14.348 1.00 96.31 368 TYR A CA 1
ATOM 2983 C C . TYR A 1 368 ? -4.295 0.921 14.430 1.00 96.31 368 TYR A C 1
ATOM 2985 O O . TYR A 1 368 ? -5.328 0.991 13.773 1.00 96.31 368 TYR A O 1
ATOM 2993 N N . ALA A 1 369 ? -3.869 1.918 15.195 1.00 95.31 369 ALA A N 1
ATOM 2994 C CA . ALA A 1 369 ? -4.453 3.248 15.235 1.00 95.31 369 ALA A CA 1
ATOM 2995 C C . ALA A 1 369 ? -3.400 4.263 14.793 1.00 95.31 369 ALA A C 1
ATOM 2997 O O . ALA A 1 369 ? -2.269 4.234 15.275 1.00 95.31 369 ALA A O 1
ATOM 2998 N N . LEU A 1 370 ? -3.770 5.152 13.872 1.00 94.94 370 LEU A N 1
ATOM 2999 C CA . LEU A 1 370 ? -2.930 6.266 13.441 1.00 94.94 370 LEU A CA 1
ATOM 3000 C C . LEU A 1 370 ? -3.581 7.578 13.880 1.00 94.94 370 LEU A C 1
ATOM 3002 O O . LEU A 1 370 ? -4.638 7.943 13.364 1.00 94.94 370 LEU A O 1
ATOM 3006 N N . PHE A 1 371 ? -2.955 8.263 14.830 1.00 92.88 371 PHE A N 1
ATOM 3007 C CA . PHE A 1 371 ? -3.440 9.524 15.384 1.00 92.88 371 PHE A CA 1
ATOM 3008 C C . PHE A 1 371 ? -3.027 10.723 14.522 1.00 92.88 371 PHE A C 1
ATOM 3010 O O . PHE A 1 371 ? -2.093 10.656 13.721 1.00 92.88 371 PHE A O 1
ATOM 3017 N N . ALA A 1 372 ? -3.715 11.853 14.702 1.00 91.56 372 ALA A N 1
ATOM 3018 C CA . ALA A 1 372 ? -3.515 13.056 13.890 1.00 91.56 372 ALA A CA 1
ATOM 3019 C C . ALA A 1 372 ? -2.088 13.635 13.972 1.00 91.56 372 ALA A C 1
ATOM 3021 O O . ALA A 1 372 ? -1.603 14.225 13.009 1.00 91.56 372 ALA A O 1
ATOM 3022 N N . ASN A 1 373 ? -1.392 13.419 15.089 1.00 91.38 373 ASN A N 1
ATOM 3023 C CA . ASN A 1 373 ? 0.006 13.807 15.308 1.00 91.38 373 ASN A CA 1
ATOM 3024 C C . ASN A 1 373 ? 1.033 12.828 14.696 1.00 91.38 373 ASN A C 1
ATOM 3026 O O . ASN A 1 373 ? 2.240 13.005 14.873 1.00 91.38 373 ASN A O 1
ATOM 3030 N N . GLY A 1 374 ? 0.578 11.792 13.985 1.00 94.25 374 GLY A N 1
ATOM 3031 C CA . GLY A 1 374 ? 1.431 10.783 13.357 1.00 94.25 374 GLY A CA 1
ATOM 3032 C C . GLY A 1 374 ? 1.915 9.686 14.297 1.00 94.25 374 GLY A C 1
ATOM 3033 O O . GLY A 1 374 ? 2.789 8.906 13.909 1.00 94.25 374 GLY A O 1
ATOM 3034 N N . GLU A 1 375 ? 1.373 9.593 15.511 1.00 95.69 375 GLU A N 1
ATOM 3035 C CA . GLU A 1 375 ? 1.605 8.432 16.364 1.00 95.69 375 GLU A CA 1
ATOM 3036 C C . GLU A 1 375 ? 0.843 7.220 15.817 1.00 95.69 375 GLU A C 1
ATOM 3038 O O . GLU A 1 375 ? -0.377 7.234 15.652 1.00 95.69 375 GLU A O 1
ATOM 3043 N N . LEU A 1 376 ? 1.595 6.169 15.499 1.00 97.12 376 LEU A N 1
ATOM 3044 C CA . LEU A 1 376 ? 1.102 4.872 15.070 1.00 97.12 376 LEU A CA 1
ATOM 3045 C C . LEU A 1 376 ? 1.187 3.905 16.250 1.00 97.12 376 LEU A C 1
ATOM 3047 O O . LEU A 1 376 ? 2.274 3.462 16.632 1.00 97.12 376 LEU A O 1
ATOM 3051 N N . CYS A 1 377 ? 0.030 3.547 16.786 1.00 97.00 377 CYS A N 1
ATOM 3052 C CA . CYS A 1 377 ? -0.119 2.528 17.811 1.00 97.00 377 CYS A CA 1
ATOM 3053 C C . CYS A 1 377 ? -0.498 1.208 17.145 1.00 97.00 377 CYS A C 1
ATOM 3055 O O . CYS A 1 377 ? -1.433 1.172 16.352 1.00 97.00 377 CYS A O 1
ATOM 3057 N N . TYR A 1 378 ? 0.192 0.112 17.450 1.00 97.00 378 TYR A N 1
ATOM 3058 C CA . TYR A 1 378 ? -0.209 -1.212 16.968 1.00 97.00 378 TYR A CA 1
ATOM 3059 C C . TYR A 1 378 ? 0.101 -2.316 17.975 1.00 97.00 378 TYR A C 1
ATOM 3061 O O . TYR A 1 378 ? 1.052 -2.218 18.752 1.00 97.00 378 TYR A O 1
ATOM 3069 N N . PHE A 1 379 ? -0.675 -3.399 17.932 1.00 95.12 379 PHE A N 1
ATOM 3070 C CA . PHE A 1 379 ? -0.376 -4.626 18.672 1.00 95.12 379 PHE A CA 1
ATOM 3071 C C . PHE A 1 379 ? -0.146 -5.797 17.721 1.00 95.12 379 PHE A C 1
ATOM 3073 O O . PHE A 1 379 ? -0.597 -5.823 16.572 1.00 95.12 379 PHE A O 1
ATOM 3080 N N . ARG A 1 380 ? 0.555 -6.804 18.230 1.00 91.81 380 ARG A N 1
ATOM 3081 C CA . ARG A 1 380 ? 0.626 -8.127 17.616 1.00 91.81 380 ARG A CA 1
ATOM 3082 C C . ARG A 1 380 ? -0.224 -9.043 18.482 1.00 91.81 380 ARG A C 1
ATOM 3084 O O . ARG A 1 380 ? 0.020 -9.108 19.684 1.00 91.81 380 ARG A O 1
ATOM 3091 N N . ALA A 1 381 ? -1.266 -9.632 17.903 1.00 76.81 381 ALA A N 1
ATOM 3092 C CA . ALA A 1 381 ? -2.081 -10.587 18.629 1.00 76.81 381 ALA A CA 1
ATOM 3093 C C . ALA A 1 381 ? -1.269 -11.862 18.851 1.00 76.81 381 ALA A C 1
ATOM 3095 O O . ALA A 1 381 ? -0.533 -12.296 17.963 1.00 76.81 381 ALA A O 1
ATOM 3096 N N . ASP A 1 382 ? -1.434 -12.427 20.039 1.00 75.88 382 ASP A N 1
ATOM 3097 C CA . ASP A 1 382 ? -1.147 -13.829 20.283 1.00 75.88 382 ASP A CA 1
ATOM 3098 C C . ASP A 1 382 ? -2.450 -14.609 20.061 1.00 75.88 382 ASP A C 1
ATOM 3100 O O . ASP A 1 382 ? -3.534 -14.087 20.336 1.00 75.88 382 ASP A O 1
ATOM 3104 N N . ASP A 1 383 ? -2.353 -15.869 19.636 1.00 75.00 383 ASP A N 1
ATOM 3105 C CA . ASP A 1 383 ? -3.526 -16.745 19.477 1.00 75.00 383 ASP A CA 1
ATOM 3106 C C . ASP A 1 383 ? -4.178 -17.119 20.829 1.00 75.00 383 ASP A C 1
ATOM 3108 O O . ASP A 1 383 ? -5.288 -17.647 20.887 1.00 75.00 383 ASP A O 1
ATOM 3112 N N . GLU A 1 384 ? -3.496 -16.839 21.941 1.00 85.38 384 GLU A N 1
ATOM 3113 C CA . GLU A 1 384 ? -3.965 -17.118 23.294 1.00 85.38 384 GLU A CA 1
ATOM 3114 C C . GLU A 1 384 ? -4.765 -15.949 23.883 1.00 85.38 384 GLU A C 1
ATOM 3116 O O . GLU A 1 384 ? -4.317 -14.800 23.895 1.00 85.38 384 GLU A O 1
ATOM 3121 N N . ALA A 1 385 ? -5.920 -16.262 24.476 1.00 89.81 385 ALA A N 1
ATOM 3122 C CA . ALA A 1 385 ? -6.740 -15.275 25.166 1.00 89.81 385 ALA A CA 1
ATOM 3123 C C . ALA A 1 385 ? -6.037 -14.752 26.432 1.00 89.81 385 ALA A C 1
ATOM 3125 O O . ALA A 1 385 ? -5.750 -15.508 27.364 1.00 89.81 385 ALA A O 1
ATOM 3126 N N . LYS A 1 386 ? -5.801 -13.438 26.488 1.00 92.31 386 LYS A N 1
ATOM 3127 C CA . LYS A 1 386 ? -5.108 -12.751 27.592 1.00 92.31 386 LYS A CA 1
ATOM 3128 C C . LYS A 1 386 ? -5.883 -11.505 28.004 1.00 92.31 386 LYS A C 1
ATOM 3130 O O . LYS A 1 386 ? -6.722 -11.020 27.257 1.00 92.31 386 LYS A O 1
ATOM 3135 N N . LYS A 1 387 ? -5.599 -11.003 29.205 1.00 91.81 387 LYS A N 1
ATOM 3136 C CA . LYS A 1 387 ? -6.195 -9.768 29.744 1.00 91.81 387 LYS A CA 1
ATOM 3137 C C . LYS A 1 387 ? -5.388 -8.510 29.413 1.00 91.81 387 LYS A C 1
ATOM 3139 O O . LYS A 1 387 ? -5.892 -7.394 29.455 1.00 91.81 387 LYS A O 1
ATOM 3144 N N . HIS A 1 388 ? -4.094 -8.684 29.163 1.00 93.44 388 HIS A N 1
ATOM 3145 C CA . HIS A 1 388 ? -3.141 -7.601 28.980 1.00 93.44 388 HIS A CA 1
ATOM 3146 C C . HIS A 1 388 ? -2.504 -7.707 27.600 1.00 93.44 388 HIS A C 1
ATOM 3148 O O . HIS A 1 388 ? -1.872 -8.716 27.290 1.00 93.44 388 HIS A O 1
ATOM 3154 N N . HIS A 1 389 ? -2.623 -6.647 26.807 1.00 94.00 389 HIS A N 1
ATOM 3155 C CA . HIS A 1 389 ? -2.151 -6.605 25.428 1.00 94.00 389 HIS A CA 1
ATOM 3156 C C . HIS A 1 389 ? -1.109 -5.502 25.280 1.00 94.00 389 HIS A C 1
ATOM 3158 O O . HIS A 1 389 ? -1.386 -4.331 25.543 1.00 94.00 389 HIS A O 1
ATOM 3164 N N . ALA A 1 390 ? 0.107 -5.884 24.895 1.00 94.56 390 ALA A N 1
ATOM 3165 C CA . ALA A 1 390 ? 1.182 -4.934 24.651 1.00 94.56 390 ALA A CA 1
ATOM 3166 C C . ALA A 1 390 ? 0.937 -4.184 23.335 1.00 94.56 390 ALA A C 1
ATOM 3168 O O . ALA A 1 390 ? 0.655 -4.795 22.303 1.00 94.56 390 ALA A O 1
ATOM 3169 N N . VAL A 1 391 ? 1.092 -2.865 23.373 1.00 95.81 391 VAL A N 1
ATOM 3170 C CA . VAL A 1 391 ? 0.951 -1.984 22.211 1.00 95.81 391 VAL A CA 1
ATOM 3171 C C . VAL A 1 391 ? 2.255 -1.229 22.026 1.00 95.81 391 VAL A C 1
ATOM 3173 O O . VAL A 1 391 ? 2.790 -0.654 22.973 1.00 95.81 391 VAL A O 1
ATOM 3176 N N . GLN A 1 392 ? 2.783 -1.230 20.809 1.00 97.19 392 GLN A N 1
ATOM 3177 C CA . GLN A 1 392 ? 3.929 -0.404 20.456 1.00 97.19 392 GLN A CA 1
ATOM 3178 C C . GLN A 1 392 ? 3.457 0.935 19.920 1.00 97.19 392 GLN A C 1
ATOM 3180 O O . GLN A 1 392 ? 2.511 0.984 19.135 1.00 97.19 392 GLN A O 1
ATOM 3185 N N . ILE A 1 393 ? 4.155 1.994 20.314 1.00 97.31 393 ILE A N 1
ATOM 3186 C CA . ILE A 1 393 ? 3.844 3.366 19.935 1.00 97.31 393 ILE A CA 1
ATOM 3187 C C . ILE A 1 393 ? 5.028 3.901 19.143 1.00 97.31 393 ILE A C 1
ATOM 3189 O O . ILE A 1 393 ? 6.147 4.023 19.654 1.00 97.31 393 ILE A O 1
ATOM 3193 N N . TRP A 1 394 ? 4.780 4.196 17.876 1.00 97.56 394 TRP A N 1
ATOM 3194 C CA . TRP A 1 394 ? 5.776 4.709 16.950 1.00 97.56 394 TRP A CA 1
ATOM 3195 C C . TRP A 1 394 ? 5.417 6.130 16.552 1.00 97.56 394 TRP A C 1
ATOM 3197 O O . TRP A 1 394 ? 4.305 6.382 16.105 1.00 97.56 394 TRP A O 1
ATOM 3207 N N . GLN A 1 395 ? 6.373 7.048 16.627 1.00 96.69 395 GLN A N 1
ATOM 3208 C CA . GLN A 1 395 ? 6.241 8.295 15.887 1.00 96.69 395 GLN A CA 1
ATOM 3209 C C . GLN A 1 395 ? 6.461 7.987 14.406 1.00 96.69 395 GLN A C 1
ATOM 3211 O O . GLN A 1 395 ? 7.424 7.297 14.069 1.00 96.69 395 GLN A O 1
ATOM 3216 N N . THR A 1 396 ? 5.600 8.500 13.529 1.00 96.88 396 THR A N 1
ATOM 3217 C CA . THR A 1 396 ? 5.690 8.329 12.070 1.00 96.88 396 THR A CA 1
ATOM 3218 C C . THR A 1 396 ? 5.442 9.656 11.342 1.00 96.88 396 THR A C 1
ATOM 3220 O O . THR A 1 396 ? 4.860 10.571 11.931 1.00 96.88 396 THR A O 1
ATOM 3223 N N . PRO A 1 397 ? 5.842 9.788 10.063 1.00 94.94 397 PRO A N 1
ATOM 3224 C CA . PRO A 1 397 ? 5.558 10.983 9.266 1.00 94.94 397 PRO A CA 1
ATOM 3225 C C . PRO A 1 397 ? 4.092 11.095 8.810 1.00 94.94 397 PRO A C 1
ATOM 3227 O O . PRO A 1 397 ? 3.738 12.057 8.128 1.00 94.94 397 PRO A O 1
ATOM 3230 N N . TYR A 1 398 ? 3.226 10.133 9.138 1.00 95.88 398 TYR A N 1
ATOM 3231 C CA . TYR A 1 398 ? 1.845 10.070 8.653 1.00 95.88 398 TYR A CA 1
ATOM 3232 C C . TYR A 1 398 ? 0.897 10.878 9.543 1.00 95.88 398 TYR A C 1
ATOM 3234 O O . TYR A 1 398 ? 0.101 10.321 10.290 1.00 95.88 398 TYR A O 1
ATOM 3242 N N . VAL A 1 399 ? 1.008 12.202 9.471 1.00 93.75 399 VAL A N 1
ATOM 3243 C CA . VAL A 1 399 ? 0.176 13.142 10.237 1.00 93.75 399 VAL A CA 1
ATOM 3244 C C . VAL A 1 399 ? -1.101 13.521 9.476 1.00 93.75 399 VAL A C 1
ATOM 3246 O O . VAL A 1 399 ? -1.170 13.386 8.250 1.00 93.75 399 VAL A O 1
ATOM 3249 N N . ALA A 1 400 ? -2.111 14.009 10.197 1.00 90.00 400 ALA A N 1
ATOM 3250 C CA . ALA A 1 400 ? -3.338 14.519 9.595 1.00 90.00 400 ALA A CA 1
ATOM 3251 C C . ALA A 1 400 ? -3.071 15.776 8.736 1.00 90.00 400 ALA A C 1
ATOM 3253 O O . ALA A 1 400 ? -2.100 16.495 8.983 1.00 90.00 400 ALA A O 1
ATOM 3254 N N . PRO A 1 401 ? -3.909 16.070 7.720 1.00 83.56 401 PRO A N 1
ATOM 3255 C CA . PRO A 1 401 ? -3.681 17.191 6.800 1.00 83.56 401 PRO A CA 1
ATOM 3256 C C . PRO A 1 401 ? -3.594 18.576 7.460 1.00 83.56 401 PRO A C 1
ATOM 3258 O O . PRO A 1 401 ? -2.975 19.480 6.904 1.00 83.56 401 PRO A O 1
ATOM 3261 N N . ASP A 1 402 ? -4.233 18.746 8.612 1.00 83.56 402 ASP A N 1
ATOM 3262 C CA . ASP A 1 402 ? -4.295 19.964 9.420 1.00 83.56 402 ASP A CA 1
ATOM 3263 C C . ASP A 1 402 ? -3.188 20.053 10.484 1.00 83.56 402 ASP A C 1
ATOM 3265 O O . ASP A 1 402 ? -3.010 21.105 11.103 1.00 83.56 402 ASP A O 1
ATOM 3269 N N . PHE A 1 403 ? -2.403 18.988 10.675 1.00 84.25 403 PHE A N 1
ATOM 3270 C CA . PHE A 1 403 ? -1.300 18.979 11.628 1.00 84.25 403 PHE A CA 1
ATOM 3271 C C . PHE A 1 403 ? -0.153 19.881 11.152 1.00 84.25 403 PHE A C 1
ATOM 3273 O O . PHE A 1 403 ? 0.448 19.670 10.095 1.00 84.25 403 PHE A O 1
ATOM 3280 N N . GLN A 1 404 ? 0.176 20.894 11.954 1.00 78.69 404 GLN A N 1
ATOM 3281 C CA . GLN A 1 404 ? 1.210 21.867 11.616 1.00 78.69 404 GLN A CA 1
ATOM 3282 C C . GLN A 1 404 ? 2.589 21.393 12.067 1.00 78.69 404 GLN A C 1
ATOM 3284 O O . GLN A 1 404 ? 2.858 21.236 13.257 1.00 78.69 404 GLN A O 1
ATOM 3289 N N . LEU A 1 405 ? 3.493 21.235 11.101 1.00 79.81 405 LEU A N 1
ATOM 3290 C CA . LEU A 1 405 ? 4.913 21.064 11.379 1.00 79.81 405 LEU A CA 1
ATOM 3291 C C . LEU A 1 405 ? 5.589 22.429 11.542 1.00 79.81 405 LEU A C 1
ATOM 3293 O O . LEU A 1 405 ? 5.273 23.358 10.794 1.00 79.81 405 LEU A O 1
ATOM 3297 N N . PRO A 1 406 ? 6.540 22.569 12.479 1.00 78.38 406 PRO A N 1
ATOM 3298 C CA . PRO A 1 406 ? 7.350 23.771 12.564 1.00 78.38 406 PRO A CA 1
ATOM 3299 C C . PRO A 1 406 ? 8.196 23.897 11.291 1.00 78.38 406 PRO A C 1
ATOM 3301 O O . PRO A 1 406 ? 9.008 23.026 10.979 1.00 78.38 406 PRO A O 1
ATOM 3304 N N . VAL A 1 407 ? 7.993 24.992 10.559 1.00 82.81 407 VAL A N 1
ATOM 3305 C CA . VAL A 1 407 ? 8.699 25.303 9.311 1.00 82.81 407 VAL A CA 1
ATOM 3306 C C . VAL A 1 407 ? 9.481 26.601 9.442 1.00 82.81 407 VAL A C 1
ATOM 3308 O O . VAL A 1 407 ? 9.043 27.551 10.093 1.00 82.81 407 VAL A O 1
ATOM 3311 N N . THR A 1 408 ? 10.629 26.668 8.777 1.00 81.75 408 THR A N 1
ATOM 3312 C CA . THR A 1 408 ? 11.407 27.903 8.658 1.00 81.75 408 THR A CA 1
ATOM 3313 C C . THR A 1 408 ? 11.014 28.608 7.366 1.00 81.75 408 THR A C 1
ATOM 3315 O O . THR A 1 408 ? 11.451 28.228 6.280 1.00 81.75 408 THR A O 1
ATOM 3318 N N . SER A 1 409 ? 10.174 29.636 7.482 1.00 80.94 409 SER A N 1
ATOM 3319 C CA . SER A 1 409 ? 9.598 30.344 6.333 1.00 80.94 409 SER A CA 1
ATOM 3320 C C . SER A 1 409 ? 10.591 31.249 5.589 1.00 80.94 409 SER A C 1
ATOM 3322 O O . SER A 1 409 ? 10.395 31.537 4.408 1.00 80.94 409 SER A O 1
ATOM 3324 N N . ASP A 1 410 ? 11.687 31.655 6.237 1.00 80.88 410 ASP A N 1
ATOM 3325 C CA . ASP A 1 410 ? 12.717 32.529 5.658 1.00 80.88 410 ASP A CA 1
ATOM 3326 C C . ASP A 1 410 ? 13.873 31.744 5.011 1.00 80.88 410 ASP A C 1
ATOM 3328 O O . ASP A 1 410 ? 15.051 31.928 5.309 1.00 80.88 410 ASP A O 1
ATOM 3332 N N . SER A 1 411 ? 13.533 30.803 4.129 1.00 87.69 411 SER A N 1
ATOM 3333 C CA . SER A 1 411 ? 14.511 30.025 3.361 1.00 87.69 411 SER A CA 1
ATOM 3334 C C . SER A 1 411 ? 14.183 30.040 1.872 1.00 87.69 411 SER A C 1
ATOM 3336 O O . SER A 1 411 ? 13.019 30.059 1.469 1.00 87.69 411 SER A O 1
ATOM 3338 N N . TYR A 1 412 ? 15.219 29.984 1.029 1.00 89.44 412 TYR A N 1
ATOM 3339 C CA . TYR A 1 412 ? 15.055 29.789 -0.414 1.00 89.44 412 TYR A CA 1
ATOM 3340 C C . TYR A 1 412 ? 14.254 28.513 -0.720 1.00 89.44 412 TYR A C 1
ATOM 3342 O O . TYR A 1 412 ? 13.337 28.544 -1.537 1.00 89.44 412 TYR A O 1
ATOM 3350 N N . LEU A 1 413 ? 14.545 27.417 -0.007 1.00 89.69 413 LEU A N 1
ATOM 3351 C CA . LEU A 1 413 ? 13.849 26.140 -0.184 1.00 89.69 413 LEU A CA 1
ATOM 3352 C C . LEU A 1 413 ? 12.366 26.246 0.185 1.00 89.69 413 LEU A C 1
ATOM 3354 O O . LEU A 1 413 ? 11.527 25.665 -0.498 1.00 89.69 413 LEU A O 1
ATOM 3358 N N . TYR A 1 414 ? 12.029 27.035 1.211 1.00 89.44 414 TYR A N 1
ATOM 3359 C CA . TYR A 1 414 ? 10.639 27.254 1.611 1.00 89.44 414 TYR A CA 1
ATOM 3360 C C . TYR A 1 414 ? 9.823 27.914 0.494 1.00 89.44 414 TYR A C 1
ATOM 3362 O O . TYR A 1 414 ? 8.719 27.467 0.191 1.00 89.44 414 TYR A O 1
ATOM 3370 N N . LYS A 1 415 ? 10.397 28.928 -0.168 1.00 90.44 415 LYS A N 1
ATOM 3371 C CA . LYS A 1 415 ? 9.760 29.647 -1.288 1.00 90.44 415 LYS A CA 1
ATOM 3372 C C . LYS A 1 415 ? 9.511 28.759 -2.508 1.00 90.44 415 LYS A C 1
ATOM 3374 O O . LYS A 1 415 ? 8.584 29.028 -3.262 1.00 90.44 415 LYS A O 1
ATOM 3379 N N . LEU A 1 416 ? 10.339 27.735 -2.699 1.00 90.88 416 LEU A N 1
ATOM 3380 C CA . LEU A 1 416 ? 10.208 26.776 -3.793 1.00 90.88 416 LEU A CA 1
ATOM 3381 C C . LEU A 1 416 ? 9.106 25.738 -3.527 1.00 90.88 416 LEU A C 1
ATOM 3383 O O . LEU A 1 416 ? 8.348 25.387 -4.422 1.00 90.88 416 LEU A O 1
ATOM 3387 N N . GLY A 1 417 ? 8.989 25.281 -2.279 1.00 91.00 417 GLY A N 1
ATOM 3388 C CA . GLY A 1 417 ? 7.984 24.309 -1.858 1.00 91.00 417 GLY A CA 1
ATOM 3389 C C . GLY A 1 417 ? 8.506 22.870 -1.820 1.00 91.00 417 GLY A C 1
ATOM 3390 O O . GLY A 1 417 ? 9.154 22.368 -2.738 1.00 91.00 417 GLY A O 1
ATOM 3391 N N . ASN A 1 418 ? 8.187 22.171 -0.729 1.00 91.94 418 ASN A N 1
ATOM 3392 C CA . ASN A 1 418 ? 8.764 20.863 -0.412 1.00 91.94 418 ASN A CA 1
ATOM 3393 C C . ASN A 1 418 ? 8.465 19.788 -1.472 1.00 91.94 418 ASN A C 1
ATOM 3395 O O . ASN A 1 418 ? 9.363 19.056 -1.870 1.00 91.94 418 ASN A O 1
ATOM 3399 N N . LYS A 1 419 ? 7.223 19.709 -1.973 1.00 91.62 419 LYS A N 1
ATOM 3400 C CA . LYS A 1 419 ? 6.818 18.681 -2.951 1.00 91.62 419 LYS A CA 1
ATOM 3401 C C . LYS A 1 419 ? 7.629 18.747 -4.248 1.00 91.62 419 LYS A C 1
ATOM 3403 O O . LYS A 1 419 ? 7.960 17.707 -4.808 1.00 91.62 419 LYS A O 1
ATOM 3408 N N . GLU A 1 420 ? 7.950 19.951 -4.720 1.00 92.75 420 GLU A N 1
ATOM 3409 C CA . GLU A 1 420 ? 8.768 20.126 -5.923 1.00 92.75 420 GLU A CA 1
ATOM 3410 C C . GLU A 1 420 ? 10.207 19.659 -5.683 1.00 92.75 420 GLU A C 1
ATOM 3412 O O . GLU A 1 420 ? 10.761 18.916 -6.494 1.00 92.75 420 GLU A O 1
ATOM 3417 N N . ILE A 1 421 ? 10.778 20.020 -4.529 1.00 94.88 421 ILE A N 1
ATOM 3418 C CA . ILE A 1 421 ? 12.125 19.600 -4.130 1.00 94.88 421 ILE A CA 1
ATOM 3419 C C . ILE A 1 421 ? 12.204 18.075 -4.027 1.00 94.88 421 ILE A C 1
ATOM 3421 O O . ILE A 1 421 ? 13.112 17.471 -4.592 1.00 94.88 421 ILE A O 1
ATOM 3425 N N . VAL A 1 422 ? 11.243 17.447 -3.347 1.00 95.38 422 VAL A N 1
ATOM 3426 C CA . VAL A 1 422 ? 11.185 15.990 -3.168 1.00 95.38 422 VAL A CA 1
ATOM 3427 C C . VAL A 1 422 ? 11.151 15.261 -4.517 1.00 95.38 422 VAL A C 1
ATOM 3429 O O . VAL A 1 422 ? 11.909 14.311 -4.704 1.00 95.38 422 VAL A O 1
ATOM 3432 N N . ARG A 1 423 ? 10.333 15.719 -5.475 1.00 94.12 423 ARG A N 1
ATOM 3433 C CA . ARG A 1 423 ? 10.268 15.124 -6.823 1.00 94.12 423 ARG A CA 1
ATOM 3434 C C . ARG A 1 423 ? 11.602 15.214 -7.561 1.00 94.12 423 ARG A C 1
ATOM 3436 O O . ARG A 1 423 ? 12.118 14.195 -8.012 1.00 94.12 423 ARG A O 1
ATOM 3443 N N . ALA A 1 424 ? 12.210 16.401 -7.597 1.00 95.31 424 ALA A N 1
ATOM 3444 C CA . ALA A 1 424 ? 13.514 16.594 -8.235 1.00 95.31 424 ALA A CA 1
ATOM 3445 C C . ALA A 1 424 ? 14.607 15.725 -7.589 1.00 95.31 424 ALA A C 1
ATOM 3447 O O . ALA A 1 424 ? 15.480 15.181 -8.267 1.00 95.31 424 ALA A O 1
ATOM 3448 N N . MET A 1 425 ? 14.557 15.570 -6.265 1.00 95.88 425 MET A N 1
ATOM 3449 C CA . MET A 1 425 ? 15.469 14.704 -5.525 1.00 95.88 425 MET A CA 1
ATOM 3450 C C . MET A 1 425 ? 15.264 13.219 -5.839 1.00 95.88 425 MET A C 1
ATOM 3452 O O . MET A 1 425 ? 16.247 12.489 -5.963 1.00 95.88 425 MET A O 1
ATOM 3456 N N . ALA A 1 426 ? 14.018 12.773 -5.992 1.00 95.81 426 ALA A N 1
ATOM 3457 C CA . ALA A 1 426 ? 13.692 11.400 -6.361 1.00 95.81 426 ALA A CA 1
ATOM 3458 C C . ALA A 1 426 ? 14.172 11.054 -7.783 1.00 95.81 426 ALA A C 1
ATOM 3460 O O . ALA A 1 426 ? 14.785 10.007 -7.988 1.00 95.81 426 ALA A O 1
ATOM 3461 N N . GLU A 1 427 ? 13.995 11.960 -8.748 1.00 94.44 427 GLU A N 1
ATOM 3462 C CA . GLU A 1 427 ? 14.555 11.811 -10.101 1.00 94.44 427 GLU A CA 1
ATOM 3463 C C . GLU A 1 427 ? 16.096 11.796 -10.090 1.00 94.44 427 GLU A C 1
ATOM 3465 O O . GLU A 1 427 ? 16.736 11.003 -10.787 1.00 94.44 427 GLU A O 1
ATOM 3470 N N . ALA A 1 428 ? 16.730 12.628 -9.254 1.00 94.94 428 ALA A N 1
ATOM 3471 C CA . ALA A 1 428 ? 18.181 12.596 -9.070 1.00 94.94 428 ALA A CA 1
ATOM 3472 C C . ALA A 1 428 ? 18.663 11.265 -8.459 1.00 94.94 428 ALA A C 1
ATOM 3474 O O . ALA A 1 428 ? 19.715 10.751 -8.857 1.00 94.94 428 ALA A O 1
ATOM 3475 N N . GLN A 1 429 ? 17.898 10.681 -7.532 1.00 95.00 429 GLN A N 1
ATOM 3476 C CA . GLN A 1 429 ? 18.184 9.354 -6.985 1.00 95.00 429 GLN A CA 1
ATOM 3477 C C . GLN A 1 429 ? 18.043 8.254 -8.046 1.00 95.00 429 GLN A C 1
ATOM 3479 O O . GLN A 1 429 ? 18.846 7.315 -8.063 1.00 95.00 429 GLN A O 1
ATOM 3484 N N . GLU A 1 430 ? 17.077 8.359 -8.957 1.00 93.31 430 GLU A N 1
ATOM 3485 C CA . GLU A 1 430 ? 16.939 7.412 -10.068 1.00 93.31 430 GLU A CA 1
ATOM 3486 C C . GLU A 1 430 ? 18.196 7.407 -10.949 1.00 93.31 430 GLU A C 1
ATOM 3488 O O . GLU A 1 430 ? 18.734 6.341 -11.258 1.00 93.31 430 GLU A O 1
ATOM 3493 N N . ILE A 1 431 ? 18.744 8.588 -11.262 1.00 93.56 431 ILE A N 1
ATOM 3494 C CA . ILE A 1 431 ? 20.017 8.721 -11.991 1.00 93.56 431 ILE A CA 1
ATOM 3495 C C . ILE A 1 431 ? 21.151 8.019 -11.233 1.00 93.56 431 ILE A C 1
ATOM 3497 O O . ILE A 1 431 ? 21.914 7.265 -11.835 1.00 93.56 431 ILE A O 1
ATOM 3501 N N . LEU A 1 432 ? 21.264 8.225 -9.915 1.00 93.00 432 LEU A N 1
ATOM 3502 C CA . LEU A 1 432 ? 22.266 7.540 -9.086 1.00 93.00 432 LEU A CA 1
ATOM 3503 C C . LEU A 1 432 ? 22.096 6.017 -9.103 1.00 93.00 432 LEU A C 1
ATOM 3505 O O . LEU A 1 432 ? 23.090 5.289 -9.111 1.00 93.00 432 LEU A O 1
ATOM 3509 N N . THR A 1 433 ? 20.853 5.540 -9.129 1.00 91.50 433 THR A N 1
ATOM 3510 C CA . THR A 1 433 ? 20.534 4.112 -9.210 1.00 91.50 433 THR A CA 1
ATOM 3511 C C . THR A 1 433 ? 20.964 3.538 -10.555 1.00 91.50 433 THR A C 1
ATOM 3513 O O . THR A 1 433 ? 21.633 2.506 -10.583 1.00 91.50 433 THR A O 1
ATOM 3516 N N . LEU A 1 434 ? 20.667 4.219 -11.663 1.00 91.31 434 LEU A N 1
ATOM 3517 C CA . LEU A 1 434 ? 21.095 3.799 -12.999 1.00 91.31 434 LEU A CA 1
ATOM 3518 C C . LEU A 1 434 ? 22.618 3.836 -13.161 1.00 91.31 434 LEU A C 1
ATOM 3520 O O . LEU A 1 434 ? 23.186 2.901 -13.710 1.00 91.31 434 LEU A O 1
ATOM 3524 N N . LEU A 1 435 ? 23.307 4.841 -12.611 1.00 90.94 435 LEU A N 1
ATOM 3525 C CA . LEU A 1 435 ? 24.778 4.909 -12.627 1.00 90.94 435 LEU A CA 1
ATOM 3526 C C . LEU A 1 435 ? 25.457 3.723 -11.922 1.00 90.94 435 LEU A C 1
ATOM 3528 O O . LEU A 1 435 ? 26.637 3.478 -12.159 1.00 90.94 435 LEU A O 1
ATOM 3532 N N . SER A 1 436 ? 24.738 3.015 -11.046 1.00 86.69 436 SER A N 1
ATOM 3533 C CA . SER A 1 436 ? 25.233 1.811 -10.369 1.00 86.69 436 SER A CA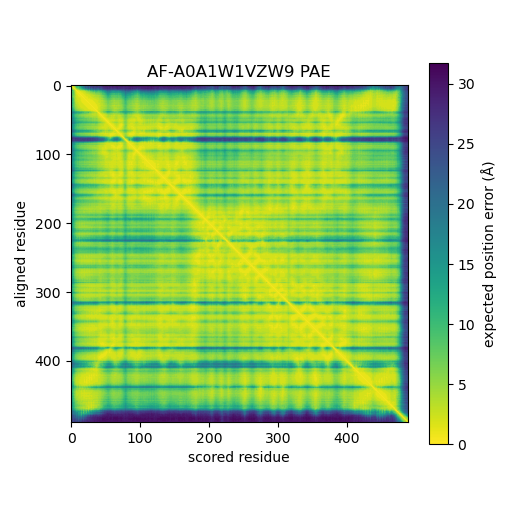 1
ATOM 3534 C C . SER A 1 436 ? 24.945 0.506 -11.118 1.00 86.69 436 SER A C 1
ATOM 3536 O O . SER A 1 436 ? 25.372 -0.551 -10.661 1.00 86.69 436 SER A O 1
ATOM 3538 N N . LYS A 1 437 ? 24.204 0.559 -12.233 1.00 87.31 437 LYS A N 1
ATOM 3539 C CA . LYS A 1 437 ? 23.885 -0.612 -13.058 1.00 87.31 437 LYS A CA 1
ATOM 3540 C C . LYS A 1 437 ? 25.038 -0.958 -13.995 1.00 87.31 437 LYS A C 1
ATOM 3542 O O . LYS A 1 437 ? 25.803 -0.090 -14.410 1.00 87.31 437 LYS A O 1
ATOM 3547 N N . ASP A 1 438 ? 25.110 -2.238 -14.339 1.00 80.81 438 ASP A N 1
ATOM 3548 C CA . ASP A 1 438 ? 26.034 -2.757 -15.341 1.00 80.81 438 ASP A CA 1
ATOM 3549 C C . ASP A 1 438 ? 25.484 -2.577 -16.766 1.00 80.81 438 ASP A C 1
ATOM 3551 O O . ASP A 1 438 ? 24.298 -2.305 -16.976 1.00 80.81 438 ASP A O 1
ATOM 3555 N N . ASP A 1 439 ? 26.349 -2.796 -17.757 1.00 76.06 439 ASP A N 1
ATOM 3556 C CA . ASP A 1 439 ? 26.042 -2.629 -19.185 1.00 76.06 439 ASP A CA 1
ATOM 3557 C C . ASP A 1 439 ? 24.990 -3.615 -19.725 1.00 76.06 439 ASP A C 1
ATOM 3559 O O . ASP A 1 439 ? 24.533 -3.471 -20.858 1.00 76.06 439 ASP A O 1
ATOM 3563 N N . SER A 1 440 ? 24.562 -4.599 -18.926 1.00 82.56 440 SER A N 1
ATOM 3564 C CA . SER A 1 440 ? 23.424 -5.465 -19.258 1.00 82.56 440 SER A CA 1
ATOM 3565 C C . SER A 1 440 ? 22.092 -4.706 -19.308 1.00 82.56 440 SER A C 1
ATOM 3567 O O . SER A 1 440 ? 21.130 -5.199 -19.896 1.00 82.56 440 SER A O 1
ATOM 3569 N N . TYR A 1 441 ? 22.026 -3.500 -18.732 1.00 88.94 441 TYR A N 1
ATOM 3570 C CA . TYR A 1 441 ? 20.854 -2.634 -18.804 1.00 88.94 441 TYR A CA 1
ATOM 3571 C C . TYR A 1 441 ? 20.703 -2.008 -20.203 1.00 88.94 441 TYR A C 1
ATOM 3573 O O . TYR A 1 441 ? 21.497 -1.167 -20.639 1.00 88.94 441 TYR A O 1
ATOM 3581 N N . ALA A 1 442 ? 19.629 -2.369 -20.902 1.00 88.00 442 ALA A N 1
ATOM 3582 C CA . ALA A 1 442 ? 19.364 -1.925 -22.263 1.00 88.00 442 ALA A CA 1
ATOM 3583 C C . ALA A 1 442 ? 19.122 -0.407 -22.346 1.00 88.00 442 ALA A C 1
ATOM 3585 O O . ALA A 1 442 ? 18.163 0.134 -21.793 1.00 88.00 442 ALA A O 1
ATOM 3586 N N . GLY A 1 443 ? 19.976 0.285 -23.105 1.00 88.88 443 GLY A N 1
ATOM 3587 C CA . GLY A 1 443 ? 19.854 1.727 -23.332 1.00 88.88 443 GLY A CA 1
ATOM 3588 C C . GLY A 1 443 ? 20.309 2.598 -22.157 1.00 88.88 443 GLY A C 1
ATOM 3589 O O . GLY A 1 443 ? 19.942 3.771 -22.120 1.00 88.88 443 GLY A O 1
ATOM 3590 N N . LEU A 1 444 ? 21.132 2.071 -21.240 1.00 90.25 444 LEU A N 1
ATOM 3591 C CA . LEU A 1 444 ? 21.569 2.758 -20.016 1.00 90.25 444 LEU A CA 1
ATOM 3592 C C . LEU A 1 444 ? 22.028 4.207 -20.247 1.00 90.25 444 LEU A C 1
ATOM 3594 O O . LEU A 1 444 ? 21.518 5.136 -19.624 1.00 90.25 444 LEU A O 1
ATOM 3598 N N . TYR A 1 445 ? 22.968 4.427 -21.171 1.00 89.19 445 TYR A N 1
ATOM 3599 C CA . TYR A 1 445 ? 23.500 5.768 -21.432 1.00 89.19 445 TYR A CA 1
ATOM 3600 C C . TYR A 1 445 ? 22.473 6.714 -22.065 1.00 89.19 445 TYR A C 1
ATOM 3602 O O . TYR A 1 445 ? 22.497 7.911 -21.782 1.00 89.19 445 TYR A O 1
ATOM 3610 N N . LEU A 1 446 ? 21.558 6.197 -22.893 1.00 91.00 446 LEU A N 1
ATOM 3611 C CA . LEU A 1 446 ? 20.477 6.997 -23.475 1.00 91.00 446 LEU A CA 1
ATOM 3612 C C . LEU A 1 446 ? 19.488 7.434 -22.394 1.00 91.00 446 LEU A C 1
ATOM 3614 O O . LEU A 1 446 ? 19.108 8.604 -22.357 1.00 91.00 446 LEU A O 1
ATOM 3618 N N . ASP A 1 447 ? 19.131 6.531 -21.479 1.00 91.62 447 ASP A N 1
ATOM 3619 C CA . ASP A 1 447 ? 18.261 6.850 -20.349 1.00 91.62 447 ASP A CA 1
ATOM 3620 C C . ASP A 1 447 ? 18.928 7.852 -19.396 1.00 91.62 447 ASP A C 1
ATOM 3622 O O . ASP A 1 447 ? 18.289 8.826 -19.005 1.00 91.62 447 ASP A O 1
ATOM 3626 N N . LEU A 1 448 ? 20.227 7.703 -19.102 1.00 91.75 448 LEU A N 1
ATOM 3627 C CA . LEU A 1 448 ? 20.989 8.680 -18.311 1.00 91.75 448 LEU A CA 1
ATOM 3628 C C . LEU A 1 448 ? 21.009 10.067 -18.970 1.00 91.75 448 LEU A C 1
ATOM 3630 O O . LEU A 1 448 ? 20.802 11.076 -18.292 1.00 91.75 448 LEU A O 1
ATOM 3634 N N . ILE A 1 449 ? 21.237 10.149 -20.286 1.00 91.31 449 ILE A N 1
ATOM 3635 C CA . ILE A 1 449 ? 21.205 11.423 -21.024 1.00 91.31 449 ILE A CA 1
ATOM 3636 C C . ILE A 1 449 ? 19.805 12.034 -20.972 1.00 91.31 449 ILE A C 1
ATOM 3638 O O . ILE A 1 449 ? 19.682 13.232 -20.706 1.00 91.31 449 ILE A O 1
ATOM 3642 N N . ARG A 1 450 ? 18.758 11.230 -21.192 1.00 92.69 450 ARG A N 1
ATOM 3643 C CA . ARG A 1 450 ? 17.366 11.688 -21.140 1.00 92.69 450 ARG A CA 1
ATOM 3644 C C . ARG A 1 450 ? 17.028 12.227 -19.755 1.00 92.69 450 ARG A C 1
ATOM 3646 O O . ARG A 1 450 ? 16.673 13.393 -19.652 1.00 92.69 450 ARG A O 1
ATOM 3653 N N . LEU A 1 451 ? 17.214 11.427 -18.705 1.00 91.81 451 LEU A N 1
ATOM 3654 C CA . LEU A 1 451 ? 16.870 11.799 -17.330 1.00 91.81 451 LEU A CA 1
ATOM 3655 C C . LEU A 1 451 ? 17.653 13.021 -16.855 1.00 91.81 451 LEU A C 1
ATOM 3657 O O . LEU A 1 451 ? 17.068 13.951 -16.316 1.00 91.81 451 LEU A O 1
ATOM 3661 N N . THR A 1 452 ? 18.964 13.080 -17.106 1.00 91.62 452 THR A N 1
ATOM 3662 C CA . THR A 1 452 ? 19.765 14.251 -16.709 1.00 91.62 452 THR A CA 1
ATOM 3663 C C . THR A 1 452 ? 19.355 15.514 -17.462 1.00 91.62 452 THR A C 1
ATOM 3665 O O . THR A 1 452 ? 19.372 16.597 -16.879 1.00 91.62 452 THR A O 1
ATOM 3668 N N . THR A 1 453 ? 18.968 15.396 -18.735 1.00 91.50 453 THR A N 1
ATOM 3669 C CA . THR A 1 453 ? 18.476 16.530 -19.527 1.00 91.50 453 THR A CA 1
ATOM 3670 C C . THR A 1 453 ? 17.123 16.996 -18.999 1.00 91.50 453 THR A C 1
ATOM 3672 O O . THR A 1 453 ? 17.020 18.152 -18.589 1.00 91.50 453 THR A O 1
ATOM 3675 N N . THR A 1 454 ? 16.148 16.086 -18.895 1.00 92.25 454 THR A N 1
ATOM 3676 C CA . THR A 1 454 ? 14.804 16.352 -18.363 1.00 92.25 454 THR A CA 1
ATOM 3677 C C . THR A 1 454 ? 14.858 16.965 -16.969 1.00 92.25 454 THR A C 1
ATOM 3679 O O . THR A 1 454 ? 14.226 17.994 -16.754 1.00 92.25 454 THR A O 1
ATOM 3682 N N . LEU A 1 455 ? 15.671 16.424 -16.058 1.00 92.94 455 LEU A N 1
ATOM 3683 C CA . LEU A 1 455 ? 15.833 16.958 -14.704 1.00 92.94 455 LEU A CA 1
ATOM 3684 C C . LEU A 1 455 ? 16.311 18.421 -14.734 1.00 92.94 455 LEU A C 1
ATOM 3686 O O . LEU A 1 455 ? 15.749 19.285 -14.066 1.00 92.94 455 LEU A O 1
ATOM 3690 N N . THR A 1 456 ? 17.344 18.729 -15.527 1.00 90.25 456 THR A N 1
ATOM 3691 C CA . THR A 1 456 ? 17.908 20.093 -15.576 1.00 90.25 456 THR A CA 1
ATOM 3692 C C . THR A 1 456 ? 17.060 21.108 -16.340 1.00 90.25 456 THR A C 1
ATOM 3694 O O . THR A 1 456 ? 17.213 22.315 -16.112 1.00 90.25 456 THR A O 1
ATOM 3697 N N . ASP A 1 457 ? 16.217 20.634 -17.254 1.00 91.19 457 ASP A N 1
ATOM 3698 C CA . ASP A 1 457 ? 15.308 21.465 -18.037 1.00 91.19 457 ASP A CA 1
ATOM 3699 C C . ASP A 1 457 ? 13.982 21.689 -17.298 1.00 91.19 457 ASP A C 1
ATOM 3701 O O . ASP A 1 457 ? 13.436 22.780 -17.382 1.00 91.19 457 ASP A O 1
ATOM 3705 N N . THR A 1 458 ? 13.509 20.718 -16.513 1.00 93.06 458 THR A N 1
ATOM 3706 C CA . THR A 1 458 ? 12.287 20.842 -15.698 1.00 93.06 458 THR A CA 1
ATOM 3707 C C . THR A 1 458 ? 12.534 21.699 -14.458 1.00 93.06 458 THR A C 1
ATOM 3709 O O . THR A 1 458 ? 11.767 22.612 -14.166 1.00 93.06 458 THR A O 1
ATOM 3712 N N . TYR A 1 459 ? 13.644 21.464 -13.750 1.00 93.00 459 TYR A N 1
ATOM 3713 C CA . TYR A 1 459 ? 13.942 22.122 -12.477 1.00 93.00 459 TYR A CA 1
ATOM 3714 C C . TYR A 1 459 ? 15.092 23.124 -12.625 1.00 93.00 459 TYR A C 1
ATOM 3716 O O . TYR A 1 459 ? 16.243 22.869 -12.254 1.00 93.00 459 TYR A O 1
ATOM 3724 N N . HIS A 1 460 ? 14.795 24.303 -13.179 1.00 89.75 460 HIS A N 1
ATOM 3725 C CA . HIS A 1 460 ? 15.803 25.343 -13.432 1.00 89.75 460 HIS A CA 1
ATOM 3726 C C . HIS A 1 460 ? 16.556 25.798 -12.169 1.00 89.75 460 HIS A C 1
ATOM 3728 O O . HIS A 1 460 ? 17.742 26.134 -12.245 1.00 89.75 460 HIS A O 1
ATOM 3734 N N . TRP A 1 461 ? 15.890 25.751 -11.012 1.00 92.75 461 TRP A N 1
ATOM 3735 C CA . TRP A 1 461 ? 16.434 26.118 -9.703 1.00 92.75 461 TRP A CA 1
ATOM 3736 C C . TRP A 1 461 ? 17.541 25.176 -9.206 1.00 92.75 461 TRP A C 1
ATOM 3738 O O . TRP A 1 461 ? 18.328 25.573 -8.351 1.00 92.75 461 TRP A O 1
ATOM 3748 N N . LEU A 1 462 ? 17.710 23.976 -9.786 1.00 90.94 462 LEU A N 1
ATOM 3749 C CA . LEU A 1 462 ? 18.819 23.068 -9.441 1.00 90.94 462 LEU A CA 1
ATOM 3750 C C . LEU A 1 462 ? 20.207 23.659 -9.745 1.00 90.94 462 LEU A C 1
ATOM 3752 O O . LEU A 1 462 ? 21.222 23.067 -9.376 1.00 90.94 462 LEU A O 1
ATOM 3756 N N . ARG A 1 463 ? 20.284 24.789 -10.457 1.00 89.62 463 ARG A N 1
ATOM 3757 C CA . ARG A 1 463 ? 21.531 25.532 -10.708 1.00 89.62 463 ARG A CA 1
ATOM 3758 C C . ARG A 1 463 ? 21.954 26.392 -9.523 1.00 89.62 463 ARG A C 1
ATOM 3760 O O . ARG A 1 463 ? 23.143 26.699 -9.410 1.00 89.62 463 ARG A O 1
ATOM 3767 N N . GLU A 1 464 ? 21.009 26.768 -8.669 1.00 91.56 464 GLU A N 1
ATOM 3768 C CA . GLU A 1 464 ? 21.243 27.710 -7.586 1.00 91.56 464 GLU A CA 1
ATOM 3769 C C . GLU A 1 464 ? 22.142 27.099 -6.500 1.00 91.56 464 GLU A C 1
ATOM 3771 O O . GLU A 1 464 ? 21.971 25.931 -6.131 1.00 91.56 464 GLU A O 1
ATOM 3776 N N . PRO A 1 465 ? 23.097 27.866 -5.938 1.00 88.88 465 PRO A N 1
ATOM 3777 C CA . PRO A 1 465 ? 23.917 27.401 -4.820 1.00 88.88 465 PRO A CA 1
ATOM 3778 C C . PRO A 1 465 ? 23.082 26.988 -3.604 1.00 88.88 465 PRO A C 1
ATOM 3780 O O . PRO A 1 465 ? 23.427 26.015 -2.942 1.00 88.88 465 PRO A O 1
ATOM 3783 N N . ALA A 1 466 ? 21.960 27.677 -3.366 1.00 84.81 466 ALA A N 1
ATOM 3784 C CA . ALA A 1 466 ? 21.001 27.362 -2.306 1.00 84.81 466 ALA A CA 1
ATOM 3785 C C . ALA A 1 466 ? 20.298 26.002 -2.494 1.00 84.81 466 ALA A C 1
ATOM 3787 O O . ALA A 1 466 ? 19.703 25.488 -1.556 1.00 84.81 466 ALA A O 1
ATOM 3788 N N . ALA A 1 467 ? 20.382 25.412 -3.690 1.00 86.00 467 ALA A N 1
ATOM 3789 C CA . ALA A 1 467 ? 19.921 24.063 -4.009 1.00 86.00 467 ALA A CA 1
ATOM 3790 C C . ALA A 1 467 ? 21.101 23.101 -4.263 1.00 86.00 467 ALA A C 1
ATOM 3792 O O . ALA A 1 467 ? 21.001 22.157 -5.051 1.00 86.00 467 ALA A O 1
ATOM 3793 N N . GLN A 1 468 ? 22.264 23.378 -3.659 1.00 92.06 468 GLN A N 1
ATOM 3794 C CA . GLN A 1 468 ? 23.508 22.603 -3.793 1.00 92.06 468 GLN A CA 1
ATOM 3795 C C . GLN A 1 468 ? 24.043 22.476 -5.235 1.00 92.06 468 GLN A C 1
ATOM 3797 O O . GLN A 1 468 ? 24.913 21.642 -5.524 1.00 92.06 468 GLN A O 1
ATOM 3802 N N . ALA A 1 469 ? 23.560 23.314 -6.162 1.00 87.38 469 ALA A N 1
ATOM 3803 C CA . ALA A 1 469 ? 23.900 23.280 -7.583 1.00 87.38 469 ALA A CA 1
ATOM 3804 C C . ALA A 1 469 ? 23.841 21.855 -8.187 1.00 87.38 469 ALA A C 1
ATOM 3806 O O . ALA A 1 469 ? 24.767 21.424 -8.890 1.00 87.38 469 ALA A O 1
ATOM 3807 N N . LEU A 1 470 ? 22.778 21.106 -7.874 1.00 84.31 470 LEU A N 1
ATOM 3808 C CA . LEU A 1 470 ? 22.516 19.734 -8.335 1.00 84.31 470 LEU A CA 1
ATOM 3809 C C . LEU A 1 470 ? 22.606 19.565 -9.860 1.00 84.31 470 LEU A C 1
ATOM 3811 O O . LEU A 1 470 ? 23.042 18.522 -10.347 1.00 84.31 470 LEU A O 1
ATOM 3815 N N . SER A 1 471 ? 22.318 20.616 -10.632 1.00 79.56 471 SER A N 1
ATOM 3816 C CA . SER A 1 471 ? 22.365 20.597 -12.101 1.00 79.56 471 SER A CA 1
ATOM 3817 C C . SER A 1 471 ? 23.761 20.348 -12.696 1.00 79.56 471 SER A C 1
ATOM 3819 O O . SER A 1 471 ? 23.905 20.205 -13.915 1.00 79.56 471 SER A O 1
ATOM 3821 N N . ARG A 1 472 ? 24.832 20.342 -11.882 1.00 75.00 472 ARG A N 1
ATOM 3822 C CA . ARG A 1 472 ? 26.193 20.014 -12.352 1.00 75.00 472 ARG A CA 1
ATOM 3823 C C . ARG A 1 472 ? 26.332 18.564 -12.830 1.00 75.00 472 ARG A C 1
ATOM 3825 O O . ARG A 1 472 ? 27.309 18.270 -13.522 1.00 75.00 472 ARG A O 1
ATOM 3832 N N . CYS A 1 473 ? 25.328 17.720 -12.582 1.00 63.00 473 CYS A N 1
ATOM 3833 C CA . CYS A 1 473 ? 25.159 16.402 -13.195 1.00 63.00 473 CYS A CA 1
ATOM 3834 C C . CYS A 1 473 ? 25.272 16.427 -14.735 1.00 63.00 473 CYS A C 1
ATOM 3836 O O . CYS A 1 473 ? 25.830 15.510 -15.323 1.00 63.00 473 CYS A O 1
ATOM 3838 N N . ARG A 1 474 ? 24.895 17.513 -15.429 1.00 56.75 474 ARG A N 1
ATOM 3839 C CA . ARG A 1 474 ? 24.944 17.617 -16.910 1.00 56.75 474 ARG A CA 1
ATOM 3840 C C . ARG A 1 474 ? 26.330 17.372 -17.548 1.00 56.75 474 ARG A C 1
ATOM 3842 O O . ARG A 1 474 ? 26.452 17.264 -18.768 1.00 56.75 474 ARG A O 1
ATOM 3849 N N . ARG A 1 475 ? 27.402 17.295 -16.752 1.00 55.00 475 ARG A N 1
ATOM 3850 C CA . ARG A 1 475 ? 28.755 16.946 -17.215 1.00 55.00 475 ARG A CA 1
ATOM 3851 C C . ARG A 1 475 ? 28.952 15.458 -17.543 1.00 55.00 475 ARG A C 1
ATOM 3853 O O . ARG A 1 475 ? 29.989 15.149 -18.121 1.00 55.00 475 ARG A O 1
ATOM 3860 N N . PHE A 1 476 ? 27.980 14.576 -17.279 1.00 54.12 476 PHE A N 1
ATOM 3861 C CA . PHE A 1 476 ? 28.074 13.143 -17.604 1.00 54.12 476 PHE A CA 1
ATOM 3862 C C . PHE A 1 476 ? 28.298 12.851 -19.108 1.00 54.12 476 PHE A C 1
ATOM 3864 O O . PHE A 1 476 ? 28.945 11.862 -19.435 1.00 54.12 476 PHE A O 1
ATOM 3871 N N . GLY A 1 477 ? 27.835 13.720 -20.025 1.00 41.59 477 GLY A N 1
ATOM 3872 C CA . GLY A 1 477 ? 27.860 13.469 -21.481 1.00 41.59 477 GLY A CA 1
ATOM 3873 C C . GLY A 1 477 ? 28.654 14.453 -22.358 1.00 41.59 477 GLY A C 1
ATOM 3874 O O . GLY A 1 477 ? 28.611 14.341 -23.581 1.00 41.59 477 GLY A O 1
ATOM 3875 N N . ARG A 1 478 ? 29.366 15.446 -21.800 1.00 39.72 478 ARG A N 1
ATOM 3876 C CA . ARG A 1 478 ? 30.086 16.455 -22.613 1.00 39.72 478 ARG A CA 1
ATOM 3877 C C . ARG A 1 478 ? 31.592 16.186 -22.681 1.00 39.72 478 ARG A C 1
ATOM 3879 O O . ARG A 1 478 ? 32.267 16.128 -21.655 1.00 39.72 478 ARG A O 1
ATOM 3886 N N . ARG A 1 479 ? 32.149 16.115 -23.902 1.00 29.97 479 ARG A N 1
ATOM 3887 C CA . ARG A 1 479 ? 33.606 16.222 -24.128 1.00 29.97 479 ARG A CA 1
ATOM 3888 C C . ARG A 1 479 ? 34.116 17.558 -23.560 1.00 29.97 479 ARG A C 1
ATOM 3890 O O . ARG A 1 479 ? 33.417 18.567 -23.680 1.00 29.97 479 ARG A O 1
ATOM 3897 N N . PRO A 1 480 ? 35.324 17.607 -22.969 1.00 32.50 480 PRO A N 1
ATOM 3898 C CA . PRO A 1 480 ? 35.878 18.857 -22.473 1.00 32.50 480 PRO A CA 1
ATOM 3899 C C . PRO A 1 480 ? 36.121 19.799 -23.655 1.00 32.50 480 PRO A C 1
ATOM 3901 O O . PRO A 1 480 ? 36.859 19.470 -24.583 1.00 32.50 480 PRO A O 1
ATOM 3904 N N . THR A 1 481 ? 35.531 20.991 -23.620 1.00 34.66 481 THR A N 1
ATOM 3905 C CA . THR A 1 481 ? 35.980 22.103 -24.458 1.00 34.66 481 THR A CA 1
ATOM 3906 C C . THR A 1 481 ? 37.429 22.408 -24.084 1.00 34.66 481 THR A C 1
ATOM 3908 O O . THR A 1 481 ? 37.692 22.973 -23.020 1.00 34.66 481 THR A O 1
ATOM 3911 N N . ARG A 1 482 ? 38.381 21.996 -24.931 1.00 32.31 482 ARG A N 1
ATOM 3912 C CA . ARG A 1 482 ? 39.792 22.385 -24.821 1.00 32.31 482 ARG A CA 1
ATOM 3913 C C . ARG A 1 482 ? 39.875 23.914 -24.871 1.00 32.31 482 ARG A C 1
ATOM 3915 O O . ARG A 1 482 ? 39.715 24.508 -25.931 1.00 32.31 482 ARG A O 1
ATOM 3922 N N . ARG A 1 483 ? 40.182 24.556 -23.741 1.00 32.75 483 ARG A N 1
ATOM 3923 C CA . ARG A 1 483 ? 40.815 25.881 -23.750 1.00 32.75 483 ARG A CA 1
ATOM 3924 C C . ARG A 1 483 ? 42.277 25.680 -24.146 1.00 32.75 483 ARG A C 1
ATOM 3926 O O . ARG A 1 483 ? 43.124 25.460 -23.293 1.00 32.75 483 ARG A O 1
ATOM 3933 N N . TRP A 1 484 ? 42.557 25.740 -25.441 1.00 27.66 484 TRP A N 1
ATOM 3934 C CA . TRP A 1 484 ? 43.879 26.106 -25.940 1.00 27.66 484 TRP A CA 1
ATOM 3935 C C . TRP A 1 484 ? 43.792 27.574 -26.356 1.00 27.66 484 TRP A C 1
ATOM 3937 O O . TRP A 1 484 ? 43.326 27.889 -27.446 1.00 27.66 484 TRP A O 1
ATOM 3947 N N . ARG A 1 485 ? 44.177 28.490 -25.459 1.00 29.22 485 ARG A N 1
ATOM 3948 C CA . ARG A 1 485 ? 44.593 29.828 -25.888 1.00 29.22 485 ARG A CA 1
ATOM 3949 C C . ARG A 1 485 ? 46.064 29.714 -26.254 1.00 29.22 485 ARG A C 1
ATOM 3951 O O . ARG A 1 485 ? 46.896 29.442 -25.397 1.00 29.22 485 ARG A O 1
ATOM 3958 N N . SER A 1 486 ? 46.333 29.869 -27.542 1.00 31.98 486 SER A N 1
ATOM 3959 C CA . SER A 1 486 ? 47.660 29.997 -28.119 1.00 31.98 486 SER A CA 1
ATOM 3960 C C . SER A 1 486 ? 48.405 31.168 -27.481 1.00 31.98 486 SER A C 1
ATOM 3962 O O . SER A 1 486 ? 47.987 32.320 -27.606 1.00 31.98 486 SER A O 1
ATOM 3964 N N . SER A 1 487 ? 49.534 30.876 -26.850 1.00 35.56 487 SER A N 1
ATOM 3965 C CA . SER A 1 487 ? 50.646 31.811 -26.758 1.00 35.56 487 SER A CA 1
ATOM 3966 C C . SER A 1 487 ? 51.222 32.005 -28.162 1.00 35.56 487 SER A C 1
ATOM 3968 O O . SER A 1 487 ? 51.759 31.069 -28.749 1.00 35.56 487 SER A O 1
ATOM 3970 N N . ARG A 1 488 ? 51.044 33.207 -28.720 1.00 34.78 488 ARG A N 1
ATOM 3971 C CA . ARG A 1 488 ? 51.881 33.825 -29.766 1.00 34.78 488 ARG A CA 1
ATOM 3972 C C . ARG A 1 488 ? 51.423 35.274 -29.972 1.00 34.78 488 ARG A C 1
ATOM 3974 O O . ARG A 1 488 ? 50.553 35.548 -30.795 1.00 34.78 488 ARG A O 1
ATOM 3981 N N . LYS A 1 489 ? 51.997 36.180 -29.191 1.00 34.22 489 LYS A N 1
ATOM 3982 C CA . LYS A 1 489 ? 52.850 37.272 -29.671 1.00 34.22 489 LYS A CA 1
ATOM 3983 C C . LYS A 1 489 ? 53.763 37.685 -28.531 1.00 34.22 489 LYS A C 1
ATOM 3985 O O . LYS A 1 489 ? 53.263 37.685 -27.385 1.00 34.22 489 LYS A O 1
#

Radius of gyration: 27.85 Å; Cα contacts (8 Å, |Δi|>4): 983; chains: 1; bounding box: 84×69×68 Å

pLDDT: mean 89.99, std 12.4, range [27.66, 98.56]

Nearest PDB structures (foldseek):
  6g5m-assembly2_D  TM=2.153E-01  e=2.426E-05  Thioalkalivibrio paradoxus ARh 1
  1dy7-assembly1_A  TM=2.373E-01  e=1.700E-03  Paracoccus pantotrophus
  6ve7-assembly1_C  TM=1.511E-01  e=3.044E-04  Chlamydomonas reinhardtii
  2eep-assembly1_A-2  TM=1.900E-01  e=5.173E-03  Porphyromonas gingivalis W83

Secondary structure (DSSP, 8-state):
-HHHHHHHHHHHHHHHHHHHHHHHHHHHHHHHHHHHHH-----EEEEEEEEEEEEEEEEEEEEEETTEEEEEEEE---S-SS--GGGTEEEEEEETTEEEEE-SGGG--HHHHHHHHHHHHH-TT-EEEEEEEETTEEEEEEE-SSSTT-EEEEEEEEETTEEEEEES--GGG-----SBSS-PEEP-GGGEE-SSS-EEEETTTEEEE--TTEEEEESS--SS----SEEEE-S-TT--GGGSEEEEEEETTEEEEEEE-TT-SS-EEEEEETTTTEEEE-GGGGT-BEEPGGG-EEEETTEEEETTS-EEE------SEEEEEEEE-TTSSEEEEEEEETTT--EEEEEEETTTTEE---EEESEEEE-TTSEEEEE---SS-EEEEEEEEEE-S---TTPPPP---SSHHHHH-HHHHHHHHHHHHHHHHHHTS-TTSTTHHHHHHHHHHHHHHH-GGGGSGGGTTGGGGGGGGPPP---------

Organism: NCBI:txid645990

Foldseek 3Di:
DVVVVVVVVVVLLVVLVVLLVLLVVLLVVLVVVLCQFAPDFDKDFPDKEKDFAPAFWFWFAKEDQAQKIKTFTAHPPDPDPFDFPSNGIWIWGQDPNYTHTDDCPQPVPPVSRVVVRVLVVVAVQWGFHDWADDPQKTWGWIARDPDLLNIWTFIWGRDRNHTHTDDTPVSVVPDAPPLEPWDKDWQDPVQWDDAQQIWGQDVVQKTWFQAQQKTAIAGDPDRPDPDHLDIDGDPDHHDGPVQKTWIWTDQPQKIKIWIDHHPRPGTWIKIAGSQLRHIDTDRQVVQGWYADPPSQWIDGQQWTAGNLRDIDGHDDPDDNWGWHDWFAFPLQFWIWTWTAHSPRQKIWIWIAGLLLRDTDDIDIFSYWYQHQQQWIKGFHTDPTGDRMTMITIIRDSRHHPPDDDDRDCPAPSNVVPSNVLSVLSSLSVVLSSLSPDDPSGHCSVVVNQVSLVCSCVVCVCCCPVSSVVSNVSNVSDDDDPDPDDDDDD

Sequence (489 aa):
MEQLETGTYEILRNRLTTSGSDLRLRLEKLNAERKAVFGAIDTKLIGTGRITTENNCVPWDMVPVGGNFLFGYNVLIGLKAEPEVADVFGVYDYTNHEFWSLGLELISAPQFVEEFRNLYRYYKNTQFVKFAVLGAHLFMVFRVGKSASDIKTFKWLLQGDTLTYLDNRSDHEYTFPAQHEFTWKRATRDMQRAGKYPHISIEDKVFVETIHGDLTIKVENNTETGQGIYSEPVADKDQTLDDSEIYYAVVGNLVLLKIRPYKEPDYRHFLFNEKLKTAQRLDALAEACVLLPDGQGLIFPHGFYLQTGAGKLFENSLRHMLFEKRITSPNGEDFLYVFYNKDNGAYLLLSYNLIAQRVNNPISCHGYALFANGELCYFRADDEAKKHHAVQIWQTPYVAPDFQLPVTSDSYLYKLGNKEIVRAMAEAQEILTLLSKDDSYAGLYLDLIRLTTTLTDTYHWLREPAAQALSRCRRFGRRPTRRWRSSRK